Protein AF-0000000074746534 (afdb_homodimer)

Foldseek 3Di:
DPVPPPPVVLVVVVVVVVVVCVVVVPPQLLFADFAQAQFEEEFEPCQFFLSLLLLQLSQLSAHQEYEYEYLDDNVVSVVNSCVNHDVRYHYHYAHDQLLDLVSLVVSLVPDDALGYAEYHQDFAAFAFAQDDDVVDDHQDPVRLVVRLSGQAVSLVSNCVSCVVRCLVNFYEYEHEAAVLLLPAFGGRVSNSVNRVNNLVVQVVVQVVCVVVVRRRYHTAYEHEYAEPRCSFVQFQVPPPPDDVLLVVLSVVLCVVRPHHYSNVSSNVVSVCSNVSRGDHYHYVVNCSVVVSVVLVSDPVVVNVVVCVSNCRYNRCVRGPD/DPVPPPPVVLVVVVVVVVVVCVVVVPPQLLFWDQAQAQFEEEFEPCQFFLSLLLLLLSQLSAHQEYEYEYLDDNVVSVVNSCVNHDVRYHYHYAHDQLLDLVSLVVSLVPDDALGYAEYHQDFAAFAWAQDDDVVDDHQDPVRLVVRLSGQAVSLVSNCVSCVVRCLVNFYEYEHEAAVLLLPAFGGRVSNSVNRVNNLVVQVVVQVVCVVVPRRRYHTAYEHEYAEDRCSFVQFQVPPPPDDVLLNVLSVVLCVVRPHHYSNVSSNVVSVCSNVSRGDHYHYVVNCSVVVSVVLVSDPVVVSVVVCVSNCRYNRCVRGPD

Sequence (642 aa):
MTWPCPPLAAASAAAVAAAVSVLLVRRRAAFGRGRLRGRSVLVTGAGRGLGKELALACARKQCGKLLLVDLNSTEEAAQEARRCGNSDLEILTFQGDVASEEAVGAVCSKVPAGALTALLCAGQVTGKPLLPVPSTSPLSSSELRRTMDTNFFGGALFAQQLLPRMEQEGGQLIFISSLMGMLGSARLADYCASKWALLGFAESLRLELRARGSSEVGVMSVCPYVIDTGMFRGAFSSADRATLLRRVVAVVRRCVFPTLRAEEVAEALAKRLDEEQLVPTLVLPWHAGWVFTLLRLLPFSVQDLLLDLGGGCFGMESFQGMTWPCPPLAAASAAAVAAAVSVLLVRRRAAFGRGRLRGRSVLVTGAGRGLGKELALACARKQCGKLLLVDLNSTEEAAQEARRCGNSDLEILTFQGDVASEEAVGAVCSKVPAGALTALLCAGQVTGKPLLPVPSTSPLSSSELRRTMDTNFFGGALFAQQLLPRMEQEGGQLIFISSLMGMLGSARLADYCASKWALLGFAESLRLELRARGSSEVGVMSVCPYVIDTGMFRGAFSSADRATLLRRVVAVVRRCVFPTLRAEEVAEALAKRLDEEQLVPTLVLPWHAGWVFTLLRLLPFSVQDLLLDLGGGCFGMESFQG

Structure (mmCIF, N/CA/C/O backbone):
data_AF-0000000074746534-model_v1
#
loop_
_entity.id
_entity.type
_entity.pdbx_description
1 polymer 'Ketoreductase domain-containing protein'
#
loop_
_atom_site.group_PDB
_atom_site.id
_atom_site.type_symbol
_atom_site.label_atom_id
_atom_site.label_alt_id
_atom_site.label_comp_id
_atom_site.label_asym_id
_atom_site.label_entity_id
_atom_site.label_seq_id
_atom_site.pdbx_PDB_ins_code
_atom_site.Cartn_x
_atom_site.Cartn_y
_atom_site.Cartn_z
_atom_site.occupancy
_atom_site.B_iso_or_equiv
_atom_site.auth_seq_id
_atom_site.auth_comp_id
_atom_site.auth_asym_id
_atom_site.auth_atom_id
_atom_site.pdbx_PDB_model_num
ATOM 1 N N . MET A 1 1 ? 2.306 -26.269 7.016 1 19.74 1 MET A N 1
ATOM 2 C CA . MET A 1 1 ? 1.685 -25.001 6.641 1 19.74 1 MET A CA 1
ATOM 3 C C . MET A 1 1 ? 2.623 -23.832 6.92 1 19.74 1 MET A C 1
ATOM 5 O O . MET A 1 1 ? 2.388 -23.048 7.842 1 19.74 1 MET A O 1
ATOM 9 N N . THR A 1 2 ? 4.027 -23.979 6.819 1 24.19 2 THR A N 1
ATOM 10 C CA . THR A 1 2 ? 5.108 -23.76 7.774 1 24.19 2 THR A CA 1
ATOM 11 C C . THR A 1 2 ? 5.656 -22.341 7.654 1 24.19 2 THR A C 1
ATOM 13 O O . THR A 1 2 ? 6.22 -21.973 6.621 1 24.19 2 THR A O 1
ATOM 16 N N . TRP A 1 3 ? 4.833 -21.412 7.635 1 31.3 3 TRP A N 1
ATOM 17 C CA . TRP A 1 3 ? 5.777 -20.421 8.141 1 31.3 3 TRP A CA 1
ATOM 18 C C . TRP A 1 3 ? 6.543 -20.962 9.343 1 31.3 3 TRP A C 1
ATOM 20 O O . TRP A 1 3 ? 5.992 -21.071 10.441 1 31.3 3 TRP A O 1
ATOM 30 N N . PRO A 1 4 ? 7.214 -21.949 9.407 1 34.89 4 PRO A N 1
ATOM 31 C CA . PRO A 1 4 ? 7.552 -22.647 10.649 1 34.89 4 PRO A CA 1
ATOM 32 C C . PRO A 1 4 ? 8.245 -21.743 11.665 1 34.89 4 PRO A C 1
ATOM 34 O O . PRO A 1 4 ? 9.463 -21.828 11.843 1 34.89 4 PRO A O 1
ATOM 37 N N . CYS A 1 5 ? 8.16 -20.536 11.593 1 39.09 5 CYS A N 1
ATOM 38 C CA . CYS A 1 5 ? 8.873 -20.095 12.786 1 39.09 5 CYS A CA 1
ATOM 39 C C . CYS A 1 5 ? 8.37 -20.829 14.024 1 39.09 5 CYS A C 1
ATOM 41 O O . CYS A 1 5 ? 7.165 -21.027 14.186 1 39.09 5 CYS A O 1
ATOM 43 N N . PRO A 1 6 ? 9.165 -21.489 14.608 1 42.67 6 PRO A N 1
ATOM 44 C CA . PRO A 1 6 ? 8.736 -22.009 15.909 1 42.67 6 PRO A CA 1
ATOM 45 C C . PRO A 1 6 ? 8.013 -20.962 16.753 1 42.67 6 PRO A C 1
ATOM 47 O O . PRO A 1 6 ? 8.481 -19.826 16.868 1 42.67 6 PRO A O 1
ATOM 50 N N . PRO A 1 7 ? 6.753 -21.115 16.897 1 44.89 7 PRO A N 1
ATOM 51 C CA . PRO A 1 7 ? 5.909 -20.206 17.675 1 44.89 7 PRO A CA 1
ATOM 52 C C . PRO A 1 7 ? 6.658 -19.55 18.833 1 44.89 7 PRO A C 1
ATOM 54 O O . PRO A 1 7 ? 6.444 -18.369 19.121 1 44.89 7 PRO A O 1
ATOM 57 N N . LEU A 1 8 ? 7.596 -20.33 19.321 1 46.08 8 LEU A N 1
ATOM 58 C CA . LEU A 1 8 ? 8.344 -19.83 20.469 1 46.08 8 LEU A CA 1
ATOM 59 C C . LEU A 1 8 ? 9.257 -18.678 20.064 1 46.08 8 LEU A C 1
ATOM 61 O O . LEU A 1 8 ? 9.404 -17.705 20.807 1 46.08 8 LEU A O 1
ATOM 65 N N . ALA A 1 9 ? 9.734 -18.86 19.018 1 46.36 9 ALA A N 1
ATOM 66 C CA . ALA A 1 9 ? 10.669 -17.83 18.574 1 46.36 9 ALA A CA 1
ATOM 67 C C . ALA A 1 9 ? 9.935 -16.54 18.218 1 46.36 9 ALA A C 1
ATOM 69 O O . ALA A 1 9 ? 10.379 -15.446 18.578 1 46.36 9 ALA A O 1
ATOM 70 N N . ALA A 1 10 ? 8.81 -16.775 17.756 1 47.77 10 ALA A N 1
ATOM 71 C CA . ALA A 1 10 ? 8.014 -15.597 17.421 1 47.77 10 ALA A CA 1
ATOM 72 C C . ALA A 1 10 ? 7.517 -14.894 18.681 1 47.77 10 ALA A C 1
ATOM 74 O O . ALA A 1 10 ? 7.576 -13.666 18.777 1 47.77 10 ALA A O 1
ATOM 75 N N . ALA A 1 11 ? 7.142 -15.715 19.554 1 48.02 11 ALA A N 1
ATOM 76 C CA . ALA A 1 11 ? 6.659 -15.172 20.821 1 48.02 11 ALA A CA 1
ATOM 77 C C . ALA A 1 11 ? 7.774 -14.444 21.567 1 48.02 11 ALA A C 1
ATOM 79 O O . ALA A 1 11 ? 7.557 -13.363 22.119 1 48.02 11 ALA A O 1
ATOM 80 N N . SER A 1 12 ? 8.904 -15.046 21.609 1 49.25 12 SER A N 1
ATOM 81 C CA . SER A 1 12 ? 10.036 -14.439 22.303 1 49.25 12 SER A CA 1
ATOM 82 C C . SER A 1 12 ? 10.466 -13.141 21.628 1 49.25 12 SER A C 1
ATOM 84 O O . SER A 1 12 ? 10.749 -12.149 22.303 1 49.25 12 SER A O 1
ATOM 86 N N . ALA A 1 13 ? 10.374 -13.17 20.486 1 51.19 13 ALA A N 1
ATOM 87 C CA . ALA A 1 13 ? 10.791 -11.975 19.756 1 51.19 13 ALA A CA 1
ATOM 88 C C . ALA A 1 13 ? 9.796 -10.836 19.954 1 51.19 13 ALA A C 1
ATOM 90 O O . ALA A 1 13 ? 10.192 -9.685 20.153 1 51.19 13 ALA A O 1
ATOM 91 N N . ALA A 1 14 ? 8.642 -11.255 19.99 1 50.5 14 ALA A N 1
ATOM 92 C CA . ALA A 1 14 ? 7.605 -10.255 20.233 1 50.5 14 ALA A CA 1
ATOM 93 C C . ALA A 1 14 ? 7.718 -9.679 21.642 1 50.5 14 ALA A C 1
ATOM 95 O O . ALA A 1 14 ? 7.555 -8.473 21.84 1 50.5 14 ALA A O 1
ATOM 96 N N . ALA A 1 15 ? 8.011 -10.584 22.511 1 50.33 15 ALA A N 1
ATOM 97 C CA . ALA A 1 15 ? 8.193 -10.147 23.893 1 50.33 15 ALA A CA 1
ATOM 98 C C . ALA A 1 15 ? 9.374 -9.188 24.013 1 50.33 15 ALA A C 1
ATOM 100 O O . ALA A 1 15 ? 9.289 -8.172 24.708 1 50.33 15 ALA A O 1
ATOM 101 N N . VAL A 1 16 ? 10.384 -9.487 23.417 1 51.26 16 VAL A N 1
ATOM 102 C CA . VAL A 1 16 ? 11.574 -8.644 23.452 1 51.26 16 VAL A CA 1
ATOM 103 C C . VAL A 1 16 ? 11.286 -7.313 22.761 1 51.26 16 VAL A C 1
ATOM 105 O O . VAL A 1 16 ? 11.632 -6.249 23.28 1 51.26 16 VAL A O 1
ATOM 108 N N . ALA A 1 17 ? 10.617 -7.463 21.75 1 51.13 17 ALA A N 1
ATOM 109 C CA . ALA A 1 17 ? 10.277 -6.229 21.046 1 51.13 17 ALA A CA 1
ATOM 110 C C . ALA A 1 17 ? 9.386 -5.336 21.905 1 51.13 17 ALA A C 1
ATOM 112 O O . ALA A 1 17 ? 9.585 -4.12 21.962 1 51.13 17 ALA A O 1
ATOM 113 N N . ALA A 1 18 ? 8.528 -5.981 22.462 1 49.88 18 ALA A N 1
ATOM 114 C CA . ALA A 1 18 ? 7.655 -5.247 23.374 1 49.88 18 ALA A CA 1
ATOM 115 C C . ALA A 1 18 ? 8.454 -4.627 24.517 1 49.88 18 ALA A C 1
ATOM 117 O O . ALA A 1 18 ? 8.24 -3.465 24.873 1 49.88 18 ALA A O 1
ATOM 118 N N . ALA A 1 19 ? 9.364 -5.404 25.01 1 49.17 19 ALA A N 1
ATOM 119 C CA . ALA A 1 19 ? 10.195 -4.922 26.11 1 49.17 19 ALA A CA 1
ATOM 120 C C . ALA A 1 19 ? 11.061 -3.746 25.668 1 49.17 19 ALA A C 1
ATOM 122 O O . ALA A 1 19 ? 11.164 -2.742 26.377 1 49.17 19 ALA A O 1
ATOM 123 N N . VAL A 1 20 ? 11.558 -3.869 24.599 1 51.21 20 VAL A N 1
ATOM 124 C CA . VAL A 1 20 ? 12.443 -2.833 24.077 1 51.21 20 VAL A CA 1
ATOM 125 C C . VAL A 1 20 ? 11.634 -1.58 23.749 1 51.21 20 VAL A C 1
ATOM 127 O O . VAL A 1 20 ? 12.077 -0.46 24.013 1 51.21 20 VAL A O 1
ATOM 130 N N . SER A 1 21 ? 10.485 -1.879 23.209 1 48.73 21 SER A N 1
ATOM 131 C CA . SER A 1 21 ? 9.62 -0.747 22.897 1 48.73 21 SER A CA 1
ATOM 132 C C . SER A 1 21 ? 9.265 0.042 24.153 1 48.73 21 SER A C 1
ATOM 134 O O . SER A 1 21 ? 9.231 1.274 24.13 1 48.73 21 SER A O 1
ATOM 136 N N . VAL A 1 22 ? 9.027 -0.727 25.081 1 46.18 22 VAL A N 1
ATOM 137 C CA . VAL A 1 22 ? 8.706 -0.102 26.359 1 46.18 22 VAL A CA 1
ATOM 138 C C . VAL A 1 22 ? 9.892 0.733 26.838 1 46.18 22 VAL A C 1
ATOM 140 O O . VAL A 1 22 ? 9.712 1.838 27.355 1 46.18 22 VAL A O 1
ATOM 143 N N . LEU A 1 23 ? 10.946 0.19 26.653 1 46.81 23 LEU A N 1
ATOM 144 C CA . LEU A 1 23 ? 12.148 0.848 27.154 1 46.81 23 LEU A CA 1
ATOM 145 C C . LEU A 1 23 ? 12.522 2.038 26.276 1 46.81 23 LEU A C 1
ATOM 147 O O . LEU A 1 23 ? 13.048 3.038 26.771 1 46.81 23 LEU A O 1
ATOM 151 N N . LEU A 1 24 ? 12.303 1.825 25.049 1 46.32 24 LEU A N 1
ATOM 152 C CA . LEU A 1 24 ? 12.845 2.826 24.136 1 46.32 24 LEU A CA 1
ATOM 153 C C . LEU A 1 24 ? 11.774 3.837 23.741 1 46.32 24 LEU A C 1
ATOM 155 O O . LEU A 1 24 ? 12.053 4.788 23.007 1 46.32 24 LEU A O 1
ATOM 159 N N . VAL A 1 25 ? 10.543 3.58 24.019 1 44.63 25 VAL A N 1
ATOM 160 C CA . VAL A 1 25 ? 9.398 4.416 23.675 1 44.63 25 VAL A CA 1
ATOM 161 C C . VAL A 1 25 ? 9.695 5.871 24.027 1 44.63 25 VAL A C 1
ATOM 163 O O . VAL A 1 25 ? 9.228 6.789 23.349 1 44.63 25 VAL A O 1
ATOM 166 N N . ARG A 1 26 ? 10.578 6.135 24.9 1 42.48 26 ARG A N 1
ATOM 167 C CA . ARG A 1 26 ? 10.612 7.531 25.325 1 42.48 26 ARG A CA 1
ATOM 168 C C . ARG A 1 26 ? 11.226 8.417 24.246 1 42.48 26 ARG A C 1
ATOM 170 O O . ARG A 1 26 ? 11.193 9.644 24.351 1 42.48 26 ARG A O 1
ATOM 177 N N . ARG A 1 27 ? 11.911 7.861 23.271 1 44.71 27 ARG A N 1
ATOM 178 C CA . ARG A 1 27 ? 12.592 8.88 22.48 1 44.71 27 ARG A CA 1
ATOM 179 C C . ARG A 1 27 ? 11.724 9.341 21.315 1 44.71 27 ARG A C 1
ATOM 181 O O . ARG A 1 27 ? 11.341 8.535 20.463 1 44.71 27 ARG A O 1
ATOM 188 N N . ARG A 1 28 ? 11.04 10.477 21.526 1 48.6 28 ARG A N 1
ATOM 189 C CA . ARG A 1 28 ? 10.18 11.26 20.645 1 48.6 28 ARG A CA 1
ATOM 190 C C . ARG A 1 28 ? 10.92 11.664 19.374 1 48.6 28 ARG A C 1
ATOM 192 O O . ARG A 1 28 ? 12.031 12.195 19.439 1 48.6 28 ARG A O 1
ATOM 199 N N . ALA A 1 29 ? 10.717 10.963 18.207 1 46.74 29 ALA A N 1
ATOM 200 C CA . ALA A 1 29 ? 11.265 11.534 16.978 1 46.74 29 ALA A CA 1
ATOM 201 C C . ALA A 1 29 ? 10.57 12.846 16.626 1 46.74 29 ALA A C 1
ATOM 203 O O . ALA A 1 29 ? 9.343 12.896 16.516 1 46.74 29 ALA A O 1
ATOM 204 N N . ALA A 1 30 ? 10.975 14.026 17.248 1 48.67 30 ALA A N 1
ATOM 205 C CA . ALA A 1 30 ? 10.436 15.33 16.869 1 48.67 30 ALA A CA 1
ATOM 206 C C . ALA A 1 30 ? 11.038 15.81 15.552 1 48.67 30 ALA A C 1
ATOM 208 O O . ALA A 1 30 ? 12.26 15.812 15.384 1 48.67 30 ALA A O 1
ATOM 209 N N . PHE A 1 31 ? 10.254 15.548 14.463 1 54.92 31 PHE A N 1
ATOM 210 C CA . PHE A 1 31 ? 10.721 16.106 13.2 1 54.92 31 PHE A CA 1
ATOM 211 C C . PHE A 1 31 ? 9.914 17.343 12.823 1 54.92 31 PHE A C 1
ATOM 213 O O . PHE A 1 31 ? 8.776 17.507 13.268 1 54.92 31 PHE A O 1
ATOM 220 N N . GLY A 1 32 ? 10.433 18.334 12.196 1 58.39 32 GLY A N 1
ATOM 221 C CA . GLY A 1 32 ? 9.831 19.46 11.5 1 58.39 32 GLY A CA 1
ATOM 222 C C . GLY A 1 32 ? 9.667 20.686 12.377 1 58.39 32 GLY A C 1
ATOM 223 O O . GLY A 1 32 ? 9.727 20.59 13.605 1 58.39 32 GLY A O 1
ATOM 224 N N . ARG A 1 33 ? 9.76 21.892 11.82 1 60.17 33 ARG A N 1
ATOM 225 C CA . ARG A 1 33 ? 9.535 23.152 12.522 1 60.17 33 ARG A CA 1
ATOM 226 C C . ARG A 1 33 ? 8.044 23.434 12.674 1 60.17 33 ARG A C 1
ATOM 228 O O . ARG A 1 33 ? 7.281 23.307 11.714 1 60.17 33 ARG A O 1
ATOM 235 N N . GLY A 1 34 ? 7.334 23.23 13.878 1 61.19 34 GLY A N 1
ATOM 236 C CA . GLY A 1 34 ? 5.939 22.922 14.151 1 61.19 34 GLY A CA 1
ATOM 237 C C . GLY A 1 34 ? 5.162 24.106 14.695 1 61.19 34 GLY A C 1
ATOM 238 O O . GLY A 1 34 ? 4.065 23.941 15.232 1 61.19 34 GLY A O 1
ATOM 239 N N . ARG A 1 35 ? 5.682 25.381 14.572 1 81.24 35 ARG A N 1
ATOM 240 C CA . ARG A 1 35 ? 4.74 26.37 15.086 1 81.24 35 ARG A CA 1
ATOM 241 C C . ARG A 1 35 ? 3.87 26.931 13.966 1 81.24 35 ARG A C 1
ATOM 243 O O . ARG A 1 35 ? 4.384 27.458 12.978 1 81.24 35 ARG A O 1
ATOM 250 N N . LEU A 1 36 ? 2.505 26.78 14.126 1 88.8 36 LEU A N 1
ATOM 251 C CA . LEU A 1 36 ? 1.558 27.146 13.078 1 88.8 36 LEU A CA 1
ATOM 252 C C . LEU A 1 36 ? 1.309 28.651 13.072 1 88.8 36 LEU A C 1
ATOM 254 O O . LEU A 1 36 ? 0.905 29.213 12.052 1 88.8 36 LEU A O 1
ATOM 258 N N . ARG A 1 37 ? 1.594 29.308 14.189 1 89.12 37 ARG A N 1
ATOM 259 C CA . ARG A 1 37 ? 1.265 30.724 14.316 1 89.12 37 ARG A CA 1
ATOM 260 C C . ARG A 1 37 ? 1.996 31.553 13.265 1 89.12 37 ARG A C 1
ATOM 262 O O . ARG A 1 37 ? 3.222 31.485 13.157 1 89.12 37 ARG A O 1
ATOM 269 N N . GLY A 1 38 ? 1.24 32.248 12.468 1 88.65 38 GLY A N 1
ATOM 270 C CA . GLY A 1 38 ? 1.784 33.173 11.486 1 88.65 38 GLY A CA 1
ATOM 271 C C . GLY A 1 38 ? 2.337 32.479 10.256 1 88.65 38 GLY A C 1
ATOM 272 O O . GLY A 1 38 ? 2.852 33.133 9.347 1 88.65 38 GLY A O 1
ATOM 273 N N . ARG A 1 39 ? 2.2 31.202 10.19 1 89.88 39 ARG A N 1
ATOM 274 C CA . ARG A 1 39 ? 2.819 30.44 9.11 1 89.88 39 ARG A CA 1
ATOM 275 C C . ARG A 1 39 ? 1.778 29.992 8.09 1 89.88 39 ARG A C 1
ATOM 277 O O . ARG A 1 39 ? 0.58 30.217 8.277 1 89.88 39 ARG A O 1
ATOM 284 N N . SER A 1 40 ? 2.265 29.453 7.003 1 93.01 40 SER A N 1
ATOM 285 C CA . SER A 1 40 ? 1.394 29.068 5.897 1 93.01 40 SER A CA 1
ATOM 286 C C . SER A 1 40 ? 1.114 27.569 5.911 1 93.01 40 SER A C 1
ATOM 288 O O . SER A 1 40 ? 2.022 26.764 6.127 1 93.01 40 SER A O 1
ATOM 290 N N . VAL A 1 41 ? -0.178 27.26 5.708 1 95.22 41 VAL A N 1
ATOM 291 C CA . VAL A 1 41 ? -0.614 25.868 5.662 1 95.22 41 VAL A CA 1
ATOM 292 C C . VAL A 1 41 ? -1.408 25.617 4.382 1 95.22 41 VAL A C 1
ATOM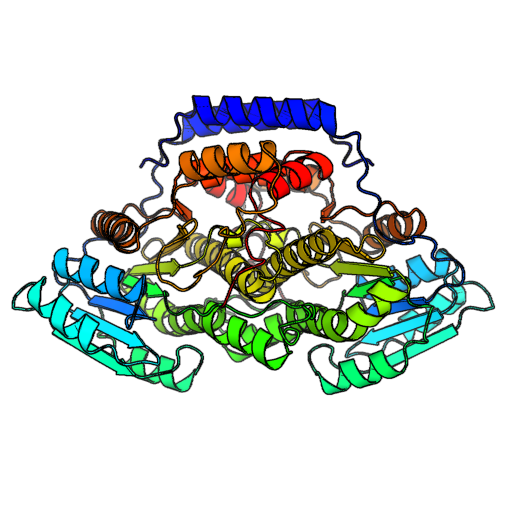 294 O O . VAL A 1 41 ? -2.289 26.403 4.026 1 95.22 41 VAL A O 1
ATOM 297 N N . LEU A 1 42 ? -1.059 24.626 3.66 1 96.56 42 LEU A N 1
ATOM 298 C CA . LEU A 1 42 ? -1.799 24.186 2.482 1 96.56 42 LEU A CA 1
ATOM 299 C C . LEU A 1 42 ? -2.603 22.926 2.785 1 96.56 42 LEU A C 1
ATOM 301 O O . LEU A 1 42 ? -2.048 21.926 3.245 1 96.56 42 LEU A O 1
ATOM 305 N N . VAL A 1 43 ? -3.929 22.964 2.549 1 97.52 43 VAL A N 1
ATOM 306 C CA . VAL A 1 43 ? -4.816 21.835 2.807 1 97.52 43 VAL A CA 1
ATOM 307 C C . VAL A 1 43 ? -5.523 21.428 1.516 1 97.52 43 VAL A C 1
ATOM 309 O O . VAL A 1 43 ? -6.248 22.227 0.919 1 97.52 43 VAL A O 1
ATOM 312 N N . THR A 1 44 ? -5.308 20.222 1.11 1 97.01 44 THR A N 1
ATOM 313 C CA . THR A 1 44 ? -6.074 19.677 -0.005 1 97.01 44 THR A CA 1
ATOM 314 C C . THR A 1 44 ? -7.318 18.949 0.497 1 97.01 44 THR A C 1
ATOM 316 O O . THR A 1 44 ? -7.344 18.463 1.63 1 97.01 44 THR A O 1
ATOM 319 N N . GLY A 1 45 ? -8.334 18.873 -0.408 1 95.18 45 GLY A N 1
ATOM 320 C CA . GLY A 1 45 ? -9.592 18.299 0.04 1 95.18 45 GLY A CA 1
ATOM 321 C C . GLY A 1 45 ? -10.271 19.118 1.121 1 95.18 45 GLY A C 1
ATOM 322 O O . GLY A 1 45 ? -10.868 18.562 2.046 1 95.18 45 GLY A O 1
ATOM 323 N N . ALA A 1 46 ? -10.166 20.358 1.07 1 95.69 46 ALA A N 1
ATOM 324 C CA . ALA A 1 46 ? -10.56 21.247 2.161 1 95.69 46 ALA A CA 1
ATOM 325 C C . ALA A 1 46 ? -12.046 21.584 2.084 1 95.69 46 ALA A C 1
ATOM 327 O O . ALA A 1 46 ? -12.576 22.281 2.953 1 95.69 46 ALA A O 1
ATOM 328 N N . GLY A 1 47 ? -12.731 21.039 1.107 1 91.76 47 GLY A N 1
ATOM 329 C CA . GLY A 1 47 ? -14.122 21.41 0.901 1 91.76 47 GLY A CA 1
ATOM 330 C C . GLY A 1 47 ? -15.072 20.722 1.862 1 91.76 47 GLY A C 1
ATOM 331 O O . GLY A 1 47 ? -16.189 21.194 2.084 1 91.76 47 GLY A O 1
ATOM 332 N N . ARG A 1 48 ? -14.742 19.546 2.34 1 87.38 48 ARG A N 1
ATOM 333 C CA . ARG A 1 48 ? -15.624 18.799 3.232 1 87.38 48 ARG A CA 1
ATOM 334 C C . ARG A 1 48 ? -14.832 17.814 4.086 1 87.38 48 ARG A C 1
ATOM 336 O O . ARG A 1 48 ? -13.617 17.681 3.924 1 87.38 48 ARG A O 1
ATOM 343 N N . GLY A 1 49 ? -15.503 17.365 5.086 1 89.24 49 GLY A N 1
ATOM 344 C CA . GLY A 1 49 ? -14.975 16.254 5.86 1 89.24 49 GLY A CA 1
ATOM 345 C C . GLY A 1 49 ? -13.752 16.625 6.678 1 89.24 49 GLY A C 1
ATOM 346 O O . GLY A 1 49 ? -13.742 17.654 7.357 1 89.24 49 GLY A O 1
ATOM 347 N N . LEU A 1 50 ? -12.791 15.781 6.662 1 91.26 50 LEU A N 1
ATOM 348 C CA . LEU A 1 50 ? -11.592 15.941 7.477 1 91.26 50 LEU A CA 1
ATOM 349 C C . LEU A 1 50 ? -10.761 17.126 6.996 1 91.26 50 LEU A C 1
ATOM 351 O O . LEU A 1 50 ? -10.199 17.865 7.806 1 91.26 50 LEU A O 1
ATOM 355 N N . GLY A 1 51 ? -10.699 17.344 5.683 1 95.05 51 GLY A N 1
ATOM 356 C CA . GLY A 1 51 ? -9.935 18.458 5.144 1 95.05 51 GLY A CA 1
ATOM 357 C C . GLY A 1 51 ? -10.435 19.809 5.62 1 95.05 51 GLY A C 1
ATOM 358 O O . GLY A 1 51 ? -9.639 20.681 5.974 1 95.05 51 GLY A O 1
ATOM 359 N N . LYS A 1 52 ? -11.724 19.92 5.615 1 95.57 52 LYS A N 1
ATOM 360 C CA . LYS A 1 52 ? -12.316 21.156 6.119 1 95.57 52 LYS A CA 1
ATOM 361 C C . LYS A 1 52 ? -11.978 21.366 7.593 1 95.57 52 LYS A C 1
ATOM 363 O O . LYS A 1 52 ? -11.536 22.447 7.986 1 95.57 52 LYS A O 1
ATOM 368 N N . GLU A 1 53 ? -12.154 20.312 8.355 1 95.77 53 GLU A N 1
ATOM 369 C CA . GLU A 1 53 ? -11.904 20.41 9.789 1 95.77 53 GLU A CA 1
ATOM 370 C C . GLU A 1 53 ? -10.431 20.69 10.075 1 95.77 53 GLU A C 1
ATOM 372 O O . GLU A 1 53 ? -10.101 21.381 11.041 1 95.77 53 GLU A O 1
ATOM 377 N N . LEU A 1 54 ? -9.536 20.202 9.27 1 96.3 54 LEU A N 1
ATOM 378 C CA . LEU A 1 54 ? -8.11 20.473 9.42 1 96.3 54 LEU A CA 1
ATOM 379 C C . LEU A 1 54 ? -7.809 21.948 9.177 1 96.3 54 LEU A C 1
ATOM 381 O O . LEU A 1 54 ? -7.042 22.561 9.923 1 96.3 54 LEU A O 1
ATOM 385 N N . ALA A 1 55 ? -8.406 22.459 8.148 1 96.98 55 ALA A N 1
ATOM 386 C CA . ALA A 1 55 ? -8.244 23.882 7.861 1 96.98 55 ALA A CA 1
ATOM 387 C C . ALA A 1 55 ? -8.682 24.734 9.049 1 96.98 55 ALA A C 1
ATOM 389 O O . ALA A 1 55 ? -7.971 25.656 9.456 1 96.98 55 ALA A O 1
ATOM 390 N N . LEU A 1 56 ? -9.816 24.377 9.613 1 97.53 56 LEU A N 1
ATOM 391 C CA . LEU A 1 56 ? -10.362 25.125 10.74 1 97.53 56 LEU A CA 1
ATOM 392 C C . LEU A 1 56 ? -9.457 25.007 11.961 1 97.53 56 LEU A C 1
ATOM 394 O O . LEU A 1 56 ? -9.234 25.989 12.672 1 97.53 56 LEU A O 1
ATOM 398 N N . ALA A 1 57 ? -8.948 23.815 12.208 1 96.9 57 ALA A N 1
ATOM 399 C CA . ALA A 1 57 ? -8.06 23.591 13.346 1 96.9 57 ALA A CA 1
ATOM 400 C C . ALA A 1 57 ? -6.785 24.419 13.219 1 96.9 57 ALA A C 1
ATOM 402 O O . ALA A 1 57 ? -6.289 24.964 14.209 1 96.9 57 ALA A O 1
ATOM 403 N N . CYS A 1 58 ? -6.253 24.567 12.024 1 96 58 CYS A N 1
ATOM 404 C CA . CYS A 1 58 ? -5.055 25.367 11.793 1 96 58 CYS A CA 1
ATOM 405 C C . CYS A 1 58 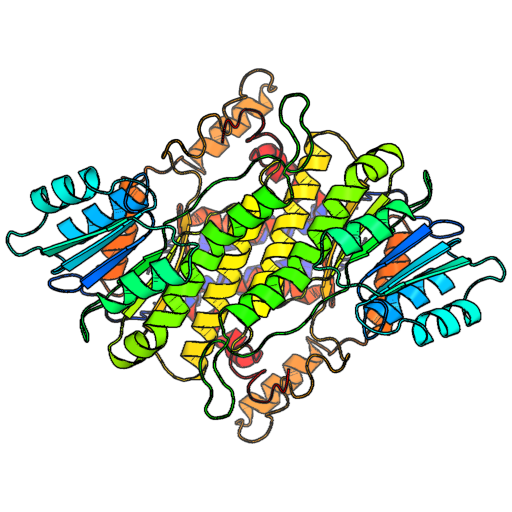? -5.343 26.85 11.994 1 96 58 CYS A C 1
ATOM 407 O O . CYS A 1 58 ? -4.513 27.58 12.54 1 96 58 CYS A O 1
ATOM 409 N N . ALA A 1 59 ? -6.508 27.261 11.534 1 96.88 59 ALA A N 1
ATOM 410 C CA . ALA A 1 59 ? -6.922 28.644 11.752 1 96.88 59 ALA A CA 1
ATOM 411 C C . ALA A 1 59 ? -7.004 28.964 13.241 1 96.88 59 ALA A C 1
ATOM 413 O O . ALA A 1 59 ? -6.542 30.019 13.683 1 96.88 59 ALA A O 1
ATOM 414 N N . ARG A 1 60 ? -7.568 28.021 13.982 1 95.86 60 ARG A N 1
ATOM 415 C CA . ARG A 1 60 ? -7.703 28.205 15.423 1 95.86 60 ARG A CA 1
ATOM 416 C C . ARG A 1 60 ? -6.336 28.292 16.094 1 95.86 60 ARG A C 1
ATOM 418 O O . ARG A 1 60 ? -6.192 28.923 17.143 1 95.86 60 ARG A O 1
ATOM 425 N N . LYS A 1 61 ? -5.33 27.681 15.488 1 94.33 61 LYS A N 1
ATOM 426 C CA . LYS A 1 61 ? -3.963 27.749 15.994 1 94.33 61 LYS A CA 1
ATOM 427 C C . LYS A 1 61 ? -3.245 28.992 15.474 1 94.33 61 LYS A C 1
ATOM 429 O O . LYS A 1 61 ? -2.026 29.114 15.612 1 94.33 61 LYS A O 1
ATOM 434 N N . GLN A 1 62 ? -3.978 29.869 14.777 1 93.9 62 GLN A N 1
ATOM 435 C CA . GLN A 1 62 ? -3.547 31.206 14.38 1 93.9 62 GLN A CA 1
ATOM 436 C C . GLN A 1 62 ? -2.499 31.14 13.273 1 93.9 62 GLN A C 1
ATOM 438 O O . GLN A 1 62 ? -1.517 31.884 13.296 1 93.9 62 GLN A O 1
ATOM 443 N N . CYS A 1 63 ? -2.677 30.216 12.357 1 92.53 63 CYS A N 1
ATOM 444 C CA . CYS A 1 63 ? -1.821 30.244 11.176 1 92.53 63 CYS A CA 1
ATOM 445 C C . CYS A 1 63 ? -1.976 31.559 10.422 1 92.53 63 CYS A C 1
ATOM 447 O O . CYS A 1 63 ? -2.993 32.242 10.558 1 92.53 63 CYS A O 1
ATOM 449 N N . GLY A 1 64 ? -0.961 31.962 9.706 1 91.42 64 GLY A N 1
ATOM 450 C CA . GLY A 1 64 ? -0.966 33.25 9.03 1 91.42 64 GLY A CA 1
ATOM 451 C C . GLY A 1 64 ? -1.636 33.207 7.67 1 91.42 64 GLY A C 1
ATOM 452 O O . GLY A 1 64 ? -2.278 34.175 7.258 1 91.42 64 GLY A O 1
ATOM 453 N N . LYS A 1 65 ? -1.471 32.131 6.945 1 94.64 65 LYS A N 1
ATOM 454 C CA . LYS A 1 65 ? -2.017 31.962 5.601 1 94.64 65 LYS A CA 1
ATOM 455 C C . LYS A 1 65 ? -2.539 30.543 5.394 1 94.64 65 LYS A C 1
ATOM 457 O O . LYS A 1 65 ? -1.867 29.571 5.746 1 94.64 65 LYS A O 1
ATOM 462 N N . LEU A 1 66 ? -3.732 30.488 4.888 1 95.51 66 LEU A N 1
ATOM 463 C CA . LEU A 1 66 ? -4.36 29.205 4.592 1 95.51 66 LEU A CA 1
ATOM 464 C C . LEU A 1 66 ? -4.64 29.069 3.099 1 95.51 66 LEU A C 1
ATOM 466 O O . LEU A 1 66 ? -5.327 29.909 2.513 1 95.51 66 LEU A O 1
ATOM 470 N N . LEU A 1 67 ? -4.029 28.083 2.479 1 96.43 67 LEU A N 1
ATOM 471 C CA . LEU A 1 67 ? -4.339 27.731 1.098 1 96.43 67 LEU A CA 1
ATOM 472 C C . LEU A 1 67 ? -5.239 26.501 1.039 1 96.43 67 LEU A C 1
ATOM 474 O O . LEU A 1 67 ? -4.851 25.421 1.488 1 96.43 67 LEU A O 1
ATOM 478 N N . LEU A 1 68 ? -6.474 26.686 0.473 1 97.77 68 LEU A N 1
ATOM 479 C CA . LEU A 1 68 ? -7.477 25.627 0.423 1 97.77 68 LEU A CA 1
ATOM 480 C C . LEU A 1 68 ? -7.685 25.142 -1.008 1 97.77 68 LEU A C 1
ATOM 482 O O . LEU A 1 68 ? -7.971 25.94 -1.903 1 97.77 68 LEU A O 1
ATOM 486 N N . VAL A 1 69 ? -7.533 23.851 -1.197 1 97.07 69 VAL A N 1
ATOM 487 C CA . VAL A 1 69 ? -7.694 23.258 -2.521 1 97.07 69 VAL A CA 1
ATOM 488 C C . VAL A 1 69 ? -8.774 22.18 -2.477 1 97.07 69 VAL A C 1
ATOM 490 O O . VAL A 1 69 ? -8.767 21.321 -1.593 1 97.07 69 VAL A O 1
ATOM 493 N N . ASP A 1 70 ? -9.667 22.172 -3.411 1 95.94 70 ASP A N 1
ATOM 494 C CA . ASP A 1 70 ? -10.667 21.119 -3.559 1 95.94 70 ASP A CA 1
ATOM 495 C C . ASP A 1 70 ? -11.26 21.119 -4.966 1 95.94 70 ASP A C 1
ATOM 497 O O . ASP A 1 70 ? -11.203 22.129 -5.67 1 95.94 70 ASP A O 1
ATOM 501 N N . LEU A 1 71 ? -11.714 19.947 -5.27 1 92.88 71 LEU A N 1
ATOM 502 C CA . LEU A 1 71 ? -12.471 19.862 -6.515 1 92.88 71 LEU A CA 1
ATOM 503 C C . LEU A 1 71 ? -13.784 20.63 -6.406 1 92.88 71 LEU A C 1
ATOM 505 O O . LEU A 1 71 ? -14.239 21.231 -7.382 1 92.88 71 LEU A O 1
ATOM 509 N N . ASN A 1 72 ? -14.353 20.608 -5.237 1 90.53 72 ASN A N 1
ATOM 510 C CA . ASN A 1 72 ? -15.587 21.328 -4.938 1 90.53 72 ASN A CA 1
ATOM 511 C C . ASN A 1 72 ? -15.303 22.686 -4.301 1 90.53 72 ASN A C 1
ATOM 513 O O . ASN A 1 72 ? -14.144 23.058 -4.113 1 90.53 72 ASN A O 1
ATOM 517 N N . SER A 1 73 ? -16.367 23.368 -4.008 1 91.48 73 SER A N 1
ATOM 518 C CA . SER A 1 73 ? -16.237 24.697 -3.42 1 91.48 73 SER A CA 1
ATOM 519 C C . SER A 1 73 ? -15.651 24.625 -2.014 1 91.48 73 SER A C 1
ATOM 521 O O . SER A 1 73 ? -16.01 23.743 -1.231 1 91.48 73 SER A O 1
ATOM 523 N N . THR A 1 74 ? -14.722 25.523 -1.736 1 94.42 74 THR A N 1
ATOM 524 C CA . THR A 1 74 ? -14.128 25.632 -0.408 1 94.42 74 THR A CA 1
ATOM 525 C C . THR A 1 74 ? -14.664 26.859 0.324 1 94.42 74 THR A C 1
ATOM 527 O O . THR A 1 74 ? -14.099 27.28 1.336 1 94.42 74 THR A O 1
ATOM 530 N N . GLU A 1 75 ? -15.665 27.456 -0.162 1 94.06 75 GLU A N 1
ATOM 531 C CA . GLU A 1 75 ? -16.178 28.72 0.358 1 94.06 75 GLU A CA 1
ATOM 532 C C . GLU A 1 75 ? -16.63 28.578 1.808 1 94.06 75 GLU A C 1
ATOM 534 O O . GLU A 1 75 ? -16.351 29.445 2.639 1 94.06 75 GLU A O 1
ATOM 539 N N . GLU A 1 76 ? -17.317 27.546 2.061 1 94.15 76 GLU A N 1
ATOM 540 C CA . GLU A 1 76 ? -17.779 27.326 3.429 1 94.15 76 GLU A CA 1
ATOM 541 C C . GLU A 1 76 ? -16.605 27.203 4.395 1 94.15 76 GLU A C 1
ATOM 543 O O . GLU A 1 76 ? -16.617 27.8 5.474 1 94.15 76 GLU A O 1
ATOM 548 N N . ALA A 1 77 ? -15.636 26.44 4.012 1 95.4 77 ALA A N 1
ATOM 549 C CA . ALA A 1 77 ? -14.445 26.27 4.84 1 95.4 77 ALA A CA 1
ATOM 550 C C . ALA A 1 77 ? -13.726 27.6 5.046 1 95.4 77 ALA A C 1
ATOM 552 O O . ALA A 1 77 ? -13.294 27.914 6.158 1 95.4 77 ALA A O 1
ATOM 553 N N . ALA A 1 78 ? -13.621 28.377 4.043 1 97.03 78 ALA A N 1
ATOM 554 C CA . ALA A 1 78 ? -12.949 29.672 4.106 1 97.03 78 ALA A CA 1
ATOM 555 C C . ALA A 1 78 ? -13.672 30.619 5.061 1 97.03 78 ALA A C 1
ATOM 557 O O . ALA A 1 78 ? -13.038 31.279 5.888 1 97.03 78 ALA A O 1
ATOM 558 N N . GLN A 1 79 ? -14.959 30.666 4.95 1 96.49 79 GLN A N 1
ATOM 559 C CA . GLN A 1 79 ? -15.757 31.546 5.797 1 96.49 79 GLN A CA 1
ATOM 560 C C . GLN A 1 79 ? -15.636 31.154 7.267 1 96.49 79 GLN A C 1
ATOM 562 O O . GLN A 1 79 ? -15.453 32.014 8.131 1 96.49 79 GLN A O 1
ATOM 567 N N . GLU A 1 80 ? -15.749 29.92 7.51 1 96.73 80 GLU A N 1
ATOM 568 C CA . GLU A 1 80 ? -15.647 29.441 8.885 1 96.73 80 GLU A CA 1
ATOM 569 C C . GLU A 1 80 ? -14.246 29.667 9.446 1 96.73 80 GLU A C 1
ATOM 571 O O . GLU A 1 80 ? -14.089 30.003 10.622 1 96.73 80 GLU A O 1
ATOM 576 N N . ALA A 1 81 ? -13.256 29.46 8.625 1 96.82 81 ALA A N 1
ATOM 577 C CA . ALA A 1 81 ? -11.876 29.682 9.05 1 96.82 81 ALA A CA 1
ATOM 578 C C . ALA A 1 81 ? -11.643 31.146 9.413 1 96.82 81 ALA A C 1
ATOM 580 O O . ALA A 1 81 ? -10.95 31.448 10.387 1 96.82 81 ALA A O 1
ATOM 581 N N . ARG A 1 82 ? -12.195 32.063 8.678 1 95.87 82 ARG A N 1
ATOM 582 C CA . ARG A 1 82 ? -12.069 33.488 8.963 1 95.87 82 ARG A CA 1
ATOM 583 C C . ARG A 1 82 ? -12.668 33.83 10.323 1 95.87 82 ARG A C 1
ATOM 585 O O . ARG A 1 82 ? -12.154 34.695 11.035 1 95.87 82 ARG A O 1
ATOM 592 N N . ARG A 1 83 ? -13.7 33.131 10.608 1 95.57 83 ARG A N 1
ATOM 593 C CA . ARG A 1 83 ? -14.405 33.402 11.857 1 95.57 83 ARG A CA 1
ATOM 594 C C . ARG A 1 83 ? -13.611 32.895 13.056 1 95.57 83 ARG A C 1
ATOM 596 O O . ARG A 1 83 ? -13.606 33.525 14.115 1 95.57 83 ARG A O 1
ATOM 603 N N . CYS A 1 84 ? -12.989 31.792 12.883 1 93.84 84 CYS A N 1
ATOM 604 C CA . CYS A 1 84 ? -12.354 31.168 14.038 1 93.84 84 CYS A CA 1
ATOM 605 C C . CYS A 1 84 ? -10.874 31.525 14.107 1 93.84 84 CYS A C 1
ATOM 607 O O . CYS A 1 84 ? -10.218 31.278 15.121 1 93.84 84 CYS A O 1
ATOM 609 N N . GLY A 1 85 ? -10.345 32.162 13.021 1 93.04 85 GLY A N 1
ATOM 610 C CA . GLY A 1 85 ? -8.943 32.545 12.973 1 93.04 85 GLY A CA 1
ATOM 611 C C . GLY A 1 85 ? -8.699 33.973 13.421 1 93.04 85 GLY A C 1
ATOM 612 O O . GLY A 1 85 ? -9.602 34.627 13.949 1 93.04 85 GLY A O 1
ATOM 613 N N . ASN A 1 86 ? -7.439 34.348 13.351 1 89.21 86 ASN A N 1
ATOM 614 C CA . ASN A 1 86 ? -7.085 35.709 13.74 1 89.21 86 ASN A CA 1
ATOM 615 C C . ASN A 1 86 ? -7.447 36.716 12.652 1 89.21 86 ASN A C 1
ATOM 617 O O . ASN A 1 86 ? -7.736 36.332 11.517 1 89.21 86 ASN A O 1
ATOM 621 N N . SER A 1 87 ? -7.457 37.915 12.95 1 89.14 87 SER A N 1
ATOM 622 C CA . SER A 1 87 ? -7.862 38.977 12.035 1 89.14 87 SER A CA 1
ATOM 623 C C . SER A 1 87 ? -6.895 39.093 10.861 1 89.14 87 SER A C 1
ATOM 625 O O . SER A 1 87 ? -7.264 39.583 9.792 1 89.14 87 SER A O 1
ATOM 627 N N . ASP A 1 88 ? -5.729 38.559 11.002 1 92.06 88 ASP A N 1
ATOM 628 C CA . ASP A 1 88 ? -4.697 38.712 9.981 1 92.06 88 ASP A CA 1
ATOM 629 C C . ASP A 1 88 ? -4.601 37.465 9.105 1 92.06 88 ASP A C 1
ATOM 631 O O . ASP A 1 88 ? -3.727 37.373 8.241 1 92.06 88 ASP A O 1
ATOM 635 N N . LEU A 1 89 ? -5.503 36.572 9.316 1 95.23 89 LEU A N 1
ATOM 636 C CA . LEU A 1 89 ? -5.465 35.33 8.552 1 95.23 89 LEU A CA 1
ATOM 637 C C . LEU A 1 89 ? -5.767 35.588 7.079 1 95.23 89 LEU A C 1
ATOM 639 O O . LEU A 1 89 ? -6.804 36.165 6.746 1 95.23 89 LEU A O 1
ATOM 643 N N . GLU A 1 90 ? -4.881 35.252 6.176 1 95.39 90 GLU A N 1
ATOM 644 C CA . GLU A 1 90 ? -5.087 35.287 4.731 1 95.39 90 GLU A CA 1
ATOM 645 C C . GLU A 1 90 ? -5.513 33.921 4.201 1 95.39 90 GLU A C 1
ATOM 647 O O . GLU A 1 90 ? -4.901 32.903 4.53 1 95.39 90 GLU A O 1
ATOM 652 N N . ILE A 1 91 ? -6.6 33.901 3.432 1 96.81 91 ILE A N 1
ATOM 653 C CA . ILE A 1 91 ? -7.104 32.642 2.893 1 96.81 91 ILE A CA 1
ATOM 654 C C . ILE A 1 91 ? -7.11 32.7 1.367 1 96.81 91 ILE A C 1
ATOM 656 O O . ILE A 1 91 ? -7.656 33.635 0.777 1 96.81 91 ILE A O 1
ATOM 660 N N . LEU A 1 92 ? -6.443 31.787 0.72 1 95.59 92 LEU A N 1
ATOM 661 C CA . LEU A 1 92 ? -6.49 31.584 -0.724 1 95.59 92 LEU A CA 1
ATOM 662 C C . LEU A 1 92 ? -7.226 30.294 -1.068 1 95.59 92 LEU A C 1
ATOM 664 O O . LEU A 1 92 ? -6.95 29.242 -0.485 1 95.59 92 LEU A O 1
ATOM 668 N N . THR A 1 93 ? -8.187 30.388 -1.932 1 96.48 93 THR A N 1
ATOM 669 C CA . THR A 1 93 ? -8.97 29.226 -2.336 1 96.48 93 THR A CA 1
ATOM 670 C C . THR A 1 93 ? -8.667 28.845 -3.782 1 96.48 93 THR A C 1
ATOM 672 O O . THR A 1 93 ? -8.489 29.717 -4.635 1 96.48 93 THR A O 1
ATOM 675 N N . PHE A 1 94 ? -8.508 27.579 -4.003 1 95.12 94 PHE A N 1
ATOM 676 C CA . PHE A 1 94 ? -8.259 27.041 -5.336 1 95.12 94 PHE A CA 1
ATOM 677 C C . PHE A 1 94 ? -9.24 25.921 -5.66 1 95.12 94 PHE A C 1
ATOM 679 O O . PHE A 1 94 ? -9.448 25.017 -4.847 1 95.12 94 PHE A O 1
ATOM 686 N N . GLN A 1 95 ? -9.843 26.071 -6.78 1 94.72 95 GLN A N 1
ATOM 687 C CA . GLN A 1 95 ? -10.665 24.971 -7.273 1 94.72 95 GLN A CA 1
ATOM 688 C C . GLN A 1 95 ? -9.922 24.159 -8.33 1 94.72 95 GLN A C 1
ATOM 690 O O . GLN A 1 95 ? -9.556 24.687 -9.382 1 94.72 95 GLN A O 1
ATOM 695 N N . GLY A 1 96 ? -9.676 22.886 -7.974 1 92.37 96 GLY A N 1
ATOM 696 C CA . GLY A 1 96 ? -8.945 22.043 -8.906 1 92.37 96 GLY A CA 1
ATOM 697 C C . GLY A 1 96 ? -8.874 20.592 -8.47 1 92.37 96 GLY A C 1
ATOM 698 O O . GLY A 1 96 ? -9.066 20.282 -7.292 1 92.37 96 GLY A O 1
ATOM 699 N N . ASP A 1 97 ? -8.645 19.81 -9.433 1 93.83 97 ASP A N 1
ATOM 700 C CA . ASP A 1 97 ? -8.466 18.38 -9.206 1 93.83 97 ASP A CA 1
ATOM 701 C C . ASP A 1 97 ? -7.031 18.065 -8.788 1 93.83 97 ASP A C 1
ATOM 703 O O . ASP A 1 97 ? -6.091 18.299 -9.55 1 93.83 97 ASP A O 1
ATOM 707 N N . VAL A 1 98 ? -6.906 17.515 -7.614 1 93.88 98 VAL A N 1
ATOM 708 C CA . VAL A 1 98 ? -5.577 17.253 -7.071 1 93.88 98 VAL A CA 1
ATOM 709 C C . VAL A 1 98 ? -4.884 16.173 -7.899 1 93.88 98 VAL A C 1
ATOM 711 O O . VAL A 1 98 ? -3.674 15.97 -7.778 1 93.88 98 VAL A O 1
ATOM 714 N N . ALA A 1 99 ? -5.659 15.472 -8.712 1 92.16 99 ALA A N 1
ATOM 715 C CA . ALA A 1 99 ? -5.09 14.446 -9.582 1 92.16 99 ALA A CA 1
ATOM 716 C C . ALA A 1 99 ? -4.479 15.067 -10.835 1 92.16 99 ALA A C 1
ATOM 718 O O . ALA A 1 99 ? -3.797 14.385 -11.604 1 92.16 99 ALA A O 1
ATOM 719 N N . SER A 1 100 ? -4.733 16.325 -11.067 1 93.86 100 SER A N 1
ATOM 720 C CA . SER A 1 100 ? -4.249 17.019 -12.256 1 93.86 100 SER A CA 1
ATOM 721 C C . SER A 1 100 ? -2.901 17.684 -11.998 1 93.86 100 SER A C 1
ATOM 723 O O . SER A 1 100 ? -2.796 18.582 -11.159 1 93.86 100 SER A O 1
ATOM 725 N N . GLU A 1 101 ? -1.975 17.295 -12.777 1 93.28 101 GLU A N 1
ATOM 726 C CA . GLU A 1 101 ? -0.649 17.89 -12.638 1 93.28 101 GLU A CA 1
ATOM 727 C C . GLU A 1 101 ? -0.695 19.399 -12.86 1 93.28 101 GLU A C 1
ATOM 729 O O . GLU A 1 101 ? -0.004 20.154 -12.173 1 93.28 101 GLU A O 1
ATOM 734 N N . GLU A 1 102 ? -1.468 19.779 -13.792 1 94.46 102 GLU A N 1
ATOM 735 C CA . GLU A 1 102 ? -1.602 21.2 -14.101 1 94.46 102 GLU A CA 1
ATOM 736 C C . GLU A 1 102 ? -2.206 21.966 -12.928 1 94.46 102 GLU A C 1
ATOM 738 O O . GLU A 1 102 ? -1.726 23.042 -12.568 1 94.46 102 GLU A O 1
ATOM 743 N N . ALA A 1 103 ? -3.247 21.444 -12.351 1 95.13 103 ALA A N 1
ATOM 744 C CA . ALA A 1 103 ? -3.889 22.088 -11.209 1 95.13 103 ALA A CA 1
ATOM 745 C C . ALA A 1 103 ? -2.935 22.179 -10.021 1 95.13 103 ALA A C 1
ATOM 747 O O . ALA A 1 103 ? -2.85 23.218 -9.363 1 95.13 103 ALA A O 1
ATOM 748 N N . VAL A 1 104 ? -2.204 21.121 -9.795 1 95.31 104 VAL A N 1
ATOM 749 C CA . VAL A 1 104 ? -1.251 21.083 -8.691 1 95.31 104 VAL A CA 1
ATOM 750 C C . VAL A 1 104 ? -0.162 22.13 -8.911 1 95.31 104 VAL A C 1
ATOM 752 O O . VAL A 1 104 ? 0.193 22.869 -7.99 1 95.31 104 VAL A O 1
ATOM 755 N N . GLY A 1 105 ? 0.32 22.172 -10.134 1 94.46 105 GLY A N 1
ATOM 756 C CA . GLY A 1 105 ? 1.326 23.172 -10.458 1 94.46 105 GLY A CA 1
ATOM 757 C C . GLY A 1 105 ? 0.851 24.593 -10.227 1 94.46 105 GLY A C 1
ATOM 758 O O . GLY A 1 105 ? 1.594 25.425 -9.702 1 94.46 105 GLY A O 1
ATOM 759 N N . ALA A 1 106 ? -0.352 24.881 -10.595 1 95.16 106 ALA A N 1
ATOM 760 C CA . ALA A 1 106 ? -0.929 26.212 -10.434 1 95.16 106 ALA A CA 1
ATOM 761 C C . ALA A 1 106 ? -1.023 26.595 -8.96 1 95.16 106 ALA A C 1
ATOM 763 O O . ALA A 1 106 ? -0.722 27.732 -8.587 1 95.16 106 ALA A O 1
ATOM 764 N N . VAL A 1 107 ? -1.374 25.66 -8.133 1 94.35 107 VAL A N 1
ATOM 765 C CA . VAL A 1 107 ? -1.488 25.914 -6.7 1 94.35 107 VAL A CA 1
ATOM 766 C C . VAL A 1 107 ? -0.102 26.142 -6.103 1 94.35 107 VAL A C 1
ATOM 768 O O . VAL A 1 107 ? 0.108 27.097 -5.352 1 94.35 107 VAL A O 1
ATOM 771 N N . CYS A 1 108 ? 0.839 25.27 -6.428 1 93.14 108 CYS A N 1
ATOM 772 C CA . CYS A 1 108 ? 2.182 25.323 -5.862 1 93.14 108 CYS A CA 1
ATOM 773 C C . CYS A 1 108 ? 2.871 26.636 -6.213 1 93.14 108 CYS A C 1
ATOM 775 O O . CYS A 1 108 ? 3.661 27.157 -5.424 1 93.14 108 CYS A O 1
ATOM 777 N N . SER A 1 109 ? 2.554 27.179 -7.375 1 92.52 109 SER A N 1
ATOM 778 C CA . SER A 1 109 ? 3.16 28.434 -7.809 1 92.52 109 SER A CA 1
ATOM 779 C C . SER A 1 109 ? 2.687 29.602 -6.95 1 92.52 109 SER A C 1
ATOM 781 O O . SER A 1 109 ? 3.335 30.65 -6.907 1 92.52 109 SER A O 1
ATOM 783 N N . LYS A 1 110 ? 1.614 29.427 -6.231 1 90.97 110 LYS A N 1
ATOM 784 C CA . LYS A 1 110 ? 1.038 30.502 -5.428 1 90.97 110 LYS A CA 1
ATOM 785 C C . LYS A 1 110 ? 1.465 30.387 -3.967 1 90.97 110 LYS A C 1
ATOM 787 O O . LYS A 1 110 ? 1.159 31.261 -3.155 1 90.97 110 LYS A O 1
ATOM 792 N N . VAL A 1 111 ? 2.088 29.262 -3.625 1 88.32 111 VAL A N 1
ATOM 793 C CA . VAL A 1 111 ? 2.597 29.096 -2.268 1 88.32 111 VAL A CA 1
ATOM 794 C C . VAL A 1 111 ? 3.758 30.059 -2.03 1 88.32 111 VAL A C 1
ATOM 796 O O . VAL A 1 111 ? 4.743 30.049 -2.772 1 88.32 111 VAL A O 1
ATOM 799 N N . PRO A 1 112 ? 3.633 30.867 -1.084 1 82.68 112 PRO A N 1
ATOM 800 C CA . PRO A 1 112 ? 4.694 31.847 -0.841 1 82.68 112 PRO A CA 1
ATOM 801 C C . PRO A 1 112 ? 6.001 31.201 -0.384 1 82.68 112 PRO A C 1
ATOM 803 O O . PRO A 1 112 ? 5.98 30.165 0.285 1 82.68 112 PRO A O 1
ATOM 806 N N . ALA A 1 113 ? 7.101 31.823 -0.756 1 75.52 113 ALA A N 1
ATOM 807 C CA . ALA A 1 113 ? 8.425 31.355 -0.353 1 75.52 113 ALA A CA 1
ATOM 808 C C . ALA A 1 113 ? 8.634 31.528 1.149 1 75.52 113 ALA A C 1
ATOM 810 O O . ALA A 1 113 ? 8.213 32.531 1.729 1 75.52 113 ALA A O 1
ATOM 811 N N . GLY A 1 114 ? 9.303 30.586 1.739 1 71.37 114 GLY A N 1
ATOM 812 C CA . GLY A 1 114 ? 9.766 30.7 3.113 1 71.37 114 GLY A CA 1
ATOM 813 C C . GLY A 1 114 ? 8.655 30.536 4.133 1 71.37 114 GLY A C 1
ATOM 814 O O . GLY A 1 114 ? 8.873 30.726 5.331 1 71.37 114 GLY A O 1
ATOM 815 N N . ALA A 1 115 ? 7.519 29.981 3.672 1 70.16 115 ALA A N 1
ATOM 816 C CA . ALA A 1 115 ? 6.437 30.121 4.642 1 70.16 115 ALA A CA 1
ATOM 817 C C . ALA A 1 115 ? 5.651 28.821 4.781 1 70.16 115 ALA A C 1
ATOM 819 O O . ALA A 1 115 ? 4.883 28.65 5.73 1 70.16 115 ALA A O 1
ATOM 820 N N . LEU A 1 116 ? 5.951 27.88 3.927 1 83.18 116 LEU A N 1
ATOM 821 C CA . LEU A 1 116 ? 5.049 26.74 4.055 1 83.18 116 LEU A CA 1
ATOM 822 C C . LEU A 1 116 ? 5.465 25.846 5.219 1 83.18 116 LEU A C 1
ATOM 824 O O . LEU A 1 116 ? 6.511 25.197 5.165 1 83.18 116 LEU A O 1
ATOM 828 N N . THR A 1 117 ? 4.658 25.849 6.163 1 86.37 117 THR A N 1
ATOM 829 C CA . THR A 1 117 ? 4.935 25.099 7.384 1 86.37 117 THR A CA 1
ATOM 830 C C . THR A 1 117 ? 4.376 23.683 7.288 1 86.37 117 THR A C 1
ATOM 832 O O . THR A 1 117 ? 4.968 22.739 7.815 1 86.37 117 THR A O 1
ATOM 835 N N . ALA A 1 118 ? 3.209 23.656 6.576 1 93.52 118 ALA A N 1
ATOM 836 C CA . ALA A 1 118 ? 2.591 22.333 6.559 1 93.52 118 ALA A CA 1
ATOM 837 C C . ALA A 1 118 ? 1.795 22.115 5.276 1 93.52 118 ALA A C 1
ATOM 839 O O . ALA A 1 118 ? 1.12 23.029 4.794 1 93.52 118 ALA A O 1
ATOM 840 N N . LEU A 1 119 ? 1.986 21.021 4.734 1 94.93 119 LEU A N 1
ATOM 841 C CA . LEU A 1 119 ? 1.156 20.49 3.658 1 94.93 119 LEU A CA 1
ATOM 842 C C . LEU A 1 119 ? 0.314 19.318 4.149 1 94.93 119 LEU A C 1
ATOM 844 O O . LEU A 1 119 ? 0.854 18.292 4.568 1 94.93 119 LEU A O 1
ATOM 848 N N . LEU A 1 120 ? -1.006 19.517 4.168 1 96.82 120 LEU A N 1
ATOM 849 C CA . LEU A 1 120 ? -1.937 18.475 4.586 1 96.82 120 LEU A CA 1
ATOM 850 C C . LEU A 1 120 ? -2.672 17.889 3.386 1 96.82 120 LEU A C 1
ATOM 852 O O . LEU A 1 120 ? -3.586 18.516 2.846 1 96.82 120 LEU A O 1
ATOM 856 N N . CYS A 1 121 ? -2.333 16.697 3.021 1 96.38 121 CYS A N 1
ATOM 857 C CA . CYS A 1 121 ? -2.947 16.015 1.887 1 96.38 121 CYS A CA 1
ATOM 858 C C . CYS A 1 121 ? -4.166 15.213 2.328 1 96.38 121 CYS A C 1
ATOM 860 O O . CYS A 1 121 ? -4.054 14.026 2.64 1 96.38 121 CYS A O 1
ATOM 862 N N . ALA A 1 122 ? -5.331 15.822 2.228 1 92.73 122 ALA A N 1
ATOM 863 C CA . ALA A 1 122 ? -6.555 15.207 2.737 1 92.73 122 ALA A CA 1
ATOM 864 C C . ALA A 1 122 ? -7.558 14.97 1.612 1 92.73 122 ALA A C 1
ATOM 866 O O . ALA A 1 122 ? -8.673 14.502 1.855 1 92.73 122 ALA A O 1
ATOM 867 N N . GLY A 1 123 ? -7.254 15.363 0.376 1 84.14 123 GLY A N 1
ATOM 868 C CA . GLY A 1 123 ? -8.129 15.12 -0.76 1 84.14 123 GLY A CA 1
ATOM 869 C C . GLY A 1 123 ? -8.214 13.655 -1.145 1 84.14 123 GLY A C 1
ATOM 870 O O . GLY A 1 123 ? -7.271 13.101 -1.713 1 84.14 123 GLY A O 1
ATOM 871 N N . GLN A 1 124 ? -9.328 13.003 -0.744 1 80.11 124 GLN A N 1
ATOM 872 C CA . GLN A 1 124 ? -9.437 11.571 -1.006 1 80.11 124 GLN A CA 1
ATOM 873 C C . GLN A 1 124 ? -10.859 11.192 -1.409 1 80.11 124 GLN A C 1
ATOM 875 O O . GLN A 1 124 ? -11.807 11.928 -1.126 1 80.11 124 GLN A O 1
ATOM 880 N N . VAL A 1 125 ? -10.956 10.141 -2.144 1 73.05 125 VAL A N 1
ATOM 881 C CA . VAL A 1 125 ? -12.242 9.59 -2.559 1 73.05 125 VAL A CA 1
ATOM 882 C C . VAL A 1 125 ? -12.298 8.101 -2.225 1 73.05 125 VAL A C 1
ATOM 884 O O . VAL A 1 125 ? -11.263 7.469 -2 1 73.05 125 VAL A O 1
ATOM 887 N N . THR A 1 126 ? -13.517 7.632 -2.024 1 70.01 126 THR A N 1
ATOM 888 C CA . THR A 1 126 ? -13.716 6.199 -1.841 1 70.01 126 THR A CA 1
ATOM 889 C C . THR A 1 126 ? -14.226 5.555 -3.127 1 70.01 126 THR A C 1
ATOM 891 O O . THR A 1 126 ? -14.712 6.247 -4.024 1 70.01 126 THR A O 1
ATOM 894 N N . GLY A 1 127 ? -13.841 4.283 -3.334 1 64.36 127 GLY A N 1
ATOM 895 C CA . GLY A 1 127 ? -14.271 3.597 -4.542 1 64.36 127 GLY A CA 1
ATOM 896 C C . GLY A 1 127 ? -15.425 2.641 -4.305 1 64.36 127 GLY A C 1
ATOM 897 O O . GLY A 1 127 ? -16.201 2.817 -3.364 1 64.36 127 GLY A O 1
ATOM 898 N N . LYS A 1 128 ? -15.8 1.793 -5.343 1 61.14 128 LYS A N 1
ATOM 899 C CA . LYS A 1 128 ? -16.821 0.752 -5.422 1 61.14 128 LYS A CA 1
ATOM 900 C C . LYS A 1 128 ? -16.213 -0.632 -5.208 1 61.14 128 LYS A C 1
ATOM 902 O O . LYS A 1 128 ? -14.992 -0.792 -5.251 1 61.14 128 LYS A O 1
ATOM 907 N N . PRO A 1 129 ? -17.024 -1.59 -4.859 1 56.63 129 PRO A N 1
ATOM 908 C CA . PRO A 1 129 ? -16.538 -2.969 -4.767 1 56.63 129 PRO A CA 1
ATOM 909 C C . PRO A 1 129 ? -15.984 -3.489 -6.092 1 56.63 129 PRO A C 1
ATOM 911 O O . PRO A 1 129 ? -16.455 -3.091 -7.161 1 56.63 129 PRO A O 1
ATOM 914 N N . LEU A 1 130 ? -14.916 -4.222 -6.049 1 52.72 130 LEU A N 1
ATOM 915 C CA . LEU A 1 130 ? -14.286 -4.791 -7.236 1 52.72 130 LEU A CA 1
ATOM 916 C C . LEU A 1 130 ? -15.195 -5.826 -7.891 1 52.72 130 LEU A C 1
ATOM 918 O O . LEU A 1 130 ? -15.223 -5.946 -9.118 1 52.72 130 LEU A O 1
ATOM 922 N N . LEU A 1 131 ? -15.753 -6.589 -7.087 1 53.59 131 LEU A N 1
ATOM 923 C CA . LEU A 1 131 ? -16.591 -7.661 -7.613 1 53.59 131 LEU A CA 1
ATOM 924 C C . LEU A 1 131 ? -18.056 -7.24 -7.643 1 53.59 131 LEU A C 1
ATOM 926 O O . LEU A 1 131 ? -18.506 -6.48 -6.782 1 53.59 131 LEU A O 1
ATOM 930 N N . PRO A 1 132 ? -18.615 -7.637 -8.824 1 49.38 132 PRO A N 1
ATOM 931 C CA . PRO A 1 132 ? -20.031 -7.285 -8.954 1 49.38 132 PRO A CA 1
ATOM 932 C C . PRO A 1 132 ? -20.859 -7.712 -7.744 1 49.38 132 PRO A C 1
ATOM 934 O O . PRO A 1 132 ? -20.646 -8.797 -7.198 1 49.38 132 PRO A O 1
ATOM 937 N N . VAL A 1 133 ? -21.345 -6.879 -7.193 1 49.45 133 VAL A N 1
ATOM 938 C CA . VAL A 1 133 ? -22.407 -7.163 -6.233 1 49.45 133 VAL A CA 1
ATOM 939 C C . VAL A 1 133 ? -23.764 -6.837 -6.852 1 49.45 133 VAL A C 1
ATOM 941 O O . VAL A 1 133 ? -23.853 -6.025 -7.776 1 49.45 133 VAL A O 1
ATOM 944 N N . PRO A 1 134 ? -24.644 -7.873 -6.787 1 47.35 134 PRO A N 1
ATOM 945 C CA . PRO A 1 134 ? -25.937 -7.687 -7.45 1 47.35 134 PRO A CA 1
ATOM 946 C C . PRO A 1 134 ? -26.283 -6.216 -7.666 1 47.35 134 PRO A C 1
ATOM 948 O O . PRO A 1 134 ? -26.824 -5.852 -8.713 1 47.35 134 PRO A O 1
ATOM 951 N N . SER A 1 135 ? -26.066 -5.359 -6.801 1 46.72 135 SER A N 1
ATOM 952 C CA . SER A 1 135 ? -26.615 -4.014 -6.934 1 46.72 135 SER A CA 1
ATOM 953 C C . SER A 1 135 ? -25.537 -3.014 -7.336 1 46.72 135 SER A C 1
ATOM 955 O O . SER A 1 135 ? -25.813 -1.821 -7.484 1 46.72 135 SER A O 1
ATOM 957 N N . THR A 1 136 ? -24.401 -3.536 -7.548 1 52.59 136 THR A N 1
ATOM 958 C CA . THR A 1 136 ? -23.381 -2.546 -7.876 1 52.59 136 THR A CA 1
ATOM 959 C C . THR A 1 136 ? -22.444 -3.073 -8.959 1 52.59 136 THR A C 1
ATOM 961 O O . THR A 1 136 ? -22.033 -4.235 -8.92 1 52.59 136 THR A O 1
ATOM 964 N N . SER A 1 137 ? -22.344 -2.329 -10.035 1 59.99 137 SER A N 1
ATOM 965 C CA . SER A 1 137 ? -21.378 -2.653 -11.08 1 59.99 137 SER A CA 1
ATOM 966 C C . SER A 1 137 ? -19.975 -2.812 -10.505 1 59.99 137 SER A C 1
ATOM 968 O O . SER A 1 137 ? -19.606 -2.121 -9.553 1 59.99 137 SER A O 1
ATOM 970 N N . PRO A 1 138 ? -19.327 -3.776 -10.965 1 68.98 138 PRO A N 1
ATOM 971 C CA . PRO A 1 138 ? -17.968 -4.013 -10.471 1 68.98 138 PRO A CA 1
ATOM 972 C C . PRO A 1 138 ? -17.035 -2.83 -10.719 1 68.98 138 PRO A C 1
ATOM 974 O O . PRO A 1 138 ? -17.29 -2.014 -11.609 1 68.98 138 PRO A O 1
ATOM 977 N N . LEU A 1 139 ? -16.179 -2.665 -9.879 1 76.41 139 LEU A N 1
ATOM 978 C CA . LEU A 1 139 ? -15.117 -1.672 -10.004 1 76.41 139 LEU A CA 1
ATOM 979 C C . LEU A 1 139 ? -14.477 -1.731 -11.387 1 76.41 139 LEU A C 1
ATOM 981 O O . LEU A 1 139 ? -13.956 -2.773 -11.79 1 76.41 139 LEU A O 1
ATOM 985 N N . SER A 1 140 ? -14.684 -0.63 -12.143 1 81.33 140 SER A N 1
ATOM 986 C CA . SER A 1 140 ? -14.068 -0.542 -13.463 1 81.33 140 SER A CA 1
ATOM 987 C C . SER A 1 140 ? -12.607 -0.115 -13.364 1 81.33 140 SER A C 1
ATOM 989 O O . SER A 1 140 ? -12.171 0.389 -12.327 1 81.33 140 SER A O 1
ATOM 991 N N . SER A 1 141 ? -11.953 -0.374 -14.448 1 85.71 141 SER A N 1
ATOM 992 C CA . SER A 1 141 ? -10.56 0.057 -14.502 1 85.71 141 SER A CA 1
ATOM 993 C C . SER A 1 141 ? -10.443 1.571 -14.358 1 85.71 141 SER A C 1
ATOM 995 O O . SER A 1 141 ? -9.51 2.07 -13.726 1 85.71 141 SER A O 1
ATOM 997 N N . SER A 1 142 ? -11.377 2.193 -14.918 1 87.46 142 SER A N 1
ATOM 998 C CA . SER A 1 142 ? -11.366 3.65 -14.85 1 87.46 142 SER A CA 1
ATOM 999 C C . SER A 1 142 ? -11.596 4.139 -13.424 1 87.46 142 SER A C 1
ATOM 1001 O O . SER A 1 142 ? -10.978 5.114 -12.99 1 87.46 142 SER A O 1
ATOM 1003 N N . GLU A 1 143 ? -12.427 3.468 -12.706 1 86.84 143 GLU A N 1
ATOM 1004 C CA . GLU A 1 143 ? -12.693 3.836 -11.318 1 86.84 143 GLU A CA 1
ATOM 1005 C C . GLU A 1 143 ? -11.489 3.539 -10.428 1 86.84 143 GLU A C 1
ATOM 1007 O O . GLU A 1 143 ? -11.157 4.328 -9.541 1 86.84 143 GLU A O 1
ATOM 1012 N N . LEU A 1 144 ? -10.94 2.422 -10.651 1 88.81 144 LEU A N 1
ATOM 1013 C CA . LEU A 1 144 ? -9.728 2.059 -9.925 1 88.81 144 LEU A CA 1
ATOM 1014 C C . LEU A 1 144 ? -8.639 3.107 -10.126 1 88.81 144 LEU A C 1
ATOM 1016 O O . LEU A 1 144 ? -8.003 3.541 -9.162 1 88.81 144 LEU A O 1
ATOM 1020 N N . ARG A 1 145 ? -8.474 3.516 -11.344 1 90.75 145 ARG A N 1
ATOM 1021 C CA . ARG A 1 145 ? -7.469 4.526 -11.661 1 90.75 145 ARG A CA 1
ATOM 1022 C C . ARG A 1 145 ? -7.822 5.868 -11.028 1 90.75 145 ARG A C 1
ATOM 1024 O O . ARG A 1 145 ? -6.945 6.568 -10.518 1 90.75 145 ARG A O 1
ATOM 1031 N N . ARG A 1 146 ? -9.019 6.186 -11.022 1 89.8 146 ARG A N 1
ATOM 1032 C CA . ARG A 1 146 ? -9.459 7.45 -10.441 1 89.8 146 ARG A CA 1
ATOM 1033 C C . ARG A 1 146 ? -9.153 7.503 -8.948 1 89.8 146 ARG A C 1
ATOM 1035 O O . ARG A 1 146 ? -8.687 8.525 -8.44 1 89.8 146 ARG A O 1
ATOM 1042 N N . THR A 1 147 ? -9.45 6.406 -8.28 1 91.14 147 THR A N 1
ATOM 1043 C CA . THR A 1 147 ? -9.172 6.338 -6.85 1 91.14 147 THR A CA 1
ATOM 1044 C C . THR A 1 147 ? -7.68 6.514 -6.58 1 91.14 147 THR A C 1
ATOM 1046 O O . THR A 1 147 ? -7.289 7.298 -5.713 1 91.14 147 THR A O 1
ATOM 1049 N N . MET A 1 148 ? -6.862 5.847 -7.366 1 93.03 148 MET A N 1
ATOM 1050 C CA . MET A 1 148 ? -5.415 5.949 -7.201 1 93.03 148 MET A CA 1
ATOM 1051 C C . MET A 1 148 ? -4.927 7.355 -7.535 1 93.03 148 MET A C 1
ATOM 1053 O O . MET A 1 148 ? -4.068 7.9 -6.839 1 93.03 148 MET A O 1
ATOM 1057 N N . ASP A 1 149 ? -5.487 7.911 -8.569 1 93.16 149 ASP A N 1
ATOM 1058 C CA . ASP A 1 149 ? -5.102 9.246 -9.015 1 93.16 149 ASP A CA 1
ATOM 1059 C C . ASP A 1 149 ? -5.396 10.29 -7.94 1 93.16 149 ASP A C 1
ATOM 1061 O O . ASP A 1 149 ? -4.563 11.156 -7.664 1 93.16 149 ASP A O 1
ATOM 1065 N N . THR A 1 150 ? -6.468 10.161 -7.36 1 92.63 150 THR A N 1
ATOM 1066 C CA . THR A 1 150 ? -6.889 11.157 -6.381 1 92.63 150 THR A CA 1
ATOM 1067 C C . THR A 1 150 ? -6.215 10.912 -5.035 1 92.63 150 THR A C 1
ATOM 1069 O O . THR A 1 150 ? -5.579 11.81 -4.48 1 92.63 150 THR A O 1
ATOM 1072 N N . ASN A 1 151 ? -6.281 9.691 -4.554 1 92.72 151 ASN A N 1
ATOM 1073 C CA . ASN A 1 151 ? -5.858 9.39 -3.19 1 92.72 151 ASN A CA 1
ATOM 1074 C C . ASN A 1 151 ? -4.337 9.341 -3.074 1 92.72 151 ASN A C 1
ATOM 1076 O O . ASN A 1 151 ? -3.772 9.785 -2.072 1 92.72 151 ASN A O 1
ATOM 1080 N N . PHE A 1 152 ? -3.722 8.76 -4.07 1 93.42 152 PHE A N 1
ATOM 1081 C CA . PHE A 1 152 ? -2.278 8.573 -3.991 1 93.42 152 PHE A CA 1
ATOM 1082 C C . PHE A 1 152 ? -1.548 9.668 -4.76 1 93.42 152 PHE A C 1
ATOM 1084 O O . PHE A 1 152 ? -0.778 10.435 -4.178 1 93.42 152 PHE A O 1
ATOM 1091 N N . PHE A 1 153 ? -1.851 9.813 -6.05 1 93.91 153 PHE A N 1
ATOM 1092 C CA . PHE A 1 153 ? -1.097 10.744 -6.881 1 93.91 153 PHE A CA 1
ATOM 1093 C C . PHE A 1 153 ? -1.359 12.184 -6.456 1 93.91 153 PHE A C 1
ATOM 1095 O O . PHE A 1 153 ? -0.478 13.039 -6.562 1 93.91 153 PHE A O 1
ATOM 1102 N N . GLY A 1 154 ? -2.523 12.466 -6.008 1 93.46 154 GLY A N 1
ATOM 1103 C CA . GLY A 1 154 ? -2.819 13.801 -5.515 1 93.46 154 GLY A CA 1
ATOM 1104 C C . GLY A 1 154 ? -1.827 14.287 -4.475 1 93.46 154 GLY A C 1
ATOM 1105 O O . GLY A 1 154 ? -1.299 15.396 -4.583 1 93.46 154 GLY A O 1
ATOM 1106 N N . GLY A 1 155 ? -1.525 13.476 -3.471 1 93.42 155 GLY A N 1
ATOM 1107 C CA . GLY A 1 155 ? -0.548 13.811 -2.448 1 93.42 155 GLY A CA 1
ATOM 1108 C C . GLY A 1 155 ? 0.882 13.773 -2.952 1 93.42 155 GLY A C 1
ATOM 1109 O O . GLY A 1 155 ? 1.686 14.648 -2.622 1 93.42 155 GLY A O 1
ATOM 1110 N N . ALA A 1 156 ? 1.206 12.784 -3.741 1 92.89 156 ALA A N 1
ATOM 1111 C CA . ALA A 1 156 ? 2.563 12.593 -4.246 1 92.89 156 ALA A CA 1
ATOM 1112 C C . ALA A 1 156 ? 2.988 13.76 -5.132 1 92.89 156 ALA A C 1
ATOM 1114 O O . ALA A 1 156 ? 4.142 14.192 -5.09 1 92.89 156 ALA A O 1
ATOM 1115 N N . LEU A 1 157 ? 2.091 14.259 -5.954 1 92.89 157 LEU A N 1
ATOM 1116 C CA . LEU A 1 157 ? 2.391 15.367 -6.854 1 92.89 157 LEU A CA 1
ATOM 1117 C C . LEU A 1 157 ? 2.707 16.635 -6.069 1 92.89 157 LEU A C 1
ATOM 1119 O O . LEU A 1 157 ? 3.665 17.344 -6.385 1 92.89 157 LEU A O 1
ATOM 1123 N N . PHE A 1 158 ? 1.955 16.936 -5.049 1 93.39 158 PHE A N 1
ATOM 1124 C CA . PHE A 1 158 ? 2.232 18.088 -4.199 1 93.39 158 PHE A CA 1
ATOM 1125 C C . PHE A 1 158 ? 3.589 17.945 -3.519 1 93.39 158 PHE A C 1
ATOM 1127 O O . PHE A 1 158 ? 4.364 18.902 -3.461 1 93.39 158 PHE A O 1
ATOM 1134 N N . ALA A 1 159 ? 3.812 16.739 -2.995 1 91.13 159 ALA A N 1
ATOM 1135 C CA . ALA A 1 159 ? 5.094 16.482 -2.345 1 91.13 159 ALA A CA 1
ATOM 1136 C C . ALA A 1 159 ? 6.254 16.714 -3.308 1 91.13 159 ALA A C 1
ATOM 1138 O O . ALA A 1 159 ? 7.234 17.377 -2.961 1 91.13 159 ALA A O 1
ATOM 1139 N N . GLN A 1 160 ? 6.153 16.175 -4.475 1 88.72 160 GLN A N 1
ATOM 1140 C CA . GLN A 1 160 ? 7.215 16.304 -5.467 1 88.72 160 GLN A CA 1
ATOM 1141 C C . GLN A 1 160 ? 7.514 17.77 -5.766 1 88.72 160 GLN A C 1
ATOM 1143 O O . GLN A 1 160 ? 8.676 18.155 -5.912 1 88.72 160 GLN A O 1
ATOM 1148 N N . GLN A 1 161 ? 6.523 18.543 -5.871 1 88.98 161 GLN A N 1
ATOM 1149 C CA . GLN A 1 161 ? 6.679 19.931 -6.292 1 88.98 161 GLN A CA 1
ATOM 1150 C C . GLN A 1 161 ? 7.156 20.806 -5.137 1 88.98 161 GLN A C 1
ATOM 1152 O O . GLN A 1 161 ? 7.91 21.76 -5.344 1 88.98 161 GLN A O 1
ATOM 1157 N N . LEU A 1 162 ? 6.804 20.496 -3.924 1 90.48 162 LEU A N 1
ATOM 1158 C CA . LEU A 1 162 ? 7.043 21.419 -2.819 1 90.48 162 LEU A CA 1
ATOM 1159 C C . LEU A 1 162 ? 8.219 20.954 -1.967 1 90.48 162 LEU A C 1
ATOM 1161 O O . LEU A 1 162 ? 8.788 21.74 -1.206 1 90.48 162 LEU A O 1
ATOM 1165 N N . LEU A 1 163 ? 8.582 19.678 -2.079 1 87.26 163 LEU A N 1
ATOM 1166 C CA . LEU A 1 163 ? 9.586 19.089 -1.201 1 87.26 163 LEU A CA 1
ATOM 1167 C C . LEU A 1 163 ? 10.918 19.82 -1.332 1 87.26 163 LEU A C 1
ATOM 1169 O O . LEU A 1 163 ? 11.57 20.116 -0.328 1 87.26 163 LEU A O 1
ATOM 1173 N N . PRO A 1 164 ? 11.336 20.111 -2.576 1 84.05 164 PRO A N 1
ATOM 1174 C CA . PRO A 1 164 ? 12.614 20.821 -2.679 1 84.05 164 PRO A CA 1
ATOM 1175 C C . PRO A 1 164 ? 12.626 22.13 -1.894 1 84.05 164 PRO A C 1
ATOM 1177 O O . PRO A 1 164 ? 13.623 22.455 -1.244 1 84.05 164 PRO A O 1
ATOM 1180 N N . ARG A 1 165 ? 11.625 22.832 -1.929 1 84.6 165 ARG A N 1
ATOM 1181 C CA . ARG A 1 165 ? 11.525 24.082 -1.182 1 84.6 165 ARG A CA 1
ATOM 1182 C C . ARG A 1 165 ? 11.404 23.817 0.315 1 84.6 165 ARG A C 1
ATOM 1184 O O . ARG A 1 165 ? 12.004 24.525 1.127 1 84.6 165 ARG A O 1
ATOM 1191 N N . MET A 1 166 ? 10.664 22.829 0.689 1 85.17 166 MET A N 1
ATOM 1192 C CA . MET A 1 166 ? 10.466 22.483 2.094 1 85.17 166 MET A CA 1
ATOM 1193 C C . MET A 1 166 ? 11.777 22.039 2.734 1 85.17 166 MET A C 1
ATOM 1195 O O . MET A 1 166 ? 12.007 22.282 3.92 1 85.17 166 MET A O 1
ATOM 1199 N N . GLU A 1 167 ? 12.526 21.409 1.981 1 83.65 167 GLU A N 1
ATOM 1200 C CA . GLU A 1 167 ? 13.814 20.96 2.503 1 83.65 167 GLU A CA 1
ATOM 1201 C C . GLU A 1 167 ? 14.699 22.145 2.881 1 83.65 167 GLU A C 1
ATOM 1203 O O . GLU A 1 167 ? 15.509 22.051 3.806 1 83.65 167 GLU A O 1
ATOM 1208 N N . GLN A 1 168 ? 14.533 23.225 2.148 1 82.72 168 GLN A N 1
ATOM 1209 C CA . GLN A 1 168 ? 15.341 24.413 2.404 1 82.72 168 GLN A CA 1
ATOM 1210 C C . GLN A 1 168 ? 14.755 25.241 3.544 1 82.72 168 GLN A C 1
ATOM 1212 O O . GLN A 1 168 ? 15.496 25.819 4.343 1 82.72 168 GLN A O 1
ATOM 1217 N N . GLU A 1 169 ? 13.505 25.262 3.626 1 83.56 169 GLU A N 1
ATOM 1218 C CA . GLU A 1 169 ? 12.834 26.186 4.534 1 83.56 169 GLU A CA 1
ATOM 1219 C C . GLU A 1 169 ? 12.281 25.457 5.755 1 83.56 169 GLU A C 1
ATOM 1221 O O . GLU A 1 169 ? 11.919 26.088 6.75 1 83.56 169 GLU A O 1
ATOM 1226 N N . GLY A 1 170 ? 12.312 24.151 5.644 1 84.77 170 GLY A N 1
ATOM 1227 C CA . GLY A 1 170 ? 11.641 23.368 6.669 1 84.77 170 GLY A CA 1
ATOM 1228 C C . GLY A 1 170 ? 10.149 23.23 6.434 1 84.77 170 GLY A C 1
ATOM 1229 O O . GLY A 1 170 ? 9.549 24.04 5.724 1 84.77 170 GLY A O 1
ATOM 1230 N N . GLY A 1 171 ? 9.594 22.154 6.967 1 89.32 171 GLY A N 1
ATOM 1231 C CA . GLY A 1 171 ? 8.159 21.969 6.823 1 89.32 171 GLY A CA 1
ATOM 1232 C C . GLY A 1 171 ? 7.69 20.59 7.246 1 89.32 171 GLY A C 1
ATOM 1233 O O . GLY A 1 171 ? 8.489 19.769 7.702 1 89.32 171 GLY A O 1
ATOM 1234 N N . GLN A 1 172 ? 6.366 20.506 7.267 1 92.37 172 GLN A N 1
ATOM 1235 C CA . GLN A 1 172 ? 5.715 19.255 7.64 1 92.37 172 GLN A CA 1
ATOM 1236 C C . GLN A 1 172 ? 4.794 18.761 6.528 1 92.37 172 GLN A C 1
ATOM 1238 O O . GLN A 1 172 ? 3.973 19.521 6.011 1 92.37 172 GLN A O 1
ATOM 1243 N N . LEU A 1 173 ? 5.061 17.611 6.123 1 92.83 173 LEU A N 1
ATOM 1244 C CA . LEU A 1 173 ? 4.251 16.958 5.1 1 92.83 173 LEU A CA 1
ATOM 1245 C C . LEU A 1 173 ? 3.376 15.87 5.713 1 92.83 173 LEU A C 1
ATOM 1247 O O . LEU A 1 173 ? 3.888 14.909 6.293 1 92.83 173 LEU A O 1
ATOM 1251 N N . ILE A 1 174 ? 2.045 16.027 5.602 1 95.08 174 ILE A N 1
ATOM 1252 C CA . ILE A 1 174 ? 1.107 15.111 6.241 1 95.08 174 ILE A CA 1
ATOM 1253 C C . ILE A 1 174 ? 0.255 14.42 5.179 1 95.08 174 ILE A C 1
ATOM 1255 O O . ILE A 1 174 ? -0.383 15.084 4.358 1 95.08 174 ILE A O 1
ATOM 1259 N N . PHE A 1 175 ? 0.265 13.112 5.191 1 94.82 175 PHE A N 1
ATOM 1260 C CA . PHE A 1 175 ? -0.618 12.308 4.355 1 94.82 175 PHE A CA 1
ATOM 1261 C C . PHE A 1 175 ? -1.746 11.705 5.182 1 94.82 175 PHE A C 1
ATOM 1263 O O . PHE A 1 175 ? -1.498 11.054 6.2 1 94.82 175 PHE A O 1
ATOM 1270 N N . ILE A 1 176 ? -2.978 11.915 4.743 1 92.83 176 ILE A N 1
ATOM 1271 C CA . ILE A 1 176 ? -4.112 11.292 5.417 1 92.83 176 ILE A CA 1
ATOM 1272 C C . ILE A 1 176 ? -4.373 9.911 4.818 1 92.83 176 ILE A C 1
ATOM 1274 O O . ILE A 1 176 ? -4.914 9.798 3.716 1 92.83 176 ILE A O 1
ATOM 1278 N N . SER A 1 177 ? -3.993 8.964 5.53 1 90.21 177 SER A N 1
ATOM 1279 C CA . SER A 1 177 ? -4.287 7.584 5.158 1 90.21 177 SER A CA 1
ATOM 1280 C C . SER A 1 177 ? -5.489 7.048 5.928 1 90.21 177 SER A C 1
ATOM 1282 O O . SER A 1 177 ? -6.527 7.708 6.005 1 90.21 177 SER A O 1
ATOM 1284 N N . SER A 1 178 ? -5.444 5.765 6.294 1 79.91 178 SER A N 1
ATOM 1285 C CA . SER A 1 178 ? -6.516 5.071 7.001 1 79.91 178 SER A CA 1
ATOM 1286 C C . SER A 1 178 ? -5.997 3.82 7.7 1 79.91 178 SER A C 1
ATOM 1288 O O . SER A 1 178 ? -4.906 3.336 7.389 1 79.91 178 SER A O 1
ATOM 1290 N N . LEU A 1 179 ? -6.752 3.508 8.646 1 74.9 179 LEU A N 1
ATOM 1291 C CA . LEU A 1 179 ? -6.464 2.178 9.173 1 74.9 179 LEU A CA 1
ATOM 1292 C C . LEU A 1 179 ? -6.558 1.125 8.074 1 74.9 179 LEU A C 1
ATOM 1294 O O . LEU A 1 179 ? -5.939 0.063 8.172 1 74.9 179 LEU A O 1
ATOM 1298 N N . MET A 1 180 ? -7.259 1.46 7.07 1 71.18 180 MET A N 1
ATOM 1299 C CA . MET A 1 180 ? -7.377 0.578 5.913 1 71.18 180 MET A CA 1
ATOM 1300 C C . MET A 1 180 ? -6.104 0.608 5.074 1 71.18 180 MET A C 1
ATOM 1302 O O . MET A 1 180 ? -6.005 -0.09 4.063 1 71.18 180 MET A O 1
ATOM 1306 N N . GLY A 1 181 ? -5.233 1.326 5.466 1 73.5 181 GLY A N 1
ATOM 1307 C CA . GLY A 1 181 ? -3.882 1.278 4.929 1 73.5 181 GLY A CA 1
ATOM 1308 C C . GLY A 1 181 ? -3.016 0.219 5.586 1 73.5 181 GLY A C 1
ATOM 1309 O O . GLY A 1 181 ? -1.902 -0.048 5.132 1 73.5 181 GLY A O 1
ATOM 1310 N N . MET A 1 182 ? -3.594 -0.358 6.586 1 72.23 182 MET A N 1
ATOM 1311 C CA . MET A 1 182 ? -2.836 -1.356 7.336 1 72.23 182 MET A CA 1
ATOM 1312 C C . MET A 1 182 ? -3.555 -2.701 7.332 1 72.23 182 MET A C 1
ATOM 1314 O O . MET A 1 182 ? -2.975 -3.721 7.709 1 72.23 182 MET A O 1
ATOM 1318 N N . LEU A 1 183 ? -4.836 -2.592 6.9 1 73.64 183 LEU A N 1
ATOM 1319 C CA . LEU A 1 183 ? -5.658 -3.793 6.812 1 73.64 183 LEU A CA 1
ATOM 1320 C C . LEU A 1 183 ? -6.559 -3.748 5.582 1 73.64 183 LEU A C 1
ATOM 1322 O O . LEU A 1 183 ? -7.037 -2.678 5.197 1 73.64 183 LEU A O 1
ATOM 1326 N N . GLY A 1 184 ? -6.794 -4.891 5.088 1 71.36 184 GLY A N 1
ATOM 1327 C CA . GLY A 1 184 ? -7.732 -4.98 3.98 1 71.36 184 GLY A CA 1
ATOM 1328 C C . GLY A 1 184 ? -9.179 -5.056 4.429 1 71.36 184 GLY A C 1
ATOM 1329 O O . GLY A 1 184 ? -9.462 -5.422 5.572 1 71.36 184 GLY A O 1
ATOM 1330 N N . SER A 1 185 ? -10.032 -4.577 3.544 1 73.13 185 SER A N 1
ATOM 1331 C CA . SER A 1 185 ? -11.471 -4.7 3.75 1 73.13 185 SER A CA 1
ATOM 1332 C C . SER A 1 185 ? -12.18 -5.125 2.468 1 73.13 185 SER A C 1
ATOM 1334 O O . SER A 1 185 ? -11.833 -4.663 1.379 1 73.13 185 SER A O 1
ATOM 1336 N N . ALA A 1 186 ? -13.173 -5.903 2.725 1 74.09 186 ALA A N 1
ATOM 1337 C CA . ALA A 1 186 ? -13.977 -6.309 1.575 1 74.09 186 ALA A CA 1
ATOM 1338 C C . ALA A 1 186 ? -14.647 -5.104 0.921 1 74.09 186 ALA A C 1
ATOM 1340 O O . ALA A 1 186 ? -15.09 -4.182 1.61 1 74.09 186 ALA A O 1
ATOM 1341 N N . ARG A 1 187 ? -14.637 -5.082 -0.403 1 74.91 187 ARG A N 1
ATOM 1342 C CA . ARG A 1 187 ? -15.363 -4.13 -1.236 1 74.91 187 ARG A CA 1
ATOM 1343 C C . ARG A 1 187 ? -14.647 -2.784 -1.283 1 74.91 187 ARG A C 1
ATOM 1345 O O . ARG A 1 187 ? -15.229 -1.779 -1.697 1 74.91 187 ARG A O 1
ATOM 1352 N N . LEU A 1 188 ? -13.458 -2.82 -0.802 1 78.42 188 LEU A N 1
ATOM 1353 C CA . LEU A 1 188 ? -12.689 -1.581 -0.782 1 78.42 188 LEU A CA 1
ATOM 1354 C C . LEU A 1 188 ? -11.288 -1.801 -1.344 1 78.42 188 LEU A C 1
ATOM 1356 O O . LEU A 1 188 ? -10.315 -1.245 -0.831 1 78.42 188 LEU A O 1
ATOM 1360 N N . ALA A 1 189 ? -11.253 -2.609 -2.328 1 83.73 189 ALA A N 1
ATOM 1361 C CA . ALA A 1 189 ? -9.944 -2.987 -2.854 1 83.73 189 ALA A CA 1
ATOM 1362 C C . ALA A 1 189 ? -9.191 -1.768 -3.38 1 83.73 189 ALA A C 1
ATOM 1364 O O . ALA A 1 189 ? -7.991 -1.619 -3.135 1 83.73 189 ALA A O 1
ATOM 1365 N N . ASP A 1 190 ? -9.906 -0.91 -4.085 1 85.65 190 ASP A N 1
ATOM 1366 C CA . ASP A 1 190 ? -9.269 0.279 -4.643 1 85.65 190 ASP A CA 1
ATOM 1367 C C . ASP A 1 190 ? -8.84 1.241 -3.538 1 85.65 190 ASP A C 1
ATOM 1369 O O . ASP A 1 190 ? -7.727 1.77 -3.565 1 85.65 190 ASP A O 1
ATOM 1373 N N . TYR A 1 191 ? -9.679 1.422 -2.62 1 86.36 191 TYR A N 1
ATOM 1374 C CA . TYR A 1 191 ? -9.405 2.333 -1.515 1 86.36 191 TYR A CA 1
ATOM 1375 C C . TYR A 1 191 ? -8.242 1.83 -0.669 1 86.36 191 TYR A C 1
ATOM 1377 O O . TYR A 1 191 ? -7.307 2.581 -0.378 1 86.36 191 TYR A O 1
ATOM 1385 N N . CYS A 1 192 ? -8.317 0.556 -0.309 1 88.01 192 CYS A N 1
ATOM 1386 C CA . CYS A 1 192 ? -7.238 -0.026 0.48 1 88.01 192 CYS A CA 1
ATOM 1387 C C . CYS A 1 192 ? -5.909 0.071 -0.258 1 88.01 192 CYS A C 1
ATOM 1389 O O . CYS A 1 192 ? -4.897 0.463 0.326 1 88.01 192 CYS A O 1
ATOM 1391 N N . ALA A 1 193 ? -5.958 -0.227 -1.513 1 91.26 193 ALA A N 1
ATOM 1392 C CA . ALA A 1 193 ? -4.735 -0.138 -2.306 1 91.26 193 ALA A CA 1
ATOM 1393 C C . ALA A 1 193 ? -4.151 1.271 -2.256 1 91.26 193 ALA A C 1
ATOM 1395 O O . ALA A 1 193 ? -2.944 1.443 -2.069 1 91.26 193 ALA A O 1
ATOM 1396 N N . SER A 1 194 ? -4.944 2.241 -2.4 1 92.12 194 SER A N 1
ATOM 1397 C CA . SER A 1 194 ? -4.493 3.628 -2.447 1 92.12 194 SER A CA 1
ATOM 1398 C C . SER A 1 194 ? -3.918 4.068 -1.105 1 92.12 194 SER A C 1
ATOM 1400 O O . SER A 1 194 ? -2.904 4.768 -1.058 1 92.12 194 SER A O 1
ATOM 1402 N N . LYS A 1 195 ? -4.542 3.68 -0.066 1 90.74 195 LYS A N 1
ATOM 1403 C CA . LYS A 1 195 ? -4.103 4.086 1.266 1 90.74 195 LYS A CA 1
ATOM 1404 C C . LYS A 1 195 ? -2.823 3.36 1.669 1 90.74 195 LYS A C 1
ATOM 1406 O O . LYS A 1 195 ? -1.971 3.928 2.355 1 90.74 195 LYS A O 1
ATOM 1411 N N . TRP A 1 196 ? -2.743 2.134 1.23 1 91.73 196 TRP A N 1
ATOM 1412 C CA . TRP A 1 196 ? -1.492 1.406 1.417 1 91.73 196 TRP A CA 1
ATOM 1413 C C . TRP A 1 196 ? -0.355 2.071 0.65 1 91.73 196 TRP A C 1
ATOM 1415 O O . TRP A 1 196 ? 0.746 2.239 1.18 1 91.73 196 TRP A O 1
ATOM 1425 N N . ALA A 1 197 ? -0.647 2.41 -0.517 1 93.03 197 ALA A N 1
ATOM 1426 C CA . ALA A 1 197 ? 0.354 3.079 -1.344 1 93.03 197 ALA A CA 1
ATOM 1427 C C . ALA A 1 197 ? 0.865 4.348 -0.669 1 93.03 197 ALA A C 1
ATOM 1429 O O . ALA A 1 197 ? 2.068 4.618 -0.669 1 93.03 197 ALA A O 1
ATOM 1430 N N . LEU A 1 198 ? -0.029 5.064 -0.089 1 93.11 198 LEU A N 1
ATOM 1431 C CA . LEU A 1 198 ? 0.327 6.308 0.584 1 93.11 198 LEU A CA 1
ATOM 1432 C C . LEU A 1 198 ? 1.27 6.043 1.753 1 93.11 198 LEU A C 1
ATOM 1434 O O . LEU A 1 198 ? 2.241 6.776 1.952 1 93.11 198 LEU A O 1
ATOM 1438 N N . LEU A 1 199 ? 0.993 5.049 2.494 1 91.78 199 LEU A N 1
ATOM 1439 C CA . LEU A 1 199 ? 1.823 4.714 3.646 1 91.78 199 LEU A CA 1
ATOM 1440 C C . LEU A 1 199 ? 3.229 4.318 3.206 1 91.78 199 LEU A C 1
ATOM 1442 O O . LEU A 1 199 ? 4.217 4.786 3.775 1 91.78 199 LEU A O 1
ATOM 1446 N N . GLY A 1 200 ? 3.27 3.444 2.223 1 90.57 200 GLY A N 1
ATOM 1447 C CA . GLY A 1 200 ? 4.569 3.04 1.708 1 90.57 200 GLY A CA 1
ATOM 1448 C C . GLY A 1 200 ? 5.378 4.198 1.154 1 90.57 200 GLY A C 1
ATOM 1449 O O . GLY A 1 200 ? 6.586 4.284 1.384 1 90.57 200 GLY A O 1
ATOM 1450 N N . PHE A 1 201 ? 4.695 5.063 0.469 1 90.38 201 PHE A N 1
ATOM 1451 C CA . PHE A 1 201 ? 5.321 6.248 -0.105 1 90.38 201 PHE A CA 1
ATOM 1452 C C . PHE A 1 201 ? 5.87 7.155 0.991 1 90.38 201 PHE A C 1
ATOM 1454 O O . PHE A 1 201 ? 7.028 7.572 0.936 1 90.38 201 PHE A O 1
ATOM 1461 N N . ALA A 1 202 ? 5.089 7.434 1.958 1 91.11 202 ALA A N 1
ATOM 1462 C CA . ALA A 1 202 ? 5.46 8.33 3.05 1 91.11 202 ALA A CA 1
ATOM 1463 C C . ALA A 1 202 ? 6.657 7.784 3.825 1 91.11 202 ALA A C 1
ATOM 1465 O O . ALA A 1 202 ? 7.573 8.533 4.172 1 91.11 202 ALA A O 1
ATOM 1466 N N . GLU A 1 203 ? 6.606 6.54 4.116 1 88.85 203 GLU A N 1
ATOM 1467 C CA . GLU A 1 203 ? 7.706 5.933 4.86 1 88.85 203 GLU A CA 1
ATOM 1468 C C . GLU A 1 203 ? 9.011 6.003 4.071 1 88.85 203 GLU A C 1
ATOM 1470 O O . GLU A 1 203 ? 10.063 6.321 4.629 1 88.85 203 GLU A O 1
ATOM 1475 N N . SER A 1 204 ? 8.938 5.666 2.81 1 87.99 204 SER A N 1
ATOM 1476 C CA . SER A 1 204 ? 10.129 5.718 1.968 1 87.99 204 SER A CA 1
ATOM 1477 C C . SER A 1 204 ? 10.673 7.139 1.868 1 87.99 204 SER A C 1
ATOM 1479 O O . SER A 1 204 ? 11.886 7.351 1.933 1 87.99 204 SER A O 1
ATOM 1481 N N . LEU A 1 205 ? 9.8 8.019 1.696 1 87.52 205 LEU A N 1
ATOM 1482 C CA . LEU A 1 205 ? 10.189 9.422 1.609 1 87.52 205 LEU A CA 1
ATOM 1483 C C . LEU A 1 205 ? 10.87 9.879 2.895 1 87.52 205 LEU A C 1
ATOM 1485 O O . LEU A 1 205 ? 11.903 10.55 2.851 1 87.52 205 LEU A O 1
ATOM 1489 N N . ARG A 1 206 ? 10.289 9.576 3.996 1 87.59 206 ARG A N 1
ATOM 1490 C CA . ARG A 1 206 ? 10.868 9.916 5.292 1 87.59 206 ARG A CA 1
ATOM 1491 C C . ARG A 1 206 ? 12.285 9.365 5.42 1 87.59 206 ARG A C 1
ATOM 1493 O O . ARG A 1 206 ? 13.194 10.073 5.858 1 87.59 206 ARG A O 1
ATOM 1500 N N . LEU A 1 207 ? 12.459 8.14 5.02 1 84.14 207 LEU A N 1
ATOM 1501 C CA . LEU A 1 207 ? 13.768 7.501 5.113 1 84.14 207 LEU A CA 1
ATOM 1502 C C . LEU A 1 207 ? 14.759 8.151 4.152 1 84.14 207 LEU A C 1
ATOM 1504 O O . LEU A 1 207 ? 15.949 8.252 4.457 1 84.14 207 LEU A O 1
ATOM 1508 N N . GLU A 1 208 ? 14.276 8.488 3.01 1 84.36 208 GLU A N 1
ATOM 1509 C CA . GLU A 1 208 ? 15.136 9.176 2.052 1 84.36 208 GLU A CA 1
ATOM 1510 C C . GLU A 1 208 ? 15.609 10.519 2.6 1 84.36 208 GLU A C 1
ATOM 1512 O O . GLU A 1 208 ? 16.783 10.872 2.464 1 84.36 208 GLU A O 1
ATOM 1517 N N . LEU A 1 209 ? 14.717 11.259 3.165 1 84.88 209 LEU A N 1
ATOM 1518 C CA . LEU A 1 209 ? 15.063 12.533 3.784 1 84.88 209 LEU A CA 1
ATOM 1519 C C . LEU A 1 209 ? 16.066 12.333 4.916 1 84.88 209 LEU A C 1
ATOM 1521 O O . LEU A 1 209 ? 17.023 13.1 5.046 1 84.88 209 LEU A O 1
ATOM 1525 N N . ARG A 1 210 ? 15.865 11.364 5.641 1 81 210 ARG A N 1
ATOM 1526 C CA . ARG A 1 210 ? 16.789 11.037 6.722 1 81 210 ARG A CA 1
ATOM 1527 C C . ARG A 1 210 ? 18.169 10.685 6.175 1 81 210 ARG A C 1
ATOM 1529 O O . ARG A 1 210 ? 19.186 11.139 6.703 1 81 210 ARG A O 1
ATOM 1536 N N . ALA A 1 211 ? 18.166 9.892 5.184 1 77.2 211 ALA A N 1
ATOM 1537 C CA . ALA A 1 211 ? 19.416 9.435 4.583 1 77.2 211 ALA A CA 1
ATOM 1538 C C . ALA A 1 211 ? 20.229 10.61 4.048 1 77.2 211 ALA A C 1
ATOM 1540 O O . ALA A 1 211 ? 21.462 10.569 4.045 1 77.2 211 ALA A O 1
ATOM 1541 N N . ARG A 1 212 ? 19.531 11.572 3.718 1 78.98 212 ARG A N 1
ATOM 1542 C CA . ARG A 1 212 ? 20.231 12.721 3.152 1 78.98 212 ARG A CA 1
ATOM 1543 C C . ARG A 1 212 ? 20.501 13.777 4.219 1 78.98 212 ARG A C 1
ATOM 1545 O O . ARG A 1 212 ? 21.056 14.837 3.923 1 78.98 212 ARG A O 1
ATOM 1552 N N . GLY A 1 213 ? 20.043 13.496 5.426 1 77.48 213 GLY A N 1
ATOM 1553 C CA . GLY A 1 213 ? 20.314 14.386 6.543 1 77.48 213 GLY A CA 1
ATOM 1554 C C . GLY A 1 213 ? 19.371 15.573 6.602 1 77.48 213 GLY A C 1
ATOM 1555 O O . GLY A 1 213 ? 19.712 16.616 7.163 1 77.48 213 GLY A O 1
ATOM 1556 N N . SER A 1 214 ? 18.294 15.424 5.868 1 77.23 214 SER A N 1
ATOM 1557 C CA . SER A 1 214 ? 17.308 16.5 5.887 1 77.23 214 SER A CA 1
ATOM 1558 C C . SER A 1 214 ? 16.343 16.345 7.057 1 77.23 214 SER A C 1
ATOM 1560 O O . SER A 1 214 ? 15.266 15.762 6.908 1 77.23 214 SER A O 1
ATOM 1562 N N . SER A 1 215 ? 16.604 16.916 8.1 1 74.46 215 SER A N 1
ATOM 1563 C CA . SER A 1 215 ? 15.798 16.769 9.307 1 74.46 215 SER A CA 1
ATOM 1564 C C . SER A 1 215 ? 14.791 17.907 9.441 1 74.46 215 SER A C 1
ATOM 1566 O O . SER A 1 215 ? 13.954 17.899 10.345 1 74.46 215 SER A O 1
ATOM 1568 N N . GLU A 1 216 ? 14.858 18.813 8.49 1 81.9 216 GLU A N 1
ATOM 1569 C CA . GLU A 1 216 ? 14.004 19.993 8.597 1 81.9 216 GLU A CA 1
ATOM 1570 C C . GLU A 1 216 ? 12.598 19.706 8.079 1 81.9 216 GLU A C 1
ATOM 1572 O O . GLU A 1 216 ? 11.678 20.499 8.292 1 81.9 216 GLU A O 1
ATOM 1577 N N . VAL A 1 217 ? 12.515 18.6 7.392 1 86.94 217 VAL A N 1
ATOM 1578 C CA . VAL A 1 217 ? 11.196 18.246 6.877 1 86.94 217 VAL A CA 1
ATOM 1579 C C . VAL A 1 217 ? 10.671 17.011 7.606 1 86.94 217 VAL A C 1
ATOM 1581 O O . VAL A 1 217 ? 11.355 15.987 7.677 1 86.94 217 VAL A O 1
ATOM 1584 N N . GLY A 1 218 ? 9.551 17.184 8.219 1 90.15 218 GLY A N 1
ATOM 1585 C CA . GLY A 1 218 ? 8.869 16.046 8.814 1 90.15 218 GLY A CA 1
ATOM 1586 C C . GLY A 1 218 ? 7.822 15.434 7.902 1 90.15 218 GLY A C 1
ATOM 1587 O O . GLY A 1 218 ? 7.119 16.151 7.187 1 90.15 218 GLY A O 1
ATOM 1588 N N . VAL A 1 219 ? 7.787 14.119 7.884 1 91.09 219 VAL A N 1
ATOM 1589 C CA . VAL A 1 219 ? 6.772 13.387 7.133 1 91.09 219 VAL A CA 1
ATOM 1590 C C . VAL A 1 219 ? 5.942 12.529 8.086 1 91.09 219 VAL A C 1
ATOM 1592 O O . VAL A 1 219 ? 6.493 11.785 8.901 1 91.09 219 VAL A O 1
ATOM 1595 N N . MET A 1 220 ? 4.614 12.687 7.975 1 91.88 220 MET A N 1
ATOM 1596 C CA . MET A 1 220 ? 3.736 11.912 8.848 1 91.88 220 MET A CA 1
ATOM 1597 C C . MET A 1 220 ? 2.539 11.37 8.074 1 91.88 220 MET A C 1
ATOM 1599 O O . MET A 1 220 ? 1.985 12.059 7.216 1 91.88 220 MET A O 1
ATOM 1603 N N . SER A 1 221 ? 2.251 10.168 8.355 1 92.67 221 SER A N 1
ATOM 1604 C CA . SER A 1 221 ? 0.997 9.579 7.897 1 92.67 221 SER A CA 1
ATOM 1605 C C . SER A 1 221 ? -0.008 9.461 9.037 1 92.67 221 SER A C 1
ATOM 1607 O O . SER A 1 221 ? 0.341 9.026 10.137 1 92.6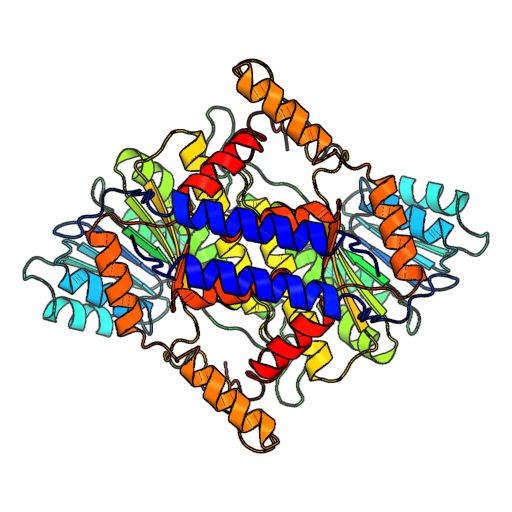7 221 SER A O 1
ATOM 1609 N N . VAL A 1 222 ? -1.245 9.872 8.768 1 92.02 222 VAL A N 1
ATOM 1610 C CA . VAL A 1 222 ? -2.316 9.77 9.754 1 92.02 222 VAL A CA 1
ATOM 1611 C C . VAL A 1 222 ? -3.271 8.644 9.364 1 92.02 222 VAL A C 1
ATOM 1613 O O . VAL A 1 222 ? -3.772 8.608 8.237 1 92.02 222 VAL A O 1
ATOM 1616 N N . CYS A 1 223 ? -3.463 7.769 10.289 1 89.73 223 CYS A N 1
ATOM 1617 C CA . CYS A 1 223 ? -4.307 6.606 10.038 1 89.73 223 CYS A CA 1
ATOM 1618 C C . CYS A 1 223 ? -5.477 6.559 11.013 1 89.73 223 CYS A C 1
ATOM 1620 O O . CYS A 1 223 ? -5.439 5.822 12 1 89.73 223 CYS A O 1
ATOM 1622 N N . PRO A 1 224 ? -6.477 7.26 10.63 1 85.3 224 PRO A N 1
ATOM 1623 C CA . PRO A 1 224 ? -7.675 7.175 11.468 1 85.3 224 PRO A CA 1
ATOM 1624 C C . PRO A 1 224 ? -8.484 5.905 11.213 1 85.3 224 PRO A C 1
ATOM 1626 O O . PRO A 1 224 ? -8.444 5.354 10.11 1 85.3 224 PRO A O 1
ATOM 1629 N N . TYR A 1 225 ? -9.052 5.498 12.257 1 80.28 225 TYR A N 1
ATOM 1630 C CA . TYR A 1 225 ? -10.074 4.478 12.055 1 80.28 225 TYR A CA 1
ATOM 1631 C C . TYR A 1 225 ? -11.277 5.05 11.313 1 80.28 225 TYR A C 1
ATOM 1633 O O . TYR A 1 225 ? -11.144 6.009 10.549 1 80.28 225 TYR A O 1
ATOM 1641 N N . VAL A 1 226 ? -12.483 4.668 11.468 1 72.63 226 VAL A N 1
ATOM 1642 C CA . VAL A 1 226 ? -13.677 5.136 10.773 1 72.63 226 VAL A CA 1
ATOM 1643 C C . VAL A 1 226 ? -14.058 6.526 11.279 1 72.63 226 VAL A C 1
ATOM 1645 O O . VAL A 1 226 ? -14.166 6.745 12.487 1 72.63 226 VAL A O 1
ATOM 1648 N N . ILE A 1 227 ? -14.019 7.423 10.244 1 70.25 227 ILE A N 1
ATOM 1649 C CA . ILE A 1 227 ? -14.412 8.791 10.565 1 70.25 227 ILE A CA 1
ATOM 1650 C C . ILE A 1 227 ? -15.848 9.036 10.108 1 70.25 227 ILE A C 1
ATOM 1652 O O . ILE A 1 227 ? -16.243 8.605 9.022 1 70.25 227 ILE A O 1
ATOM 1656 N N . ASP A 1 228 ? -16.533 9.678 10.852 1 66.47 228 ASP A N 1
ATOM 1657 C CA . ASP A 1 228 ? -17.922 10.004 10.543 1 66.47 228 ASP A CA 1
ATOM 1658 C C . ASP A 1 228 ? -18.008 11.178 9.57 1 66.47 228 ASP A C 1
ATOM 1660 O O . ASP A 1 228 ? -18.247 12.315 9.982 1 66.47 228 ASP A O 1
ATOM 1664 N N . THR A 1 229 ? -17.638 11.132 8.307 1 58.47 229 THR A N 1
ATOM 1665 C CA . THR A 1 229 ? -17.651 12.217 7.332 1 58.47 229 THR A CA 1
ATOM 1666 C C . THR A 1 229 ? -18.703 11.964 6.255 1 58.47 229 THR A C 1
ATOM 1668 O O . THR A 1 229 ? -18.897 12.792 5.363 1 58.47 229 THR A O 1
ATOM 1671 N N . GLY A 1 230 ? -19.46 10.889 6.507 1 55.28 230 GLY A N 1
ATOM 1672 C CA . GLY A 1 230 ? -20.384 10.49 5.458 1 55.28 230 GLY A CA 1
ATOM 1673 C C . GLY A 1 230 ? -19.742 9.617 4.397 1 55.28 230 GLY A C 1
ATOM 1674 O O . GLY A 1 230 ? -20.438 8.973 3.609 1 55.28 230 GLY A O 1
ATOM 1675 N N . MET A 1 231 ? -18.48 9.69 4.252 1 50.7 231 MET A N 1
ATOM 1676 C CA . MET A 1 231 ? -17.775 8.889 3.255 1 50.7 231 MET A CA 1
ATOM 1677 C C . MET A 1 231 ? -18.125 7.411 3.398 1 50.7 231 MET A C 1
ATOM 1679 O O . MET A 1 231 ? -18.244 6.697 2.401 1 50.7 231 MET A O 1
ATOM 1683 N N . PHE A 1 232 ? -18.33 7.064 4.59 1 51 232 PHE A N 1
ATOM 1684 C CA . PHE A 1 232 ? -18.606 5.655 4.844 1 51 232 PHE A CA 1
ATOM 1685 C C . PHE A 1 232 ? -20.043 5.461 5.31 1 51 232 PHE A C 1
ATOM 1687 O O . PHE A 1 232 ? -20.315 4.615 6.165 1 51 232 PHE A O 1
ATOM 1694 N N . ARG A 1 233 ? -20.908 6.254 4.795 1 50.98 233 ARG A N 1
ATOM 1695 C CA . ARG A 1 233 ? -22.317 6.123 5.152 1 50.98 233 ARG A CA 1
ATOM 1696 C C . ARG A 1 233 ? -22.813 4.702 4.909 1 50.98 233 ARG A C 1
ATOM 1698 O O . ARG A 1 233 ? -22.555 4.12 3.853 1 50.98 233 ARG A O 1
ATOM 1705 N N . GLY A 1 234 ? -23.317 4.053 5.908 1 51.45 234 GLY A N 1
ATOM 1706 C CA . GLY A 1 234 ? -23.863 2.708 5.839 1 51.45 234 GLY A CA 1
ATOM 1707 C C . GLY A 1 234 ? -22.87 1.638 6.251 1 51.45 234 GLY A C 1
ATOM 1708 O O . GLY A 1 234 ? -23.224 0.462 6.358 1 51.45 234 GLY A O 1
ATOM 1709 N N . ALA A 1 235 ? -21.664 2.042 6.412 1 55.42 235 ALA A N 1
ATOM 1710 C CA . ALA A 1 235 ? -20.65 1.069 6.812 1 55.42 235 ALA A CA 1
ATOM 1711 C C . ALA A 1 235 ? -20.958 0.493 8.191 1 55.42 235 ALA A C 1
ATOM 1713 O O . ALA A 1 235 ? -21.342 1.226 9.106 1 55.42 235 ALA A O 1
ATOM 1714 N N . PHE A 1 236 ? -20.886 -0.784 8.306 1 53.79 236 PHE A N 1
ATOM 1715 C CA . PHE A 1 236 ? -21.015 -1.548 9.541 1 53.79 236 PHE A CA 1
ATOM 1716 C C . PHE A 1 236 ? -22.449 -1.506 10.056 1 53.79 236 PHE A C 1
ATOM 1718 O O . PHE A 1 236 ? -22.691 -1.694 11.25 1 53.79 236 PHE A O 1
ATOM 1725 N N . SER A 1 237 ? -23.428 -0.925 9.242 1 49.6 237 SER A N 1
ATOM 1726 C CA . SER A 1 237 ? -24.821 -0.846 9.669 1 49.6 237 SER A CA 1
ATOM 1727 C C . SER A 1 237 ? -25.517 -2.196 9.537 1 49.6 237 SER A C 1
ATOM 1729 O O . SER A 1 237 ? -26.671 -2.349 9.946 1 49.6 237 SER A O 1
ATOM 1731 N N . SER A 1 238 ? -25.088 -3.167 8.931 1 47.66 238 SER A N 1
ATOM 1732 C CA . SER A 1 238 ? -25.89 -4.367 8.716 1 47.66 238 SER A CA 1
ATOM 1733 C C . SER A 1 238 ? -26.081 -5.145 10.014 1 47.66 238 SER A C 1
ATOM 1735 O O . SER A 1 238 ? -25.305 -6.052 10.32 1 47.66 238 SER A O 1
ATOM 1737 N N . ALA A 1 239 ? -26.423 -4.524 11.034 1 42.28 239 ALA A N 1
ATOM 1738 C CA . ALA A 1 239 ? -26.787 -5.144 12.305 1 42.28 2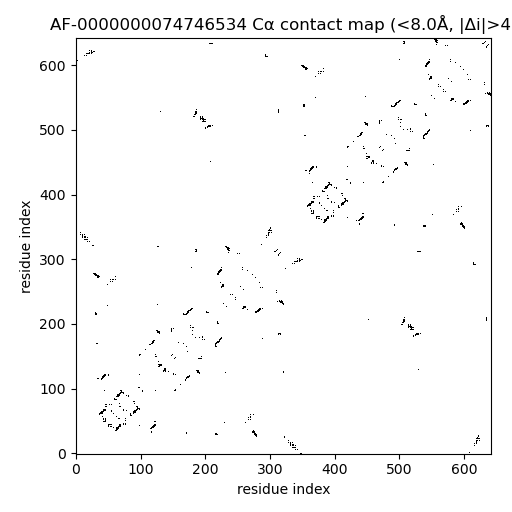39 ALA A CA 1
ATOM 1739 C C . ALA A 1 239 ? -27.78 -6.283 12.095 1 42.28 239 ALA A C 1
ATOM 1741 O O . ALA A 1 239 ? -28.037 -7.068 13.01 1 42.28 239 ALA A O 1
ATOM 1742 N N . ASP A 1 240 ? -28.58 -6.259 11.217 1 43.29 240 ASP A N 1
ATOM 1743 C CA . ASP A 1 240 ? -29.792 -7.048 11.418 1 43.29 240 ASP A CA 1
ATOM 1744 C C . ASP A 1 240 ? -29.457 -8.518 11.656 1 43.29 240 ASP A C 1
ATOM 1746 O O . ASP A 1 240 ? -30.211 -9.232 12.32 1 43.29 240 ASP A O 1
ATOM 1750 N N . ARG A 1 241 ? -29.068 -9.229 10.498 1 42.32 241 ARG A N 1
ATOM 1751 C CA . ARG A 1 241 ? -29.267 -10.671 10.601 1 42.32 241 ARG A CA 1
ATOM 1752 C C . ARG A 1 241 ? -28.257 -11.297 11.557 1 42.32 241 ARG A C 1
ATOM 1754 O O . ARG A 1 241 ? -28.088 -12.518 11.577 1 42.32 241 ARG A O 1
ATOM 1761 N N . ALA A 1 242 ? -27.401 -10.429 12.204 1 46.68 242 ALA A N 1
ATOM 1762 C CA . ALA A 1 242 ? -26.289 -11.087 12.886 1 46.68 242 ALA A CA 1
ATOM 1763 C C . ALA A 1 242 ? -26.761 -11.782 14.16 1 46.68 242 ALA A C 1
ATOM 1765 O O . ALA A 1 242 ? -27.726 -11.346 14.791 1 46.68 242 ALA A O 1
ATOM 1766 N N . THR A 1 243 ? -26.292 -12.925 14.287 1 54.87 243 THR A N 1
ATOM 1767 C CA . THR A 1 243 ? -26.364 -13.731 15.501 1 54.87 243 THR A CA 1
ATOM 1768 C C . THR A 1 243 ? -25.956 -12.91 16.721 1 54.87 243 THR A C 1
ATOM 1770 O O . THR A 1 243 ? -25.338 -11.852 16.585 1 54.87 243 THR A O 1
ATOM 1773 N N . LEU A 1 244 ? -26.535 -13.207 17.788 1 51.83 244 LEU A N 1
ATOM 1774 C CA . LEU A 1 244 ? -26.189 -12.611 19.074 1 51.83 244 LEU A CA 1
ATOM 1775 C C . LEU A 1 244 ? -24.693 -12.331 19.159 1 51.83 244 LEU A C 1
ATOM 1777 O O . LEU A 1 244 ? -24.281 -11.279 19.654 1 51.83 244 LEU A O 1
ATOM 1781 N N . LEU A 1 245 ? -23.956 -13.15 18.588 1 55.4 245 LEU A N 1
ATOM 1782 C CA . LEU A 1 245 ? -22.502 -13.033 18.626 1 55.4 245 LEU A CA 1
ATOM 1783 C C . LEU A 1 245 ? -22.03 -11.856 17.778 1 55.4 245 LEU A C 1
ATOM 1785 O O . LEU A 1 245 ? -21.151 -11.098 18.196 1 55.4 245 LEU A O 1
ATOM 1789 N N . ARG A 1 246 ? -22.727 -11.71 16.776 1 60.6 246 ARG A N 1
ATOM 1790 C CA . ARG A 1 246 ? -22.337 -10.606 15.904 1 60.6 246 ARG A CA 1
ATOM 1791 C C . ARG A 1 246 ? -22.678 -9.261 16.537 1 60.6 246 ARG A C 1
ATOM 1793 O O . ARG A 1 246 ? -21.934 -8.29 16.383 1 60.6 246 ARG A O 1
ATOM 1800 N N . ARG A 1 247 ? -23.689 -9.332 17.262 1 58.7 247 ARG A N 1
ATOM 1801 C CA . ARG A 1 247 ? -24.095 -8.104 17.937 1 58.7 247 ARG A CA 1
ATOM 1802 C C . ARG A 1 247 ? -23.114 -7.738 19.045 1 58.7 247 ARG A C 1
ATOM 1804 O O . ARG A 1 247 ? -22.756 -6.569 19.203 1 58.7 247 ARG A O 1
ATOM 1811 N N . VAL A 1 248 ? -22.793 -8.78 19.803 1 56.66 248 VAL A N 1
ATOM 1812 C CA . VAL A 1 248 ? -21.847 -8.546 20.889 1 56.66 248 VAL A CA 1
ATOM 1813 C C . VAL A 1 248 ? -20.512 -8.073 20.318 1 56.66 248 VAL A C 1
ATOM 1815 O O . VAL A 1 248 ? -19.914 -7.122 20.828 1 56.66 248 VAL A O 1
ATOM 1818 N N . VAL A 1 249 ? -20.187 -8.648 19.28 1 60.83 249 VAL A N 1
ATOM 1819 C CA . VAL A 1 249 ? -18.913 -8.318 18.649 1 60.83 249 VAL A CA 1
ATOM 1820 C C . VAL A 1 249 ? -18.967 -6.9 18.086 1 60.83 249 VAL A C 1
ATOM 1822 O O . VAL A 1 249 ? -17.993 -6.149 18.185 1 60.83 249 VAL A O 1
ATOM 1825 N N . ALA A 1 250 ? -20.113 -6.627 17.684 1 64.2 250 ALA A N 1
ATOM 1826 C CA . ALA A 1 250 ? -20.293 -5.278 17.154 1 64.2 250 ALA A CA 1
ATOM 1827 C C . ALA A 1 250 ? -20.152 -4.232 18.256 1 64.2 250 ALA A C 1
ATOM 1829 O O . ALA A 1 250 ? -19.556 -3.174 18.044 1 64.2 250 ALA A O 1
ATOM 1830 N N . VAL A 1 251 ? -20.695 -4.613 19.405 1 59.75 251 VAL A N 1
ATOM 1831 C CA . VAL A 1 251 ? -20.622 -3.692 20.535 1 59.75 251 VAL A CA 1
ATOM 1832 C C . VAL A 1 251 ? -19.175 -3.562 21.003 1 59.75 251 VAL A C 1
ATOM 1834 O O . VAL A 1 251 ? -18.69 -2.453 21.24 1 59.75 251 VAL A O 1
ATOM 1837 N N . VAL A 1 252 ? -18.536 -4.664 21.142 1 61.12 252 VAL A N 1
ATOM 1838 C CA . VAL A 1 252 ? -17.146 -4.658 21.584 1 61.12 252 VAL A CA 1
ATOM 1839 C C . VAL A 1 252 ? -16.288 -3.887 20.584 1 61.12 252 VAL A C 1
ATOM 1841 O O . VAL A 1 252 ? -15.437 -3.085 20.976 1 61.12 252 VAL A O 1
ATOM 1844 N N . ARG A 1 253 ? -16.634 -4.044 19.421 1 68.19 253 ARG A N 1
ATOM 1845 C CA . ARG A 1 253 ? -15.904 -3.334 18.376 1 68.19 253 ARG A CA 1
ATOM 1846 C C . ARG A 1 253 ? -16.078 -1.825 18.515 1 68.19 253 ARG A C 1
ATOM 1848 O O . ARG A 1 253 ? -15.106 -1.072 18.43 1 68.19 253 ARG A O 1
ATOM 1855 N N . ARG A 1 254 ? -17.246 -1.483 18.768 1 68.5 254 ARG A N 1
ATOM 1856 C CA . ARG A 1 254 ? -17.543 -0.058 18.871 1 68.5 254 ARG A CA 1
ATOM 1857 C C . ARG A 1 254 ? -16.872 0.554 20.096 1 68.5 254 ARG A C 1
ATOM 1859 O O . ARG A 1 254 ? -16.481 1.723 20.077 1 68.5 254 ARG A O 1
ATOM 1866 N N . CYS A 1 255 ? -16.76 -0.307 21.085 1 68.44 255 CYS A N 1
ATOM 1867 C CA . CYS A 1 255 ? -16.146 0.17 22.319 1 68.44 255 CYS A CA 1
ATOM 1868 C C . CYS A 1 255 ? -14.632 0.261 22.175 1 68.44 255 CYS A C 1
ATOM 1870 O O . CYS A 1 255 ? -14.012 1.201 22.676 1 68.44 255 CYS A O 1
ATOM 1872 N N . VAL A 1 256 ? -14.153 -0.607 21.441 1 69.21 256 VAL A N 1
ATOM 1873 C CA . VAL A 1 256 ? -12.7 -0.679 21.322 1 69.21 256 VAL A CA 1
ATOM 1874 C C . VAL A 1 256 ? -12.234 0.18 20.148 1 69.21 256 VAL A C 1
ATOM 1876 O O . VAL A 1 256 ? -11.156 0.777 20.196 1 69.21 256 VAL A O 1
ATOM 1879 N N . PHE A 1 257 ? -13.166 0.289 19.191 1 75.97 257 PHE A N 1
ATOM 1880 C CA . PHE A 1 257 ? -12.854 1.04 17.98 1 75.97 257 PHE A CA 1
ATOM 1881 C C . PHE A 1 257 ? -13.97 2.024 17.651 1 75.97 257 PHE A C 1
ATOM 1883 O O . PHE A 1 257 ? -14.704 1.835 16.678 1 75.97 257 PHE A O 1
ATOM 1890 N N . PRO A 1 258 ? -13.946 3.085 18.437 1 74.04 258 PRO A N 1
ATOM 1891 C CA . PRO A 1 258 ? -15.02 4.055 18.21 1 74.04 258 PRO A CA 1
ATOM 1892 C C . PRO A 1 258 ? -14.87 4.803 16.888 1 74.04 258 PRO A C 1
ATOM 1894 O O . PRO A 1 258 ? -13.751 4.985 16.401 1 74.04 258 PRO A O 1
ATOM 1897 N N . THR A 1 259 ? -16.053 5.117 16.351 1 78.73 259 THR A N 1
ATOM 1898 C CA . THR A 1 259 ? -16.042 6.046 15.226 1 78.73 259 THR A CA 1
ATOM 1899 C C . THR A 1 259 ? -15.516 7.412 15.659 1 78.73 259 THR A C 1
ATOM 1901 O O . THR A 1 259 ? -15.901 7.926 16.712 1 78.73 259 THR A O 1
ATOM 1904 N N . LEU A 1 260 ? -14.607 7.918 14.859 1 83.44 260 LEU A N 1
ATOM 1905 C CA . LEU A 1 260 ? -13.984 9.194 15.195 1 83.44 260 LEU A CA 1
ATOM 1906 C C . LEU A 1 260 ? -14.711 10.349 14.514 1 83.44 260 LEU A C 1
ATOM 1908 O O . LEU A 1 260 ? -15.178 10.214 13.381 1 83.44 260 LEU A O 1
ATOM 1912 N N . ARG A 1 261 ? -14.801 11.451 15.325 1 87.18 261 ARG A N 1
ATOM 1913 C CA . ARG A 1 261 ? -15.278 12.683 14.705 1 87.18 261 ARG A CA 1
ATOM 1914 C C . ARG A 1 261 ? -14.15 13.398 13.969 1 87.18 261 ARG A C 1
ATOM 1916 O O . ARG A 1 261 ? -13.016 13.439 14.45 1 87.18 261 ARG A O 1
ATOM 1923 N N . ALA A 1 262 ? -14.45 13.934 12.805 1 89.96 262 ALA A N 1
ATOM 1924 C CA . ALA A 1 262 ? -13.456 14.635 11.997 1 89.96 262 ALA A CA 1
ATOM 1925 C C . ALA A 1 262 ? -12.785 15.748 12.796 1 89.96 262 ALA A C 1
ATOM 1927 O O . ALA A 1 262 ? -11.574 15.958 12.686 1 89.96 262 ALA A O 1
ATOM 1928 N N . GLU A 1 263 ? -13.581 16.413 13.628 1 91.52 263 GLU A N 1
ATOM 1929 C CA . GLU A 1 263 ? -13.078 17.525 14.43 1 91.52 263 GLU A CA 1
ATOM 1930 C C . GLU A 1 263 ? -12.028 17.052 15.431 1 91.52 263 GLU A C 1
ATOM 1932 O O . GLU A 1 263 ? -11.01 17.718 15.63 1 91.52 263 GLU A O 1
ATOM 1937 N N . GLU A 1 264 ? -12.252 15.899 16.04 1 89.83 264 GLU A N 1
ATOM 1938 C CA . GLU A 1 264 ? -11.323 15.353 17.025 1 89.83 264 GLU A CA 1
ATOM 1939 C C . GLU A 1 264 ? -9.989 14.985 16.381 1 89.83 264 GLU A C 1
ATOM 1941 O O . GLU A 1 264 ? -8.927 15.249 16.948 1 89.83 264 GLU A O 1
ATOM 1946 N N . VAL A 1 265 ? -10.096 14.409 15.275 1 91.01 265 VAL A N 1
ATOM 1947 C CA . VAL A 1 265 ? -8.895 14.02 14.543 1 91.01 265 VAL A CA 1
ATOM 1948 C C . VAL A 1 265 ? -8.119 15.267 14.125 1 91.01 265 VAL A C 1
ATOM 1950 O O . VAL A 1 265 ? -6.9 15.334 14.298 1 91.01 265 VAL A O 1
ATOM 1953 N N . ALA A 1 266 ? -8.816 16.243 13.621 1 94.78 266 ALA A N 1
ATOM 1954 C CA . ALA A 1 266 ? -8.201 17.481 13.15 1 94.78 266 ALA A CA 1
ATOM 1955 C C . ALA A 1 266 ? -7.5 18.213 14.29 1 94.78 266 ALA A C 1
ATOM 1957 O O . ALA A 1 266 ? -6.379 18.702 14.127 1 94.78 266 ALA A O 1
ATOM 1958 N N . GLU A 1 267 ? -8.138 18.262 15.408 1 92.44 267 GLU A N 1
ATOM 1959 C CA . GLU A 1 267 ? -7.562 18.946 16.562 1 92.44 267 GLU A CA 1
ATOM 1960 C C . GLU A 1 267 ? -6.31 18.229 17.06 1 92.44 267 GLU A C 1
ATOM 1962 O O . GLU A 1 267 ? -5.321 18.872 17.419 1 92.44 267 GLU A O 1
ATOM 1967 N N . ALA A 1 268 ? -6.406 16.939 17.096 1 88.19 268 ALA A N 1
ATOM 1968 C CA . ALA A 1 268 ? -5.249 16.158 17.525 1 88.19 268 ALA A CA 1
ATOM 1969 C C . ALA A 1 268 ? -4.055 16.396 16.604 1 88.19 268 ALA A C 1
ATOM 1971 O O . ALA A 1 268 ? -2.925 16.558 17.071 1 88.19 268 ALA A O 1
ATOM 1972 N N . LEU A 1 269 ? -4.327 16.46 15.359 1 91.49 269 LEU A N 1
ATOM 1973 C CA . LEU A 1 269 ? -3.269 16.669 14.377 1 91.49 269 LEU A CA 1
ATOM 1974 C C . LEU A 1 269 ? -2.71 18.084 14.473 1 91.49 269 LEU A C 1
ATOM 1976 O O . LEU A 1 269 ? -1.492 18.276 14.477 1 91.49 269 LEU A O 1
ATOM 1980 N N . ALA A 1 270 ? -3.564 19.083 14.539 1 92.97 270 ALA A N 1
ATOM 1981 C CA . ALA A 1 270 ? -3.126 20.474 14.618 1 92.97 270 ALA A CA 1
ATOM 1982 C C . ALA A 1 270 ? -2.265 20.709 15.856 1 92.97 270 ALA A C 1
ATOM 1984 O O . ALA A 1 270 ? -1.297 21.472 15.81 1 92.97 270 ALA A O 1
ATOM 1985 N N . LYS A 1 271 ? -2.649 20.052 16.913 1 89.47 271 LYS A N 1
ATOM 1986 C CA . LYS A 1 271 ? -1.855 20.164 18.133 1 89.47 271 LYS A CA 1
ATOM 1987 C C . LYS A 1 271 ? -0.442 19.628 17.919 1 89.47 271 LYS A C 1
ATOM 1989 O O . LYS A 1 271 ? 0.535 20.255 18.336 1 89.47 271 LYS A O 1
ATOM 1994 N N . ARG A 1 272 ? -0.339 18.561 17.275 1 88.31 272 ARG A N 1
ATOM 1995 C CA . ARG A 1 272 ? 0.962 17.952 17.014 1 88.31 272 ARG A CA 1
ATOM 1996 C C . ARG A 1 272 ? 1.791 18.816 16.071 1 88.31 272 ARG A C 1
ATOM 1998 O O . ARG A 1 272 ? 3.002 18.96 16.255 1 88.31 272 ARG A O 1
ATOM 2005 N N . LEU A 1 273 ? 1.182 19.337 15.077 1 89.24 273 LEU A N 1
ATOM 2006 C CA . LEU A 1 273 ? 1.863 20.213 14.13 1 89.24 273 LEU A CA 1
ATOM 2007 C C . LEU A 1 273 ? 2.407 21.453 14.832 1 89.24 273 LEU A C 1
ATOM 2009 O O . LEU A 1 273 ? 3.526 21.889 14.552 1 89.24 273 LEU A O 1
ATOM 2013 N N . ASP A 1 274 ? 1.618 21.905 15.745 1 88.97 274 ASP A N 1
ATOM 2014 C CA . ASP A 1 274 ? 1.97 23.13 16.456 1 88.97 274 ASP A CA 1
ATOM 2015 C C . ASP A 1 274 ? 3.099 22.882 17.454 1 88.97 274 ASP A C 1
ATOM 2017 O O . ASP A 1 274 ? 3.942 23.753 17.675 1 88.97 274 ASP A O 1
ATOM 2021 N N . GLU A 1 275 ? 3.126 21.669 18.021 1 84.31 275 GLU A N 1
ATOM 2022 C CA . GLU A 1 275 ? 4.097 21.349 19.064 1 84.31 275 GLU A CA 1
ATOM 2023 C C . GLU A 1 275 ? 5.318 20.642 18.484 1 84.31 275 GLU A C 1
ATOM 2025 O O . GLU A 1 275 ? 6.186 20.179 19.227 1 84.31 275 GLU A O 1
ATOM 2030 N N . GLU A 1 276 ? 5.457 20.495 17.201 1 77.08 276 GLU A N 1
ATOM 2031 C CA . GLU A 1 276 ? 6.582 19.867 16.514 1 77.08 276 GLU A CA 1
ATOM 2032 C C . GLU A 1 276 ? 6.812 18.445 17.018 1 77.08 276 GLU A C 1
ATOM 2034 O O . GLU A 1 276 ? 7.949 18.053 17.287 1 77.08 276 GLU A O 1
ATOM 2039 N N . GLN A 1 277 ? 5.775 17.749 17.298 1 77.05 277 GLN A N 1
ATOM 2040 C CA . GLN A 1 277 ? 5.833 16.373 17.78 1 77.05 277 GLN A CA 1
ATOM 2041 C C . GLN A 1 277 ? 5.341 15.396 16.715 1 77.05 277 GLN A C 1
ATOM 2043 O O . GLN A 1 277 ? 4.48 14.557 16.986 1 77.05 277 GLN A O 1
ATOM 2048 N N . LEU A 1 278 ? 6.061 15.488 15.604 1 79.53 278 LEU A N 1
ATOM 2049 C CA . LEU A 1 278 ? 5.626 14.607 14.526 1 79.53 278 LEU A CA 1
ATOM 2050 C C . LEU A 1 278 ? 6.128 13.185 14.749 1 79.53 278 LEU A C 1
ATOM 2052 O O . LEU A 1 278 ? 7.204 12.984 15.317 1 79.53 278 LEU A O 1
ATOM 2056 N N . VAL A 1 279 ? 5.221 12.307 14.441 1 83.6 279 VAL A N 1
ATOM 2057 C CA . VAL A 1 279 ? 5.566 10.89 14.374 1 83.6 279 VAL A CA 1
ATOM 2058 C C . VAL A 1 279 ? 5.375 10.379 12.948 1 83.6 279 VAL A C 1
ATOM 2060 O O . VAL A 1 279 ? 4.58 10.933 12.184 1 83.6 279 VAL A O 1
ATOM 2063 N N . PRO A 1 280 ? 6.134 9.419 12.615 1 86.9 280 PRO A N 1
ATOM 2064 C CA . PRO A 1 280 ? 6.019 8.932 11.238 1 86.9 280 PRO A CA 1
ATOM 2065 C C . PRO A 1 280 ? 4.605 8.472 10.892 1 86.9 280 PRO A C 1
ATOM 2067 O O . PRO A 1 280 ? 4.11 8.754 9.798 1 86.9 280 PRO A O 1
ATOM 2070 N N . THR A 1 281 ? 4.025 7.735 11.783 1 88.23 281 THR A N 1
ATOM 2071 C CA . THR A 1 281 ? 2.663 7.247 11.59 1 88.23 281 THR A CA 1
ATOM 2072 C C . THR A 1 281 ? 1.819 7.494 12.837 1 88.23 281 THR A C 1
ATOM 2074 O O . THR A 1 281 ? 2.15 7.013 13.923 1 88.23 281 THR A O 1
ATOM 2077 N N . LEU A 1 282 ? 0.737 8.272 12.677 1 87.12 282 LEU A N 1
ATOM 2078 C CA . LEU A 1 282 ? -0.217 8.539 13.749 1 87.12 282 LEU A CA 1
ATOM 2079 C C . LEU A 1 282 ? -1.482 7.707 13.57 1 87.12 282 LEU A C 1
ATOM 2081 O O . LEU A 1 282 ? -2.24 7.918 12.621 1 87.12 282 LEU A O 1
ATOM 2085 N N . VAL A 1 283 ? -1.658 6.766 14.398 1 86.05 283 VAL A N 1
ATOM 2086 C CA . VAL A 1 283 ? -2.848 5.923 14.355 1 86.05 283 VAL A CA 1
ATOM 2087 C C . VAL A 1 283 ? -3.865 6.411 15.384 1 86.05 283 VAL A C 1
ATOM 2089 O O . VAL A 1 283 ? -3.516 6.663 16.54 1 86.05 283 VAL A O 1
ATOM 2092 N N . LEU A 1 284 ? -5.082 6.595 14.924 1 83.97 284 LEU A N 1
ATOM 2093 C CA . LEU A 1 284 ? -6.165 7.028 15.8 1 83.97 284 LEU A CA 1
ATOM 2094 C C . LEU A 1 284 ? -7.354 6.078 15.703 1 83.97 284 LEU A C 1
ATOM 2096 O O . LEU A 1 284 ? -7.901 5.87 14.618 1 83.97 284 LEU A O 1
ATOM 2100 N N . PRO A 1 285 ? -7.812 5.433 16.846 1 82.08 285 PRO A N 1
ATOM 2101 C CA . PRO A 1 285 ? -7.226 5.513 18.186 1 82.08 285 PRO A CA 1
ATOM 2102 C C . PRO A 1 285 ? -5.873 4.812 18.28 1 82.08 285 PRO A C 1
ATOM 2104 O O . PRO A 1 285 ? -5.614 3.858 17.541 1 82.08 285 PRO A O 1
ATOM 2107 N N . TRP A 1 286 ? -5.055 5.224 19.154 1 75.66 286 TRP A N 1
ATOM 2108 C CA . TRP A 1 286 ? -3.648 4.841 19.208 1 75.66 286 TRP A CA 1
ATOM 2109 C C . TRP A 1 286 ? -3.499 3.327 19.317 1 75.66 286 TRP A C 1
ATOM 2111 O O . TRP A 1 286 ? -2.58 2.744 18.737 1 75.66 286 TRP A O 1
ATOM 2121 N N . HIS A 1 287 ? -4.405 2.629 20.023 1 75.7 287 HIS A N 1
ATOM 2122 C CA . HIS A 1 287 ? -4.236 1.206 20.291 1 75.7 287 HIS A CA 1
ATOM 2123 C C . HIS A 1 287 ? -4.553 0.371 19.055 1 75.7 287 HIS A C 1
ATOM 2125 O O . HIS A 1 287 ? -4.176 -0.801 18.978 1 75.7 287 HIS A O 1
ATOM 2131 N N . ALA A 1 288 ? -5.219 0.985 18.074 1 78.57 288 ALA A N 1
ATOM 2132 C CA . ALA A 1 288 ? -5.544 0.255 16.85 1 78.57 288 ALA A CA 1
ATOM 2133 C C . ALA A 1 288 ? -4.277 -0.169 16.112 1 78.57 288 ALA A C 1
ATOM 2135 O O . ALA A 1 288 ? -4.22 -1.26 15.541 1 78.57 288 ALA A O 1
ATOM 2136 N N . GLY A 1 289 ? -3.289 0.666 16.116 1 75.49 289 GLY A N 1
ATOM 2137 C CA . GLY A 1 289 ? -2.026 0.327 15.48 1 75.49 289 GLY A CA 1
ATOM 2138 C C . GLY A 1 289 ? -1.374 -0.909 16.07 1 75.49 289 GLY A C 1
ATOM 2139 O O . GLY A 1 289 ? -0.885 -1.77 15.335 1 75.49 289 GLY A O 1
ATOM 2140 N N . TRP A 1 290 ? -1.497 -1.07 17.316 1 73.58 290 TRP A N 1
ATOM 2141 C CA . TRP A 1 290 ? -0.912 -2.215 18.007 1 73.58 290 TRP A CA 1
ATOM 2142 C C . TRP A 1 290 ? -1.735 -3.476 17.765 1 73.58 290 TRP A C 1
ATOM 2144 O O . TRP A 1 290 ? -1.182 -4.539 17.474 1 73.58 290 TRP A O 1
ATOM 2154 N N . VAL A 1 291 ? -2.962 -3.274 17.912 1 73.69 291 VAL A N 1
ATOM 2155 C CA . VAL A 1 291 ? -3.858 -4.419 17.784 1 73.69 291 VAL A CA 1
ATOM 2156 C C . VAL A 1 291 ? -3.703 -5.045 16.4 1 73.69 291 VAL A C 1
ATOM 2158 O O . VAL A 1 291 ? -3.536 -6.261 16.277 1 73.69 291 VAL A O 1
ATOM 2161 N N . PHE A 1 292 ? -3.62 -4.26 15.463 1 76.86 292 PHE A N 1
ATOM 2162 C CA . PHE A 1 292 ? -3.581 -4.794 14.107 1 76.86 292 PHE A CA 1
ATOM 2163 C C . PHE A 1 292 ? -2.187 -5.31 13.768 1 76.86 292 PHE A C 1
ATOM 2165 O O . PHE A 1 292 ? -2.044 -6.276 13.016 1 76.86 292 PHE A O 1
ATOM 2172 N N . THR A 1 293 ? -1.201 -4.666 14.333 1 78 293 THR A N 1
ATOM 2173 C CA . THR A 1 293 ? 0.147 -5.2 14.163 1 78 293 THR A CA 1
ATOM 2174 C C . THR A 1 293 ? 0.274 -6.568 14.825 1 78 293 THR A C 1
ATOM 2176 O O . THR A 1 293 ? 0.842 -7.495 14.243 1 78 293 THR A O 1
ATOM 2179 N N . LEU A 1 294 ? -0.316 -6.707 15.962 1 73.73 294 LEU A N 1
ATOM 2180 C CA . LEU A 1 294 ? -0.257 -7.976 16.679 1 73.73 294 LEU A CA 1
ATOM 2181 C C . LEU A 1 294 ? -1.059 -9.049 15.951 1 73.73 294 LEU A C 1
ATOM 2183 O O . LEU A 1 294 ? -0.673 -10.221 15.945 1 73.73 294 LEU A O 1
ATOM 2187 N N . LEU A 1 295 ? -2.104 -8.602 15.392 1 76.78 295 LEU A N 1
ATOM 2188 C CA . LEU A 1 295 ? -2.936 -9.527 14.63 1 76.78 295 LEU A CA 1
ATOM 2189 C C . LEU A 1 295 ? -2.135 -10.18 13.508 1 76.78 295 LEU A C 1
ATOM 2191 O O . LEU A 1 295 ? -2.362 -11.346 13.176 1 76.78 295 LEU A O 1
ATOM 2195 N N . ARG A 1 296 ? -1.175 -9.453 12.975 1 79.4 296 ARG A N 1
ATOM 2196 C CA . ARG A 1 296 ? -0.396 -9.934 11.838 1 79.4 296 ARG A CA 1
ATOM 2197 C C . ARG A 1 296 ? 0.565 -11.04 12.262 1 79.4 296 ARG A C 1
ATOM 2199 O O . ARG A 1 296 ? 1.13 -11.736 11.417 1 79.4 296 ARG A O 1
ATOM 2206 N N . LEU A 1 297 ? 0.678 -11.186 13.527 1 74.21 297 LEU A N 1
ATOM 2207 C CA . LEU A 1 297 ? 1.579 -12.212 14.041 1 74.21 297 LEU A CA 1
ATOM 2208 C C . LEU A 1 297 ? 0.838 -13.528 14.253 1 74.21 297 LEU A C 1
ATOM 2210 O O . LEU A 1 297 ? 1.462 -14.563 14.5 1 74.21 297 LEU A O 1
ATOM 2214 N N . LEU A 1 298 ? -0.46 -13.477 14.089 1 75.56 298 LEU A N 1
ATOM 2215 C CA . LEU A 1 298 ? -1.284 -14.658 14.321 1 75.56 298 LEU A CA 1
ATOM 2216 C C . LEU A 1 298 ? -1.449 -15.467 13.039 1 75.56 298 LEU A C 1
ATOM 2218 O O . LEU A 1 298 ? -1.247 -14.944 11.94 1 75.56 298 LEU A O 1
ATOM 2222 N N . PRO A 1 299 ? -1.821 -16.755 13.203 1 75.5 299 PRO A N 1
ATOM 2223 C CA . PRO A 1 299 ? -2.141 -17.531 12.003 1 75.5 299 PRO A CA 1
ATOM 2224 C C . PRO A 1 299 ? -3.269 -16.91 11.182 1 75.5 299 PRO A C 1
ATOM 2226 O O . PRO A 1 299 ? -4.174 -16.286 11.743 1 75.5 299 PRO A O 1
ATOM 2229 N N . PHE A 1 300 ? -3.223 -17.1 9.916 1 77.88 300 PHE A N 1
ATOM 2230 C CA . PHE A 1 300 ? -4.173 -16.457 9.015 1 77.88 300 PHE A CA 1
ATOM 2231 C C . PHE A 1 300 ? -5.604 -16.831 9.381 1 77.88 300 PHE A C 1
ATOM 2233 O O . PHE A 1 300 ? -6.522 -16.023 9.225 1 77.88 300 PHE A O 1
ATOM 2240 N N . SER A 1 301 ? -5.811 -18.08 9.846 1 76.26 301 SER A N 1
ATOM 2241 C CA . SER A 1 301 ? -7.153 -18.507 10.228 1 76.26 301 SER A CA 1
ATOM 2242 C C . SER A 1 301 ? -7.691 -17.671 11.385 1 76.26 301 SER A C 1
ATOM 2244 O O . SER A 1 301 ? -8.885 -17.369 11.436 1 76.26 301 SER A O 1
ATOM 2246 N N . VAL A 1 302 ? -6.796 -17.298 12.272 1 75.53 302 VAL A N 1
ATOM 2247 C CA . VAL A 1 302 ? -7.193 -16.483 13.415 1 75.53 302 VAL A CA 1
ATOM 2248 C C . VAL A 1 302 ? -7.377 -15.032 12.977 1 75.53 302 VAL A C 1
ATOM 2250 O O . VAL A 1 302 ? -8.311 -14.358 13.418 1 75.53 302 VAL A O 1
ATOM 2253 N N . GLN A 1 303 ? -6.46 -14.629 12.113 1 78.69 303 GLN A N 1
ATOM 2254 C CA . GLN A 1 303 ? -6.619 -13.288 11.56 1 78.69 303 GLN A CA 1
ATOM 2255 C C . GLN A 1 303 ? -7.983 -13.127 10.894 1 78.69 303 GLN A C 1
ATOM 2257 O O . GLN A 1 303 ? -8.697 -12.157 11.157 1 78.69 303 GLN A O 1
ATOM 2262 N N . ASP A 1 304 ? -8.27 -14.09 10.111 1 78.6 304 ASP A N 1
ATOM 2263 C CA . ASP A 1 304 ? -9.527 -14.043 9.37 1 78.6 304 ASP A CA 1
ATOM 2264 C C . ASP A 1 304 ? -10.724 -14.031 10.318 1 78.6 304 ASP A C 1
ATOM 2266 O O . ASP A 1 304 ? -11.69 -13.299 10.097 1 78.6 304 ASP A O 1
ATOM 2270 N N . LEU A 1 305 ? -10.646 -14.854 11.318 1 74.13 305 LEU A N 1
ATOM 2271 C CA . LEU A 1 305 ? -11.716 -14.908 12.307 1 74.13 305 LEU A CA 1
ATOM 2272 C C . LEU A 1 305 ? -11.906 -13.552 12.978 1 74.13 305 LEU A C 1
ATOM 2274 O O . LEU A 1 305 ? -13.034 -13.072 13.109 1 74.13 305 LEU A O 1
ATOM 2278 N N . LEU A 1 306 ? -10.832 -12.965 13.321 1 73.4 306 LEU A N 1
ATOM 2279 C CA . LEU A 1 306 ? -10.9 -11.692 14.03 1 73.4 306 LEU A CA 1
ATOM 2280 C C . LEU A 1 306 ? -11.345 -10.572 13.096 1 73.4 306 LEU A C 1
ATOM 2282 O O . LEU A 1 306 ? -12.063 -9.66 13.511 1 73.4 306 LEU A O 1
ATOM 2286 N N . LEU A 1 307 ? -10.922 -10.646 11.903 1 76.1 307 LEU A N 1
ATOM 2287 C CA . LEU A 1 307 ? -11.359 -9.666 10.915 1 76.1 307 LEU A CA 1
ATOM 2288 C C . LEU A 1 307 ? -12.854 -9.796 10.644 1 76.1 307 LEU A C 1
ATOM 2290 O O . LEU A 1 307 ? -13.55 -8.791 10.486 1 76.1 307 LEU A O 1
ATOM 2294 N N . ASP A 1 308 ? -13.276 -10.992 10.57 1 72.48 308 ASP A N 1
ATOM 2295 C CA . ASP A 1 308 ? -14.709 -11.224 1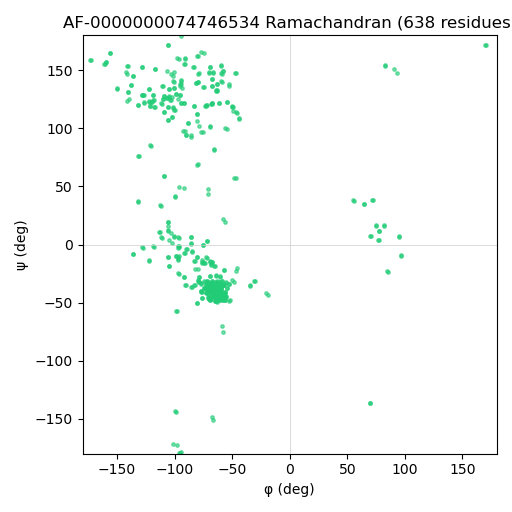0.413 1 72.48 308 ASP A CA 1
ATOM 2296 C C . ASP A 1 308 ? -15.495 -10.603 11.566 1 72.48 308 ASP A C 1
ATOM 2298 O O . ASP A 1 308 ? -16.514 -9.945 11.346 1 72.48 308 ASP A O 1
ATOM 2302 N N . LEU A 1 309 ? -14.902 -10.811 12.7 1 67.7 309 LEU A N 1
ATOM 2303 C CA . LEU A 1 309 ? -15.557 -10.289 13.895 1 67.7 309 LEU A CA 1
ATOM 2304 C C . LEU A 1 309 ? -15.51 -8.765 13.919 1 67.7 309 LEU A C 1
ATOM 2306 O O . LEU A 1 309 ? -16.435 -8.119 14.416 1 67.7 309 LEU A O 1
ATOM 2310 N N . GLY A 1 310 ? -14.489 -8.249 13.261 1 69.11 310 GLY A N 1
ATOM 2311 C CA . GLY A 1 310 ? -14.32 -6.805 13.244 1 69.11 310 GLY A CA 1
ATOM 2312 C C . GLY A 1 310 ? -15.033 -6.134 12.085 1 69.11 310 GLY A C 1
ATOM 2313 O O . GLY A 1 310 ? -15.035 -4.906 11.977 1 69.11 310 GLY A O 1
ATOM 2314 N N . GLY A 1 311 ? -15.647 -6.934 11.206 1 65.02 311 GLY A N 1
ATOM 2315 C CA . GLY A 1 311 ? -16.41 -6.376 10.101 1 65.02 311 GLY A CA 1
ATOM 2316 C C . GLY A 1 311 ? -15.609 -6.266 8.818 1 65.02 311 GLY A C 1
ATOM 2317 O O . GLY A 1 311 ? -16.004 -5.553 7.892 1 65.02 311 GLY A O 1
ATOM 2318 N N . GLY A 1 312 ? -14.457 -6.796 8.849 1 65.56 312 GLY A N 1
ATOM 2319 C CA . GLY A 1 312 ? -13.624 -6.726 7.66 1 65.56 312 GLY A CA 1
ATOM 2320 C C . GLY A 1 312 ? -14.302 -7.285 6.423 1 65.56 312 GLY A C 1
ATOM 2321 O O . GLY A 1 312 ? -14.098 -6.783 5.316 1 65.56 312 GLY A O 1
ATOM 2322 N N . CYS A 1 313 ? -15.108 -8.257 6.57 1 64.44 313 CYS A N 1
ATOM 2323 C CA . CYS A 1 313 ? -15.773 -8.906 5.444 1 64.44 313 CYS A CA 1
ATOM 2324 C C . CYS A 1 313 ? -17.172 -8.339 5.237 1 64.44 313 CYS A C 1
ATOM 2326 O O . CYS A 1 313 ? -17.635 -8.217 4.102 1 64.44 313 CYS A O 1
ATOM 2328 N N . PHE A 1 314 ? -17.712 -7.826 6.272 1 58.44 314 PHE A N 1
ATOM 2329 C CA . PHE A 1 314 ? -19.142 -7.576 6.135 1 58.44 314 PHE A CA 1
ATOM 2330 C C . PHE A 1 314 ? -19.477 -6.136 6.507 1 58.44 314 PHE A C 1
ATOM 2332 O O . PHE A 1 314 ? -20.619 -5.698 6.348 1 58.44 314 PHE A O 1
ATOM 2339 N N . GLY A 1 315 ? -18.492 -5.501 6.89 1 52.75 315 GLY A N 1
ATOM 2340 C CA . GLY A 1 315 ? -18.762 -4.155 7.371 1 52.75 315 GLY A CA 1
ATOM 2341 C C . GLY A 1 315 ? -19.177 -3.199 6.268 1 52.75 315 GLY A C 1
ATOM 2342 O O . GLY A 1 315 ? -19.847 -2.198 6.527 1 52.75 315 GLY A O 1
ATOM 2343 N N . MET A 1 316 ? -18.927 -3.643 5.009 1 54.19 316 MET A N 1
ATOM 2344 C CA . MET A 1 316 ? -19.175 -2.706 3.918 1 54.19 316 MET A CA 1
ATOM 2345 C C . MET A 1 316 ? -20.338 -3.177 3.05 1 54.19 316 MET A C 1
ATOM 2347 O O . MET A 1 316 ? -20.523 -2.689 1.934 1 54.19 316 MET A O 1
ATOM 2351 N N . GLU A 1 317 ? -21.037 -4.153 3.517 1 56.12 317 GLU A N 1
ATOM 2352 C CA . GLU A 1 317 ? -22.147 -4.7 2.742 1 56.12 317 GLU A CA 1
ATOM 2353 C C . GLU A 1 317 ? -23.169 -3.618 2.403 1 56.12 317 GLU A C 1
ATOM 2355 O O . GLU A 1 317 ? -23.733 -3.612 1.307 1 56.12 317 GLU A O 1
ATOM 2360 N N . SER A 1 318 ? -23.329 -2.703 3.319 1 50.51 318 SER A N 1
ATOM 2361 C CA . SER A 1 318 ? -24.339 -1.672 3.103 1 50.51 318 SER A CA 1
ATOM 2362 C C . SER A 1 318 ? -23.697 -0.337 2.741 1 50.51 318 SER A C 1
ATOM 2364 O O . SER A 1 318 ? -24.346 0.708 2.808 1 50.51 318 SER A O 1
ATOM 2366 N N . PHE A 1 319 ? -22.477 -0.506 2.324 1 53.76 319 PHE A N 1
ATOM 2367 C CA . PHE A 1 319 ? -21.732 0.708 2.015 1 53.76 319 PHE A CA 1
ATOM 2368 C C . PHE A 1 319 ? -22.241 1.344 0.727 1 53.76 319 PHE A C 1
ATOM 2370 O O . PHE A 1 319 ? -22.421 0.657 -0.281 1 53.76 319 PHE A O 1
ATOM 2377 N N . GLN A 1 320 ? -22.745 2.632 0.809 1 50.39 320 GLN A N 1
ATOM 2378 C CA . GLN A 1 320 ? -23.215 3.39 -0.345 1 50.39 320 GLN A CA 1
ATOM 2379 C C . GLN A 1 320 ? -22.152 4.374 -0.826 1 50.39 320 GLN A C 1
ATOM 2381 O O . GLN A 1 320 ? -22.385 5.136 -1.767 1 50.39 320 GLN A O 1
ATOM 2386 N N . GLY A 1 321 ? -20.792 4.065 -0.917 1 50.05 321 GLY A N 1
ATOM 2387 C CA . GLY A 1 321 ? -19.714 4.936 -1.357 1 50.05 321 GLY A CA 1
ATOM 2388 C C . GLY A 1 321 ? -20.207 6.185 -2.063 1 50.05 321 GLY A C 1
ATOM 2389 O O . GLY A 1 321 ? -21.345 6.229 -2.535 1 50.05 321 GLY A O 1
ATOM 2390 N N . MET B 1 1 ? 4.47 12.002 24.293 1 19.44 1 MET B N 1
ATOM 2391 C CA . MET B 1 1 ? 4.944 11.546 22.989 1 19.44 1 MET B CA 1
ATOM 2392 C C . MET B 1 1 ? 4.102 10.38 22.481 1 19.44 1 MET B C 1
ATOM 2394 O O . MET B 1 1 ? 4.374 9.833 21.411 1 19.44 1 MET B O 1
ATOM 2398 N N . THR B 1 2 ? 2.78 10.183 22.983 1 23.96 2 THR B N 1
ATOM 2399 C CA . THR B 1 2 ? 2.089 9.112 23.694 1 23.96 2 THR B CA 1
ATOM 2400 C C . THR B 1 2 ? 1.322 8.223 22.719 1 23.96 2 THR B C 1
ATOM 2402 O O . THR B 1 2 ? 0.383 8.678 22.063 1 23.96 2 THR B O 1
ATOM 2405 N N . TRP B 1 3 ? 1.914 7.817 21.746 1 31.19 3 TRP B N 1
ATOM 2406 C CA . TRP B 1 3 ? 1.049 6.652 21.595 1 31.19 3 TRP B CA 1
ATOM 2407 C C . TRP B 1 3 ? 0.871 5.93 22.927 1 31.19 3 TRP B C 1
ATOM 2409 O O . TRP B 1 3 ? 1.793 5.268 23.409 1 31.19 3 TRP B O 1
ATOM 2419 N N . PRO B 1 4 ? 0.443 6.392 23.975 1 34.89 4 PRO B N 1
ATOM 2420 C CA . PRO B 1 4 ? 0.686 5.86 25.318 1 34.89 4 PRO B CA 1
ATOM 2421 C C . PRO B 1 4 ? 0.233 4.41 25.469 1 34.89 4 PRO B C 1
ATOM 2423 O O . PRO B 1 4 ? -0.897 4.152 25.892 1 34.89 4 PRO B O 1
ATOM 2426 N N . CYS B 1 5 ? 0.096 3.69 24.527 1 38.85 5 CYS B N 1
ATOM 2427 C CA . CYS B 1 5 ? -0.241 2.41 25.139 1 38.85 5 CYS B CA 1
ATOM 2428 C C . CYS B 1 5 ? 0.744 2.059 26.247 1 38.85 5 CYS B C 1
ATOM 2430 O O . CYS B 1 5 ? 1.949 2.279 26.105 1 38.85 5 CYS B O 1
ATOM 2432 N N . PRO B 1 6 ? 0.299 1.952 27.328 1 42.79 6 PRO B N 1
ATOM 2433 C CA . PRO B 1 6 ? 1.201 1.4 28.342 1 42.79 6 PRO B CA 1
ATOM 2434 C C . PRO B 1 6 ? 1.992 0.196 27.836 1 42.79 6 PRO B C 1
ATOM 2436 O O . PRO B 1 6 ? 1.422 -0.706 27.217 1 42.79 6 PRO B O 1
ATOM 2439 N N . PRO B 1 7 ? 3.239 0.384 27.635 1 45.15 7 PRO B N 1
ATOM 2440 C CA . PRO B 1 7 ? 4.141 -0.661 27.148 1 45.15 7 PRO B CA 1
ATOM 2441 C C . PRO B 1 7 ? 3.718 -2.06 27.592 1 45.15 7 PRO B C 1
ATOM 2443 O O . PRO B 1 7 ? 3.835 -3.018 26.823 1 45.15 7 PRO B O 1
ATOM 2446 N N . LEU B 1 8 ? 3.114 -2.048 28.772 1 46.08 8 LEU B N 1
ATOM 2447 C CA . LEU B 1 8 ? 2.711 -3.337 29.323 1 46.08 8 LEU B CA 1
ATOM 2448 C C . LEU B 1 8 ? 1.551 -3.928 28.529 1 46.08 8 LEU B C 1
ATOM 2450 O O . LEU B 1 8 ? 1.504 -5.138 28.297 1 46.08 8 LEU B O 1
ATOM 2454 N N . ALA B 1 9 ? 0.802 -3.109 28.214 1 46.4 9 ALA B N 1
ATOM 2455 C CA . ALA B 1 9 ? -0.372 -3.595 27.495 1 46.4 9 ALA B CA 1
ATOM 2456 C C . ALA B 1 9 ? -0 -4.066 26.092 1 46.4 9 ALA B C 1
ATOM 2458 O O . ALA B 1 9 ? -0.466 -5.114 25.639 1 46.4 9 ALA B O 1
ATOM 2459 N N . ALA B 1 10 ? 0.936 -3.386 25.629 1 47.67 10 ALA B N 1
ATOM 2460 C CA . ALA B 1 10 ? 1.393 -3.792 24.303 1 47.67 10 ALA B CA 1
ATOM 2461 C C . ALA B 1 10 ? 2.156 -5.112 24.366 1 47.67 10 ALA B C 1
ATOM 2463 O O . ALA B 1 10 ? 1.943 -6 23.537 1 47.67 10 ALA B O 1
ATOM 2464 N N . ALA B 1 11 ? 2.912 -5.166 25.364 1 48.16 11 ALA B N 1
ATOM 2465 C CA . ALA B 1 11 ? 3.692 -6.387 25.551 1 48.16 11 ALA B CA 1
ATOM 2466 C C . ALA B 1 11 ? 2.782 -7.584 25.813 1 48.16 11 ALA B C 1
ATOM 2468 O O . ALA B 1 11 ? 3.001 -8.668 25.268 1 48.16 11 ALA B O 1
ATOM 2469 N N . SER B 1 12 ? 1.835 -7.395 26.645 1 49.5 12 SER B N 1
ATOM 2470 C CA . SER B 1 12 ? 0.913 -8.477 26.974 1 49.5 12 SER B CA 1
ATOM 2471 C C . SER B 1 12 ? 0.095 -8.895 25.757 1 49.5 12 SER B C 1
ATOM 2473 O O . SER B 1 12 ? -0.099 -10.088 25.513 1 49.5 12 SER B O 1
ATOM 2475 N N . ALA B 1 13 ? -0.179 -8.018 25.076 1 51.37 13 ALA B N 1
ATOM 2476 C CA . ALA B 1 13 ? -0.988 -8.327 23.9 1 51.37 13 ALA B CA 1
ATOM 2477 C C . ALA B 1 13 ? -0.169 -9.074 22.852 1 51.37 13 ALA B C 1
ATOM 2479 O O . ALA B 1 13 ? -0.65 -10.037 22.25 1 51.37 13 ALA B O 1
ATOM 2480 N N . ALA B 1 14 ? 0.983 -8.655 22.81 1 50.43 14 ALA B N 1
ATOM 2481 C CA . ALA B 1 14 ? 1.877 -9.335 21.877 1 50.43 14 ALA B CA 1
ATOM 2482 C C . ALA B 1 14 ? 2.142 -10.772 22.318 1 50.43 14 ALA B C 1
ATOM 2484 O O . ALA B 1 14 ? 2.174 -11.686 21.491 1 50.43 14 ALA B O 1
ATOM 2485 N N . ALA B 1 15 ? 2.294 -10.855 23.591 1 50.37 15 ALA B N 1
ATOM 2486 C CA . ALA B 1 15 ? 2.509 -12.19 24.144 1 50.37 15 ALA B CA 1
ATOM 2487 C C . ALA B 1 15 ? 1.301 -13.088 23.892 1 50.37 15 ALA B C 1
ATOM 2489 O O . ALA B 1 15 ? 1.453 -14.256 23.526 1 50.37 15 ALA B O 1
ATOM 2490 N N . VAL B 1 16 ? 0.212 -12.608 24.092 1 51.3 16 VAL B N 1
ATOM 2491 C CA . VAL B 1 16 ? -1.016 -13.368 23.88 1 51.3 16 VAL B CA 1
ATOM 2492 C C . VAL B 1 16 ? -1.176 -13.688 22.396 1 51.3 16 VAL B C 1
ATOM 2494 O O . VAL B 1 16 ? -1.492 -14.822 22.029 1 51.3 16 VAL B O 1
ATOM 2497 N N . ALA B 1 17 ? -0.861 -12.737 21.699 1 51.2 17 ALA B N 1
ATOM 2498 C CA . ALA B 1 17 ? -0.961 -12.977 20.261 1 51.2 17 ALA B CA 1
ATOM 2499 C C . ALA B 1 17 ? 0.013 -14.065 19.818 1 51.2 17 ALA B C 1
ATOM 2501 O O . ALA B 1 17 ? -0.342 -14.938 19.023 1 51.2 17 ALA B O 1
ATOM 2502 N N . ALA B 1 18 ? 1.099 -13.931 20.342 1 50.18 18 ALA B N 1
ATOM 2503 C CA . ALA B 1 18 ? 2.101 -14.953 20.053 1 50.18 18 ALA B CA 1
ATOM 2504 C C . ALA B 1 18 ? 1.636 -16.327 20.529 1 50.18 18 ALA B C 1
ATOM 2506 O O . ALA B 1 18 ? 1.78 -17.32 19.812 1 50.18 18 ALA B O 1
ATOM 2507 N N . ALA B 1 19 ? 1.066 -16.316 21.685 1 49.16 19 ALA B N 1
ATOM 2508 C CA . ALA B 1 19 ? 0.576 -17.572 22.247 1 49.16 19 ALA B CA 1
ATOM 2509 C C . ALA B 1 19 ? -0.555 -18.148 21.4 1 49.16 19 ALA B C 1
ATOM 2511 O O . ALA B 1 19 ? -0.575 -19.347 21.112 1 49.16 19 ALA B O 1
ATOM 2512 N N . VAL B 1 20 ? -1.344 -17.35 21.023 1 51.28 20 VAL B N 1
ATOM 2513 C CA . VAL B 1 20 ? -2.497 -17.777 20.238 1 51.28 20 VAL B CA 1
ATOM 2514 C C . VAL B 1 20 ? -2.04 -18.236 18.856 1 51.28 20 VAL B C 1
ATOM 2516 O O . VAL B 1 20 ? -2.537 -19.235 18.33 1 51.28 20 VAL B O 1
ATOM 2519 N N . SER B 1 21 ? -1.099 -17.465 18.382 1 49.03 21 SER B N 1
ATOM 2520 C CA . SER B 1 21 ? -0.568 -17.848 17.078 1 49.03 21 SER B CA 1
ATOM 2521 C C . SER B 1 21 ? 0.053 -19.24 17.122 1 49.03 21 SER B C 1
ATOM 2523 O O . SER B 1 21 ? -0.107 -20.028 16.187 1 49.03 21 SER B O 1
ATOM 2525 N N . VAL B 1 22 ? 0.696 -19.39 18.146 1 46.27 22 VAL B N 1
ATOM 2526 C CA . VAL B 1 22 ? 1.318 -20.697 18.332 1 46.27 22 VAL B CA 1
ATOM 2527 C C . VAL B 1 22 ? 0.242 -21.779 18.389 1 46.27 22 VAL B C 1
ATOM 2529 O O . VAL B 1 22 ? 0.407 -22.858 17.816 1 46.27 22 VAL B O 1
ATOM 2532 N N . LEU B 1 23 ? -0.72 -21.457 19.042 1 46.85 23 LEU B N 1
ATOM 2533 C CA . LEU B 1 23 ? -1.776 -22.442 19.245 1 46.85 23 LEU B CA 1
ATOM 2534 C C . LEU B 1 23 ? -2.6 -22.625 17.975 1 46.85 23 LEU B C 1
ATOM 2536 O O . LEU B 1 23 ? -3.08 -23.726 17.694 1 46.85 23 LEU B O 1
ATOM 2540 N N . LEU B 1 24 ? -2.78 -21.553 17.345 1 46.58 24 LEU B N 1
ATOM 2541 C CA . LEU B 1 24 ? -3.743 -21.609 16.25 1 46.58 24 LEU B CA 1
ATOM 2542 C C . LEU B 1 24 ? -3.037 -21.816 14.915 1 46.58 24 LEU B C 1
ATOM 2544 O O . LEU B 1 24 ? -3.688 -21.929 13.874 1 46.58 24 LEU B O 1
ATOM 2548 N N . VAL B 1 25 ? -1.748 -21.654 14.854 1 44.92 25 VAL B N 1
ATOM 2549 C CA . VAL B 1 25 ? -0.928 -21.791 13.655 1 44.92 25 VAL B CA 1
ATOM 2550 C C . VAL B 1 25 ? -1.319 -23.061 12.904 1 44.92 25 VAL B C 1
ATOM 2552 O O . VAL B 1 25 ? -1.235 -23.114 11.674 1 44.92 25 VAL B O 1
ATOM 2555 N N . ARG B 1 26 ? -1.94 -23.994 13.532 1 42.56 26 ARG B N 1
ATOM 2556 C CA . ARG B 1 26 ? -2.074 -25.243 12.789 1 42.56 26 ARG B CA 1
ATOM 2557 C C . ARG B 1 26 ? -3.133 -25.122 11.699 1 42.56 26 ARG B C 1
ATOM 2559 O O . ARG B 1 26 ? -3.28 -26.019 10.867 1 42.56 26 ARG B O 1
ATOM 2566 N N . ARG B 1 27 ? -3.99 -24.137 11.719 1 44.74 27 ARG B N 1
ATOM 2567 C CA . ARG B 1 27 ? -5.053 -24.333 10.739 1 44.74 27 ARG B CA 1
ATOM 2568 C C . ARG B 1 27 ? -4.713 -23.65 9.419 1 44.74 27 ARG B C 1
ATOM 2570 O O . ARG B 1 27 ? -4.514 -22.434 9.376 1 44.74 27 ARG B O 1
ATOM 2577 N N . ARG B 1 28 ? -4.192 -24.464 8.474 1 48.67 28 ARG B N 1
ATOM 2578 C CA . ARG B 1 28 ? -3.813 -24.215 7.087 1 48.67 28 ARG B CA 1
ATOM 2579 C C . ARG B 1 28 ? -4.977 -23.623 6.299 1 48.67 28 ARG B C 1
ATOM 2581 O O . ARG B 1 28 ? -6.09 -24.152 6.334 1 48.67 28 ARG B O 1
ATOM 2588 N N . ALA B 1 29 ? -5.072 -22.283 6.06 1 46.87 29 ALA B N 1
ATOM 2589 C CA . ALA B 1 29 ? -6.07 -21.796 5.111 1 46.87 29 ALA B CA 1
ATOM 2590 C C . ALA B 1 29 ? -5.759 -22.273 3.695 1 46.87 29 ALA B C 1
ATOM 2592 O O . ALA B 1 29 ? -4.66 -22.046 3.184 1 46.87 29 ALA B O 1
ATOM 2593 N N . ALA B 1 30 ? -6.127 -23.562 3.323 1 48.95 30 ALA B N 1
ATOM 2594 C CA . ALA B 1 30 ? -5.956 -24.043 1.955 1 48.95 30 ALA B CA 1
ATOM 2595 C C . ALA B 1 30 ? -7.038 -23.48 1.037 1 48.95 30 ALA B C 1
ATOM 2597 O O . ALA B 1 30 ? -8.227 -23.544 1.357 1 48.95 30 ALA B O 1
ATOM 2598 N N . PHE B 1 31 ? -6.665 -22.366 0.329 1 54.7 31 PHE B N 1
ATOM 2599 C CA . PHE B 1 31 ? -7.629 -21.894 -0.657 1 54.7 31 PHE B CA 1
ATOM 2600 C C . PHE B 1 31 ? -7.153 -22.203 -2.071 1 54.7 31 PHE B C 1
ATOM 2602 O O . PHE B 1 31 ? -5.955 -22.374 -2.305 1 54.7 31 PHE B O 1
ATOM 2609 N N . GLY B 1 32 ? -8.043 -22.398 -2.888 1 57.85 32 GLY B N 1
ATOM 2610 C CA . GLY B 1 32 ? -7.827 -22.535 -4.32 1 57.85 32 GLY B CA 1
ATOM 2611 C C . GLY B 1 32 ? -7.595 -23.97 -4.754 1 57.85 32 GLY B C 1
ATOM 2612 O O . GLY B 1 32 ? -7.288 -24.832 -3.929 1 57.85 32 GLY B O 1
ATOM 2613 N N . ARG B 1 33 ? -7.957 -24.441 -6.075 1 60.32 33 ARG B N 1
ATOM 2614 C CA . ARG B 1 33 ? -7.704 -25.762 -6.642 1 60.32 33 ARG B CA 1
ATOM 2615 C C . ARG B 1 33 ? -6.273 -25.87 -7.159 1 60.32 33 ARG B C 1
ATOM 2617 O O . ARG B 1 33 ? -5.787 -24.972 -7.849 1 60.32 33 ARG B O 1
ATOM 2624 N N . GLY B 1 34 ? -5.262 -26.588 -6.536 1 62.49 34 GLY B N 1
ATOM 2625 C 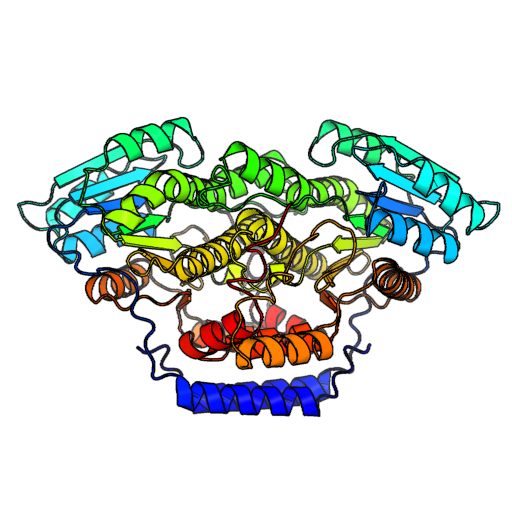CA . GLY B 1 34 ? -3.814 -26.447 -6.528 1 62.49 34 GLY B CA 1
ATOM 2626 C C . GLY B 1 34 ? -3.111 -27.461 -7.41 1 62.49 34 GLY B C 1
ATOM 2627 O O . GLY B 1 34 ? -1.88 -27.515 -7.443 1 62.49 34 GLY B O 1
ATOM 2628 N N . ARG B 1 35 ? -3.846 -28.252 -8.279 1 81.07 35 ARG B N 1
ATOM 2629 C CA . ARG B 1 35 ? -2.998 -29.154 -9.052 1 81.07 35 ARG B CA 1
ATOM 2630 C C . ARG B 1 35 ? -2.642 -28.547 -10.405 1 81.07 35 ARG B C 1
ATOM 2632 O O . ARG B 1 35 ? -3.528 -28.219 -11.196 1 81.07 35 ARG B O 1
ATOM 2639 N N . LEU B 1 36 ? -1.274 -28.396 -10.662 1 88.68 36 LEU B N 1
ATOM 2640 C CA . LEU B 1 36 ? -0.794 -27.718 -11.861 1 88.68 36 LEU B CA 1
ATOM 2641 C C . LEU B 1 36 ? -0.798 -28.663 -13.058 1 88.68 36 LEU B C 1
ATOM 2643 O O . LEU B 1 36 ? -0.836 -28.216 -14.207 1 88.68 36 LEU B O 1
ATOM 2647 N N . ARG B 1 37 ? -0.794 -29.955 -12.784 1 89.07 37 ARG B N 1
ATOM 2648 C CA . ARG B 1 37 ? -0.665 -30.928 -13.865 1 89.07 37 ARG B CA 1
ATOM 2649 C C . ARG B 1 37 ? -1.825 -30.81 -14.849 1 89.07 37 ARG B C 1
ATOM 2651 O O . ARG B 1 37 ? -2.99 -30.872 -14.453 1 89.07 37 ARG B O 1
ATOM 2658 N N . GLY B 1 38 ? -1.5 -30.57 -16.085 1 88.5 38 GLY B N 1
ATOM 2659 C CA . GLY B 1 38 ? -2.479 -30.535 -17.159 1 88.5 38 GLY B CA 1
ATOM 2660 C C . GLY B 1 38 ? -3.291 -29.254 -17.185 1 88.5 38 GLY B C 1
ATOM 2661 O O . GLY B 1 38 ? -4.175 -29.091 -18.029 1 88.5 38 GLY B O 1
ATOM 2662 N N . ARG B 1 39 ? -2.98 -28.348 -16.332 1 89.73 39 ARG B N 1
ATOM 2663 C CA . ARG B 1 39 ? -3.793 -27.143 -16.199 1 89.73 39 ARG B CA 1
ATOM 2664 C C . ARG B 1 39 ? -3.095 -25.94 -16.823 1 89.73 39 ARG B C 1
ATOM 2666 O O . ARG B 1 39 ? -1.953 -26.044 -17.277 1 89.73 39 ARG B O 1
ATOM 2673 N N . SER B 1 40 ? -3.825 -24.848 -16.904 1 92.9 40 SER B N 1
ATOM 2674 C CA . SER B 1 40 ? -3.323 -23.647 -17.563 1 92.9 40 SER B CA 1
ATOM 2675 C C . SER B 1 40 ? -2.822 -22.627 -16.547 1 92.9 40 SER B C 1
ATOM 2677 O O . SER B 1 40 ? -3.469 -22.393 -15.523 1 92.9 40 SER B O 1
ATOM 2679 N N . VAL B 1 41 ? -1.633 -22.088 -16.867 1 95.12 41 VAL B N 1
ATOM 2680 C CA . VAL B 1 41 ? -1.027 -21.07 -16.016 1 95.12 41 VAL B CA 1
ATOM 2681 C C . VAL B 1 41 ? -0.677 -19.84 -16.85 1 95.12 41 VAL B C 1
ATOM 2683 O O . VAL B 1 41 ? -0.097 -19.96 -17.932 1 95.12 41 VAL B O 1
ATOM 2686 N N . LEU B 1 42 ? -1.091 -18.7 -16.436 1 96.52 42 LEU B N 1
ATOM 2687 C CA . LEU B 1 42 ? -0.727 -17.429 -17.052 1 96.52 42 LEU B CA 1
ATOM 2688 C C . LEU B 1 42 ? 0.319 -16.699 -16.217 1 96.52 42 LEU B C 1
ATOM 2690 O O . LEU B 1 42 ? 0.113 -16.463 -15.024 1 96.52 42 LEU B O 1
ATOM 2694 N N . VAL B 1 43 ? 1.471 -16.35 -16.823 1 97.46 43 VAL B N 1
ATOM 2695 C CA . VAL B 1 43 ? 2.561 -15.662 -16.139 1 97.46 43 VAL B CA 1
ATOM 2696 C C . VAL B 1 43 ? 2.853 -14.335 -16.835 1 97.46 43 VAL B C 1
ATOM 2698 O O . VAL B 1 43 ? 3.21 -14.312 -18.015 1 97.46 43 VAL B O 1
ATOM 2701 N N . THR B 1 44 ? 2.697 -13.273 -16.12 1 97 44 THR B N 1
ATOM 2702 C CA . THR B 1 44 ? 3.124 -11.975 -16.631 1 97 44 THR B CA 1
ATOM 2703 C C . THR B 1 44 ? 4.562 -11.677 -16.217 1 97 44 THR B C 1
ATOM 2705 O O . THR B 1 44 ? 5.038 -12.185 -15.2 1 97 44 THR B O 1
ATOM 2708 N N . GLY B 1 45 ? 5.216 -10.804 -17.036 1 95.12 45 GLY B N 1
ATOM 2709 C CA . GLY B 1 45 ? 6.625 -10.563 -16.771 1 95.12 45 GLY B CA 1
ATOM 2710 C C . GLY B 1 45 ? 7.487 -11.797 -16.962 1 95.12 45 GLY B C 1
ATOM 2711 O O . GLY B 1 45 ? 8.439 -12.018 -16.21 1 95.12 45 GLY B O 1
ATOM 2712 N N . ALA B 1 46 ? 7.177 -12.593 -17.865 1 95.66 46 ALA B N 1
ATOM 2713 C CA . ALA B 1 46 ? 7.766 -13.922 -18.008 1 95.66 46 ALA B CA 1
ATOM 2714 C C . ALA B 1 46 ? 9.07 -13.862 -18.797 1 95.66 46 ALA B C 1
ATOM 2716 O O . ALA B 1 46 ? 9.746 -14.879 -18.97 1 95.66 46 ALA B O 1
ATOM 2717 N N . GLY B 1 47 ? 9.468 -12.678 -19.211 1 91.85 47 GLY B N 1
ATOM 2718 C CA . GLY B 1 47 ? 10.634 -12.561 -20.071 1 91.85 47 GLY B CA 1
ATOM 2719 C C . GLY B 1 47 ? 11.946 -12.666 -19.316 1 91.85 47 GLY B C 1
ATOM 2720 O O . GLY B 1 47 ? 12.985 -12.97 -19.906 1 91.85 47 GLY B O 1
ATOM 2721 N N . ARG B 1 48 ? 11.979 -12.297 -18.062 1 87.46 48 ARG B N 1
ATOM 2722 C CA . ARG B 1 48 ? 13.213 -12.323 -17.282 1 87.46 48 ARG B CA 1
ATOM 2723 C C . ARG B 1 48 ? 12.914 -12.421 -15.79 1 87.46 48 ARG B C 1
ATOM 2725 O O . ARG B 1 48 ? 11.751 -12.404 -15.381 1 87.46 48 ARG B O 1
ATOM 2732 N N . GLY B 1 49 ? 13.939 -12.763 -15.09 1 89.3 49 GLY B N 1
ATOM 2733 C CA . GLY B 1 49 ? 13.88 -12.679 -13.64 1 89.3 49 GLY B CA 1
ATOM 2734 C C . GLY B 1 49 ? 12.96 -13.714 -13.019 1 89.3 49 GLY B C 1
ATOM 2735 O O . GLY B 1 49 ? 13.018 -14.894 -13.371 1 89.3 49 GLY B O 1
ATOM 2736 N N . LEU B 1 50 ? 12.202 -13.284 -12.083 1 91.24 50 LEU B N 1
ATOM 2737 C CA . LEU B 1 50 ? 11.335 -14.175 -11.319 1 91.24 50 LEU B CA 1
ATOM 2738 C C . LEU B 1 50 ? 10.217 -14.728 -12.195 1 91.24 50 LEU B C 1
ATOM 2740 O O . LEU B 1 50 ? 9.849 -15.899 -12.073 1 91.24 50 LEU B O 1
ATOM 2744 N N . GLY B 1 51 ? 9.686 -13.918 -13.104 1 95.03 51 GLY B N 1
ATOM 2745 C CA . GLY B 1 51 ? 8.623 -14.372 -13.985 1 95.03 51 GLY B CA 1
ATOM 2746 C C . GLY B 1 51 ? 9.034 -15.537 -14.866 1 95.03 51 GLY B C 1
ATOM 2747 O O . GLY B 1 51 ? 8.277 -16.495 -15.031 1 95.03 51 GLY B O 1
ATOM 2748 N N . LYS B 1 52 ? 10.213 -15.41 -15.39 1 95.54 52 LYS B N 1
ATOM 2749 C CA . LYS B 1 52 ? 10.736 -16.505 -16.201 1 95.54 52 LYS B CA 1
ATOM 2750 C C . LYS B 1 52 ? 10.881 -17.78 -15.376 1 95.54 52 LYS B C 1
ATOM 2752 O O . LYS B 1 52 ? 10.432 -18.85 -15.792 1 95.54 52 LYS B O 1
ATOM 2757 N N . GLU B 1 53 ? 11.468 -17.621 -14.21 1 95.75 53 GLU B N 1
ATOM 2758 C CA . GLU B 1 53 ? 11.698 -18.781 -13.354 1 95.75 53 GLU B CA 1
ATOM 2759 C C . GLU B 1 53 ? 10.38 -19.402 -12.9 1 95.75 53 GLU B C 1
ATOM 2761 O O . GLU B 1 53 ? 10.287 -20.619 -12.729 1 95.75 53 GLU B O 1
ATOM 2766 N N . LEU B 1 54 ? 9.356 -18.63 -12.708 1 96.26 54 LEU B N 1
ATOM 2767 C CA . LEU B 1 54 ? 8.038 -19.137 -12.342 1 96.26 54 LEU B CA 1
ATOM 2768 C C . LEU B 1 54 ? 7.446 -19.976 -13.47 1 96.26 54 LEU B C 1
ATOM 2770 O O . LEU B 1 54 ? 6.885 -21.046 -13.225 1 96.26 54 LEU B O 1
ATOM 2774 N N . ALA B 1 55 ? 7.574 -19.459 -14.656 1 96.95 55 ALA B N 1
ATOM 2775 C CA . ALA B 1 55 ? 7.106 -20.211 -15.818 1 96.95 55 ALA B CA 1
ATOM 2776 C C . ALA B 1 55 ? 7.777 -21.58 -15.892 1 96.95 55 ALA B C 1
ATOM 2778 O O . ALA B 1 55 ? 7.107 -22.596 -16.093 1 96.95 55 ALA B O 1
ATOM 2779 N N . LEU B 1 56 ? 9.077 -21.588 -15.678 1 97.51 56 LEU B N 1
ATOM 2780 C CA . LEU B 1 56 ? 9.843 -22.827 -15.748 1 97.51 56 LEU B CA 1
ATOM 2781 C C . LEU B 1 56 ? 9.427 -23.786 -14.638 1 97.51 56 LEU B C 1
ATOM 2783 O O . LEU B 1 56 ? 9.302 -24.992 -14.867 1 97.51 56 LEU B O 1
ATOM 2787 N N . ALA B 1 57 ? 9.22 -23.262 -13.445 1 96.89 57 ALA B N 1
ATOM 2788 C CA . ALA B 1 57 ? 8.809 -24.088 -12.313 1 96.89 57 ALA B CA 1
ATOM 2789 C C . ALA B 1 57 ? 7.451 -24.735 -12.57 1 96.89 57 ALA B C 1
ATOM 2791 O O . ALA B 1 57 ? 7.235 -25.899 -12.223 1 96.89 57 ALA B O 1
ATOM 2792 N N . CYS B 1 58 ? 6.531 -24.036 -13.203 1 95.96 58 CYS B N 1
ATOM 2793 C CA . CYS B 1 58 ? 5.215 -24.576 -13.526 1 95.96 58 CYS B CA 1
ATOM 2794 C C . CYS B 1 58 ? 5.317 -25.658 -14.594 1 95.96 58 CYS B C 1
ATOM 2796 O O . CYS B 1 58 ? 4.615 -26.669 -14.529 1 95.96 58 CYS B O 1
ATOM 2798 N N . ALA B 1 59 ? 6.181 -25.407 -15.559 1 96.88 59 ALA B N 1
ATOM 2799 C CA . ALA B 1 59 ? 6.421 -26.417 -16.586 1 96.88 59 ALA B CA 1
ATOM 2800 C C . ALA B 1 59 ? 6.944 -27.712 -15.972 1 96.88 59 ALA B C 1
ATOM 2802 O O . ALA B 1 59 ? 6.496 -28.803 -16.332 1 96.88 59 ALA B O 1
ATOM 2803 N N . ARG B 1 60 ? 7.867 -27.549 -15.032 1 95.82 60 ARG B N 1
ATOM 2804 C CA . ARG B 1 60 ? 8.443 -28.712 -14.365 1 95.82 60 ARG B CA 1
ATOM 2805 C C . ARG B 1 60 ? 7.383 -29.471 -13.574 1 95.82 60 ARG B C 1
ATOM 2807 O O . ARG B 1 60 ? 7.5 -30.681 -13.373 1 95.82 60 ARG B O 1
ATOM 2814 N N . LYS B 1 61 ? 6.342 -28.775 -13.143 1 94.28 61 LYS B N 1
ATOM 2815 C CA . LYS B 1 61 ? 5.229 -29.4 -12.435 1 94.28 61 LYS B CA 1
ATOM 2816 C C . LYS B 1 61 ? 4.193 -29.946 -13.414 1 94.28 61 LYS B C 1
ATOM 2818 O O . LYS B 1 61 ? 3.087 -30.314 -13.013 1 94.28 61 LYS B O 1
ATOM 2823 N N . GLN B 1 62 ? 4.507 -29.9 -14.707 1 93.84 62 GLN B N 1
ATOM 2824 C CA . GLN B 1 62 ? 3.763 -30.554 -15.779 1 93.84 62 GLN B CA 1
ATOM 2825 C C . GLN B 1 62 ? 2.429 -29.855 -16.028 1 93.84 62 GLN B C 1
ATOM 2827 O O . GLN B 1 62 ? 1.406 -30.513 -16.228 1 93.84 62 GLN B O 1
ATOM 2832 N N . CYS B 1 63 ? 2.43 -28.554 -15.95 1 92.49 63 CYS B N 1
ATOM 2833 C CA . CYS B 1 63 ? 1.237 -27.834 -16.379 1 92.49 63 CYS B CA 1
ATOM 2834 C C . CYS B 1 63 ? 0.921 -28.124 -17.842 1 92.49 63 CYS B C 1
ATOM 2836 O O . CYS B 1 63 ? 1.803 -28.522 -18.604 1 92.49 63 CYS B O 1
ATOM 2838 N N . GLY B 1 64 ? -0.322 -28.001 -18.219 1 91.25 64 GLY B N 1
ATOM 2839 C CA . GLY B 1 64 ? -0.746 -28.352 -19.564 1 91.25 64 GLY B CA 1
ATOM 2840 C C . GLY B 1 64 ? -0.569 -27.222 -20.56 1 91.25 64 GLY B C 1
ATOM 2841 O O . GLY B 1 64 ? -0.262 -27.461 -21.73 1 91.25 64 GLY B O 1
ATOM 2842 N N . LYS B 1 65 ? -0.797 -26.013 -20.149 1 94.6 65 LYS B N 1
ATOM 2843 C CA . LYS B 1 65 ? -0.708 -24.83 -21 1 94.6 65 LYS B CA 1
ATOM 2844 C C . LYS B 1 65 ? -0.07 -23.662 -20.254 1 94.6 65 LYS B C 1
ATOM 2846 O O . LYS B 1 65 ? -0.428 -23.381 -19.108 1 94.6 65 LYS B O 1
ATOM 2851 N N . LEU B 1 66 ? 0.889 -23.069 -20.908 1 95.47 66 LEU B N 1
ATOM 2852 C CA . LEU B 1 66 ? 1.575 -21.91 -20.348 1 95.47 66 LEU B CA 1
ATOM 2853 C C . LEU B 1 66 ? 1.361 -20.678 -21.221 1 95.47 66 LEU B C 1
ATOM 2855 O O . LEU B 1 66 ? 1.676 -20.693 -22.413 1 95.47 66 LEU B O 1
ATOM 2859 N N . LEU B 1 67 ? 0.733 -19.662 -20.665 1 96.42 67 LEU B N 1
ATOM 2860 C CA . LEU B 1 67 ? 0.616 -18.366 -21.323 1 96.42 67 LEU B CA 1
ATOM 2861 C C . LEU B 1 67 ? 1.626 -17.375 -20.755 1 96.42 67 LEU B C 1
ATOM 2863 O O . LEU B 1 67 ? 1.585 -17.053 -19.565 1 96.42 67 LEU B O 1
ATOM 2867 N N . LEU B 1 68 ? 2.56 -16.895 -21.637 1 97.77 68 LEU B N 1
ATOM 2868 C CA . LEU B 1 68 ? 3.644 -16.009 -21.225 1 97.77 68 LEU B CA 1
ATOM 2869 C C . LEU B 1 68 ? 3.439 -14.604 -21.781 1 97.77 68 LEU B C 1
ATOM 2871 O O . LEU B 1 68 ? 3.28 -14.428 -22.991 1 97.77 68 LEU B O 1
ATOM 2875 N N . VAL B 1 69 ? 3.437 -13.628 -20.882 1 97.09 69 VAL B N 1
ATOM 2876 C CA . VAL B 1 69 ? 3.239 -12.238 -21.281 1 97.09 69 VAL B CA 1
ATOM 2877 C C . VAL B 1 69 ? 4.428 -11.396 -20.824 1 97.09 69 VAL B C 1
ATOM 2879 O O . VAL B 1 69 ? 4.858 -11.491 -19.673 1 97.09 69 VAL B O 1
ATOM 2882 N N . ASP B 1 70 ? 4.947 -10.568 -21.67 1 95.92 70 ASP B N 1
ATOM 2883 C CA . ASP B 1 70 ? 5.99 -9.611 -21.315 1 95.92 70 ASP B CA 1
ATOM 2884 C C . ASP B 1 70 ? 6.067 -8.479 -22.337 1 95.92 70 ASP B C 1
ATOM 2886 O O . ASP B 1 70 ? 5.609 -8.627 -23.472 1 95.92 70 ASP B O 1
ATOM 2890 N N . LEU B 1 71 ? 6.57 -7.416 -21.803 1 92.88 71 LEU B N 1
ATOM 2891 C CA . LEU B 1 71 ? 6.869 -6.323 -22.723 1 92.88 71 LEU B CA 1
ATOM 2892 C C . LEU B 1 71 ? 7.999 -6.706 -23.672 1 92.88 71 LEU B C 1
ATOM 2894 O O . LEU B 1 71 ? 7.994 -6.312 -24.84 1 92.88 71 LEU B O 1
ATOM 2898 N N . ASN B 1 72 ? 8.927 -7.464 -23.165 1 90.55 72 ASN B N 1
ATOM 2899 C CA . ASN B 1 72 ? 10.057 -7.965 -23.941 1 90.55 72 ASN B CA 1
ATOM 2900 C C . ASN B 1 72 ? 9.797 -9.374 -24.465 1 90.55 72 ASN B C 1
ATOM 2902 O O . ASN B 1 72 ? 8.719 -9.932 -24.25 1 90.55 72 ASN B O 1
ATOM 2906 N N . SER B 1 73 ? 10.779 -9.878 -25.148 1 91.4 73 SER B N 1
ATOM 2907 C CA . SER B 1 73 ? 10.646 -11.206 -25.736 1 91.4 73 SER B CA 1
ATOM 2908 C C . SER B 1 73 ? 10.577 -12.284 -24.659 1 91.4 73 SER B C 1
ATOM 2910 O O . SER B 1 73 ? 11.308 -12.226 -23.668 1 91.4 73 SER B O 1
ATOM 2912 N N . THR B 1 74 ? 9.662 -13.222 -24.847 1 94.41 74 THR B N 1
ATOM 2913 C CA . THR B 1 74 ? 9.532 -14.363 -23.947 1 94.41 74 THR B CA 1
ATOM 2914 C C . THR B 1 74 ? 10.086 -15.629 -24.595 1 94.41 74 THR B C 1
ATOM 2916 O O . THR B 1 74 ? 9.832 -16.738 -24.12 1 94.41 74 THR B O 1
ATOM 2919 N N . GLU B 1 75 ? 10.765 -15.51 -25.65 1 94.07 75 GLU B N 1
ATOM 2920 C CA . GLU B 1 75 ? 11.219 -16.647 -26.445 1 94.07 75 GLU B CA 1
ATOM 2921 C C . GLU B 1 75 ? 12.148 -17.549 -25.637 1 94.07 75 GLU B C 1
ATOM 2923 O O . GLU B 1 75 ? 12.035 -18.776 -25.694 1 94.07 75 GLU B O 1
ATOM 2928 N N . GLU B 1 76 ? 13.027 -16.949 -24.96 1 94.13 76 GLU B N 1
ATOM 2929 C CA . GLU B 1 76 ? 13.948 -17.738 -24.148 1 94.13 76 GLU B CA 1
ATOM 2930 C C . GLU B 1 76 ? 13.198 -18.551 -23.096 1 94.13 76 GLU B C 1
ATOM 2932 O O . GLU B 1 76 ? 13.478 -19.736 -22.904 1 94.13 76 GLU B O 1
ATOM 2937 N N . ALA B 1 77 ? 12.285 -17.92 -22.433 1 95.39 77 ALA B N 1
ATOM 2938 C CA . ALA B 1 77 ? 11.482 -18.604 -21.423 1 95.39 77 ALA B CA 1
ATOM 2939 C C . ALA B 1 77 ? 10.676 -19.742 -22.041 1 95.39 77 ALA B C 1
ATOM 2941 O O . ALA B 1 77 ? 10.596 -20.835 -21.474 1 95.39 77 ALA B O 1
ATOM 2942 N N . ALA B 1 78 ? 10.128 -19.53 -23.167 1 97.04 78 ALA B N 1
ATOM 2943 C CA . ALA B 1 78 ? 9.324 -20.535 -23.858 1 97.04 78 ALA B CA 1
ATOM 2944 C C . ALA B 1 78 ? 10.168 -21.75 -24.233 1 97.04 78 ALA B C 1
ATOM 2946 O O . ALA B 1 78 ? 9.752 -22.891 -24.019 1 97.04 78 ALA B O 1
ATOM 2947 N N . GLN B 1 79 ? 11.318 -21.502 -24.769 1 96.45 79 GLN B N 1
ATOM 2948 C CA . GLN B 1 79 ? 12.207 -22.582 -25.183 1 96.45 79 GLN B CA 1
ATOM 2949 C C . GLN B 1 79 ? 12.646 -23.422 -23.988 1 96.45 79 GLN B C 1
ATOM 2951 O O . GLN B 1 79 ? 12.632 -24.653 -24.049 1 96.45 79 GLN B O 1
ATOM 2956 N N . GLU B 1 80 ? 13.024 -22.771 -22.98 1 96.7 80 GLU B N 1
ATOM 2957 C CA . GLU B 1 80 ? 13.463 -23.483 -21.784 1 96.7 80 GLU B CA 1
ATOM 2958 C C . GLU B 1 80 ? 12.313 -24.261 -21.151 1 96.7 80 GLU B C 1
ATOM 2960 O O . GLU B 1 80 ? 12.507 -25.373 -20.655 1 96.7 80 GLU B O 1
ATOM 2965 N N . ALA B 1 81 ? 11.145 -23.676 -21.146 1 96.81 81 ALA B N 1
ATOM 2966 C CA . ALA B 1 81 ? 9.97 -24.349 -20.598 1 96.81 81 ALA B CA 1
ATOM 2967 C C . ALA B 1 81 ? 9.649 -25.618 -21.382 1 96.81 81 ALA B C 1
ATOM 2969 O O . ALA B 1 81 ? 9.283 -26.641 -20.798 1 96.81 81 ALA B O 1
ATOM 2970 N N . ARG B 1 82 ? 9.785 -25.59 -22.679 1 95.78 82 ARG B N 1
ATOM 2971 C CA . ARG B 1 82 ? 9.544 -26.761 -23.515 1 95.78 82 ARG B CA 1
ATOM 2972 C C . ARG B 1 82 ? 10.503 -27.893 -23.164 1 95.78 82 ARG B C 1
ATOM 2974 O O . ARG B 1 82 ? 10.129 -29.067 -23.207 1 95.78 82 ARG B O 1
ATOM 2981 N N . ARG B 1 83 ? 11.662 -27.495 -22.824 1 95.46 83 ARG B N 1
ATOM 2982 C CA . ARG B 1 83 ? 12.693 -28.482 -22.52 1 95.46 83 ARG B CA 1
ATOM 2983 C C . ARG B 1 83 ? 12.431 -29.152 -21.176 1 95.46 83 ARG B C 1
ATOM 2985 O O . ARG B 1 83 ? 12.674 -30.35 -21.016 1 95.46 83 ARG B O 1
ATOM 2992 N N . CYS B 1 84 ? 11.96 -28.409 -20.251 1 93.78 84 CYS B N 1
ATOM 2993 C CA . CYS B 1 84 ? 11.852 -28.943 -18.898 1 93.78 84 CYS B CA 1
ATOM 2994 C C . CYS B 1 84 ? 10.445 -29.463 -18.628 1 93.78 84 CYS B C 1
ATOM 2996 O O . CYS B 1 84 ? 10.214 -30.152 -17.633 1 93.78 84 CYS B O 1
ATOM 2998 N N . GLY B 1 85 ? 9.47 -29.176 -19.536 1 92.87 85 GLY B N 1
ATOM 2999 C CA . GLY B 1 85 ? 8.092 -29.616 -19.382 1 92.87 85 GLY B CA 1
ATOM 3000 C C . GLY B 1 85 ? 7.799 -30.921 -20.096 1 92.87 85 GLY B C 1
ATOM 3001 O O . GLY B 1 85 ? 8.715 -31.592 -20.576 1 92.87 85 GLY B O 1
ATOM 3002 N N . ASN B 1 86 ? 6.522 -31.343 -19.954 1 89.19 86 ASN B N 1
ATOM 3003 C CA . ASN B 1 86 ? 6.11 -32.581 -20.605 1 89.19 86 ASN B CA 1
ATOM 3004 C C . ASN B 1 86 ? 5.939 -32.393 -22.109 1 89.19 86 ASN B C 1
ATOM 3006 O O . ASN B 1 86 ? 5.902 -31.263 -22.598 1 89.19 86 ASN B O 1
ATOM 3010 N N . SER B 1 87 ? 5.876 -33.367 -22.84 1 89.06 87 SER B N 1
ATOM 3011 C CA . SER B 1 87 ? 5.786 -33.327 -24.296 1 89.06 87 SER B CA 1
ATOM 3012 C C . SER B 1 87 ? 4.479 -32.685 -24.752 1 89.06 87 SER B C 1
ATOM 3014 O O . SER B 1 87 ? 4.396 -32.156 -25.862 1 89.06 87 SER B O 1
ATOM 3016 N N . ASP B 1 88 ? 3.518 -32.607 -23.913 1 91.97 88 ASP B N 1
ATOM 3017 C CA . ASP B 1 88 ? 2.195 -32.113 -24.285 1 91.97 88 ASP B CA 1
ATOM 3018 C C . ASP B 1 88 ? 2.006 -30.663 -23.844 1 91.97 88 ASP B C 1
ATOM 3020 O O . ASP B 1 88 ? 0.918 -30.102 -23.987 1 91.97 88 ASP B O 1
ATOM 3024 N N . LEU B 1 89 ? 3.062 -30.073 -23.373 1 95.18 89 LEU B N 1
ATOM 3025 C CA . LEU B 1 89 ? 2.964 -28.7 -22.891 1 95.18 89 LEU B CA 1
ATOM 3026 C C . LEU B 1 89 ? 2.708 -27.735 -24.044 1 95.18 89 LEU B C 1
ATOM 3028 O O . LEU B 1 89 ? 3.47 -27.705 -25.013 1 95.18 89 LEU B O 1
ATOM 3032 N N . GLU B 1 90 ? 1.629 -26.974 -24.043 1 95.31 90 GLU B N 1
ATOM 3033 C CA . GLU B 1 90 ? 1.331 -25.9 -24.986 1 95.31 90 GLU B CA 1
ATOM 3034 C C . GLU B 1 90 ? 1.767 -24.545 -24.435 1 95.31 90 GLU B C 1
ATOM 3036 O O . GLU B 1 90 ? 1.472 -24.212 -23.285 1 95.31 90 GLU B O 1
ATOM 3041 N N . ILE B 1 91 ? 2.532 -23.807 -25.24 1 96.79 91 ILE B N 1
ATOM 3042 C CA . ILE B 1 91 ? 3.02 -22.504 -24.801 1 96.79 91 ILE B CA 1
ATOM 3043 C C . ILE B 1 91 ? 2.509 -21.417 -25.745 1 96.79 91 ILE B C 1
ATOM 3045 O O . ILE B 1 91 ? 2.671 -21.517 -26.963 1 96.79 91 ILE B O 1
ATOM 3049 N N . LEU B 1 92 ? 1.816 -20.441 -25.237 1 95.57 92 LEU B N 1
ATOM 3050 C CA . LEU B 1 92 ? 1.41 -19.237 -25.954 1 95.57 92 LEU B CA 1
ATOM 3051 C C . LEU B 1 92 ? 2.18 -18.02 -25.453 1 95.57 92 LEU B C 1
ATOM 3053 O O . LEU B 1 92 ? 2.279 -17.797 -24.244 1 95.57 92 LEU B O 1
ATOM 3057 N N . THR B 1 93 ? 2.776 -17.296 -26.349 1 96.49 93 THR B N 1
ATOM 3058 C CA . THR B 1 93 ? 3.551 -16.113 -25.992 1 96.49 93 THR B CA 1
ATOM 3059 C C . THR B 1 93 ? 2.847 -14.843 -26.462 1 96.49 93 THR B C 1
ATOM 3061 O O . THR B 1 93 ? 2.261 -14.816 -27.546 1 96.49 93 THR B O 1
ATOM 3064 N N . PHE B 1 94 ? 2.82 -13.865 -25.613 1 95.11 94 PHE B N 1
ATOM 3065 C CA . PHE B 1 94 ? 2.228 -12.568 -25.919 1 95.11 94 PHE B CA 1
ATOM 3066 C C . PHE B 1 94 ? 3.206 -11.441 -25.613 1 95.11 94 PHE B C 1
ATOM 3068 O O . PHE B 1 94 ? 3.818 -11.416 -24.543 1 95.11 94 PHE B O 1
ATOM 3075 N N . GLN B 1 95 ? 3.374 -10.615 -26.581 1 94.73 95 GLN B N 1
ATOM 3076 C CA . GLN B 1 95 ? 4.145 -9.401 -26.337 1 94.73 95 GLN B CA 1
ATOM 3077 C C . GLN B 1 95 ? 3.228 -8.202 -26.114 1 94.73 95 GLN B C 1
ATOM 3079 O O . GLN B 1 95 ? 2.452 -7.834 -26.999 1 94.73 95 GLN B O 1
ATOM 3084 N N . GLY B 1 96 ? 3.316 -7.666 -24.872 1 92.39 96 GLY B N 1
ATOM 3085 C CA . GLY B 1 96 ? 2.457 -6.536 -24.557 1 92.39 96 GLY B CA 1
ATOM 3086 C C . GLY B 1 96 ? 2.764 -5.911 -23.209 1 92.39 96 GLY B C 1
ATOM 3087 O O . GLY B 1 96 ? 3.386 -6.543 -22.353 1 92.39 96 GLY B O 1
ATOM 3088 N N . ASP B 1 97 ? 2.347 -4.728 -23.132 1 93.82 97 ASP B N 1
ATOM 3089 C CA . ASP B 1 97 ? 2.481 -3.979 -21.886 1 93.82 97 ASP B CA 1
ATOM 3090 C C . ASP B 1 97 ? 1.337 -4.299 -20.926 1 93.82 97 ASP B C 1
ATOM 3092 O O . ASP B 1 97 ? 0.171 -4.038 -21.232 1 93.82 97 ASP B O 1
ATOM 3096 N N . VAL B 1 98 ? 1.703 -4.816 -19.796 1 93.86 98 VAL B N 1
ATOM 3097 C CA . VAL B 1 98 ? 0.69 -5.245 -18.837 1 93.86 98 VAL B CA 1
ATOM 3098 C C . VAL B 1 98 ? -0.058 -4.029 -18.297 1 93.86 98 VAL B C 1
ATOM 3100 O O . VAL B 1 98 ? -1.11 -4.169 -17.668 1 93.86 98 VAL B O 1
ATOM 3103 N N . ALA B 1 99 ? 0.505 -2.854 -18.517 1 92.14 99 ALA B N 1
ATOM 3104 C CA . ALA B 1 99 ? -0.152 -1.624 -18.082 1 92.14 99 ALA B CA 1
ATOM 3105 C C . ALA B 1 99 ? -1.234 -1.201 -19.071 1 92.14 99 ALA B C 1
ATOM 3107 O O . ALA B 1 99 ? -2.016 -0.289 -18.793 1 92.14 99 ALA B O 1
ATOM 3108 N N . SER B 1 100 ? -1.275 -1.821 -20.215 1 93.93 100 SER B N 1
ATOM 3109 C CA . SER B 1 100 ? -2.23 -1.474 -21.263 1 93.93 100 SER B CA 1
ATOM 3110 C C . SER B 1 100 ? -3.502 -2.307 -21.15 1 93.93 100 SER B C 1
ATOM 3112 O O . SER B 1 100 ? -3.461 -3.533 -21.28 1 93.93 100 SER B O 1
ATOM 3114 N N . GLU B 1 101 ? -4.561 -1.62 -21.012 1 93.39 101 GLU B N 1
ATOM 3115 C CA . GLU B 1 101 ? -5.841 -2.316 -20.924 1 93.39 101 GLU B CA 1
ATOM 3116 C C . GLU B 1 101 ? -6.109 -3.139 -22.181 1 93.39 101 GLU B C 1
ATOM 3118 O O . GLU B 1 101 ? -6.642 -4.248 -22.101 1 93.39 101 GLU B O 1
ATOM 3123 N N . GLU B 1 102 ? -5.759 -2.581 -23.268 1 94.51 102 GLU B N 1
ATOM 3124 C CA . GLU B 1 102 ? -5.962 -3.269 -24.54 1 94.51 102 GLU B CA 1
ATOM 3125 C C . GLU B 1 102 ? -5.128 -4.544 -24.617 1 94.51 102 GLU B C 1
ATOM 3127 O O . GLU B 1 102 ? -5.624 -5.592 -25.036 1 94.51 102 GLU B O 1
ATOM 3132 N N . ALA B 1 103 ? -3.893 -4.461 -24.253 1 95.16 103 ALA B N 1
ATOM 3133 C CA . ALA B 1 103 ? -3.015 -5.628 -24.271 1 95.16 103 ALA B CA 1
ATOM 3134 C C . ALA B 1 103 ? -3.52 -6.709 -23.32 1 95.16 103 ALA B C 1
ATOM 3136 O O . ALA B 1 103 ? -3.543 -7.891 -23.67 1 95.16 103 ALA B O 1
ATOM 3137 N N . VAL B 1 104 ? -3.954 -6.296 -22.153 1 95.39 104 VAL B N 1
ATOM 3138 C CA . VAL B 1 104 ? -4.465 -7.231 -21.156 1 95.39 104 VAL B CA 1
ATOM 3139 C C . VAL B 1 104 ? -5.715 -7.925 -21.69 1 95.39 104 V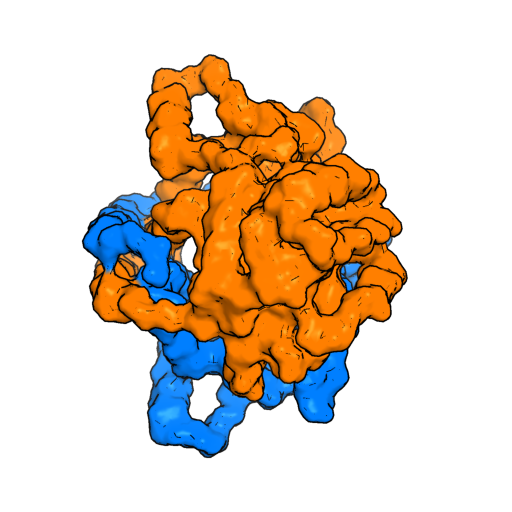AL B C 1
ATOM 3141 O O . VAL B 1 104 ? -5.854 -9.145 -21.574 1 95.39 104 VAL B O 1
ATOM 3144 N N . GLY B 1 105 ? -6.574 -7.124 -22.279 1 94.53 105 GLY B N 1
ATOM 3145 C CA . GLY B 1 105 ? -7.774 -7.698 -22.867 1 94.53 105 GLY B CA 1
ATOM 3146 C C . GLY B 1 105 ? -7.479 -8.731 -23.937 1 94.53 105 GLY B C 1
ATOM 3147 O O . GLY B 1 105 ? -8.126 -9.78 -23.991 1 94.53 105 GLY B O 1
ATOM 3148 N N . ALA B 1 106 ? -6.531 -8.462 -24.769 1 95.21 106 ALA B N 1
ATOM 3149 C CA . ALA B 1 106 ? -6.151 -9.369 -25.849 1 95.21 106 ALA B CA 1
ATOM 3150 C C . ALA B 1 106 ? -5.631 -10.693 -25.296 1 95.21 106 ALA B C 1
ATOM 3152 O O . ALA B 1 106 ? -5.967 -11.763 -25.811 1 95.21 106 ALA B O 1
ATOM 3153 N N . VAL B 1 107 ? -4.881 -10.639 -24.243 1 94.4 107 VAL B N 1
ATOM 3154 C CA . VAL B 1 107 ? -4.338 -11.844 -23.626 1 94.4 107 VAL B CA 1
ATOM 3155 C C . VAL B 1 107 ? -5.464 -12.647 -22.979 1 94.4 107 VAL B C 1
ATOM 3157 O O . VAL B 1 107 ? -5.56 -13.861 -23.172 1 94.4 107 VAL B O 1
ATOM 3160 N N . CYS B 1 108 ? -6.306 -11.972 -22.212 1 93.22 108 CYS B N 1
ATOM 3161 C CA . CYS B 1 108 ? -7.375 -12.629 -21.47 1 93.22 108 CYS B CA 1
ATOM 3162 C C . CYS B 1 108 ? -8.337 -13.341 -22.414 1 93.22 108 CYS B C 1
ATOM 3164 O O . CYS B 1 108 ? -8.893 -14.385 -22.069 1 93.22 108 CYS B O 1
ATOM 3166 N N . SER B 1 109 ? -8.512 -12.786 -23.604 1 92.63 109 SER B N 1
ATOM 3167 C CA . SER B 1 109 ? -9.415 -13.384 -24.581 1 92.63 109 SER B CA 1
ATOM 3168 C C . SER B 1 109 ? -8.872 -14.713 -25.094 1 92.63 109 SER B C 1
ATOM 3170 O O . SER B 1 109 ? -9.623 -15.533 -25.626 1 92.63 109 SER B O 1
ATOM 3172 N N . LYS B 1 110 ? -7.61 -14.971 -24.899 1 90.99 110 LYS B N 1
ATOM 3173 C CA . LYS B 1 110 ? -6.975 -16.183 -25.41 1 90.99 110 LYS B CA 1
ATOM 3174 C C . LYS B 1 110 ? -6.869 -17.248 -24.322 1 90.99 110 LYS B C 1
ATOM 3176 O O . LYS B 1 110 ? -6.45 -18.376 -24.589 1 90.99 110 LYS B O 1
ATOM 3181 N N . VAL B 1 111 ? -7.161 -16.857 -23.087 1 88.31 111 VAL B N 1
ATOM 3182 C CA . VAL B 1 111 ? -7.157 -17.826 -21.996 1 88.31 111 VAL B CA 1
ATOM 3183 C C . VAL B 1 111 ? -8.305 -18.816 -22.179 1 88.31 111 VAL B C 1
ATOM 3185 O O . VAL B 1 111 ? -9.467 -18.415 -22.285 1 88.31 111 VAL B O 1
ATOM 3188 N N . PRO B 1 112 ? -7.997 -20.025 -22.251 1 82.75 112 PRO B N 1
ATOM 3189 C CA . PRO B 1 112 ? -9.054 -21.014 -22.475 1 82.75 112 PRO B CA 1
ATOM 3190 C C . PRO B 1 112 ? -10.018 -21.125 -21.296 1 82.75 112 PRO B C 1
ATOM 3192 O O . PRO B 1 112 ? -9.616 -20.933 -20.145 1 82.75 112 PRO B O 1
ATOM 3195 N N . ALA B 1 113 ? -11.262 -21.419 -21.6 1 75.79 113 ALA B N 1
ATOM 3196 C CA . ALA B 1 113 ? -12.286 -21.611 -20.576 1 75.79 113 ALA B CA 1
ATOM 3197 C C . ALA B 1 113 ? -12.013 -22.869 -19.757 1 75.79 113 ALA B C 1
ATOM 3199 O O . ALA B 1 113 ? -11.591 -23.892 -20.3 1 75.79 113 ALA B O 1
ATOM 3200 N N . GLY B 1 114 ? -12.29 -22.784 -18.494 1 71.43 114 GLY B N 1
ATOM 3201 C CA . GLY B 1 114 ? -12.285 -23.946 -17.62 1 71.43 114 GLY B CA 1
ATOM 3202 C C . GLY B 1 114 ? -10.888 -24.424 -17.27 1 71.43 114 GLY B C 1
ATOM 3203 O O . GLY B 1 114 ? -10.724 -25.469 -16.638 1 71.43 114 GLY B O 1
ATOM 3204 N N . ALA B 1 115 ? -9.898 -23.565 -17.502 1 70.06 115 ALA B N 1
ATOM 3205 C CA . ALA B 1 115 ? -8.59 -24.207 -17.393 1 70.06 115 ALA B CA 1
ATOM 3206 C C . ALA B 1 115 ? -7.61 -23.328 -16.621 1 70.06 115 ALA B C 1
ATOM 3208 O O . ALA B 1 115 ? -6.549 -23.794 -16.198 1 70.06 115 ALA B O 1
ATOM 3209 N N . LEU B 1 116 ? -8.023 -22.119 -16.339 1 82.45 116 LEU B N 1
ATOM 3210 C CA . LEU B 1 116 ? -6.966 -21.324 -15.723 1 82.45 116 LEU B CA 1
ATOM 3211 C C . LEU B 1 116 ? -6.835 -21.652 -14.239 1 82.45 116 LEU B C 1
ATOM 3213 O O . LEU B 1 116 ? -7.731 -21.345 -13.45 1 82.45 116 LEU B O 1
ATOM 3217 N N . THR B 1 117 ? -5.771 -22.226 -13.945 1 85.84 117 THR B N 1
ATOM 3218 C CA . THR B 1 117 ? -5.514 -22.665 -12.578 1 85.84 117 THR B CA 1
ATOM 3219 C C . THR B 1 117 ? -4.803 -21.574 -11.784 1 85.84 117 THR B C 1
ATOM 3221 O O . THR B 1 117 ? -5.027 -21.429 -10.58 1 85.84 117 THR B O 1
ATOM 3224 N N . ALA B 1 118 ? -3.942 -20.861 -12.574 1 93.4 118 ALA B N 1
ATOM 3225 C CA . ALA B 1 118 ? -3.163 -19.886 -11.816 1 93.4 118 ALA B CA 1
ATOM 3226 C C . ALA B 1 118 ? -2.814 -18.675 -12.677 1 93.4 118 ALA B C 1
ATOM 3228 O O . ALA B 1 118 ? -2.492 -18.818 -13.859 1 93.4 118 ALA B O 1
ATOM 3229 N N . LEU B 1 119 ? -2.996 -17.581 -12.134 1 94.92 119 LEU B N 1
ATOM 3230 C CA . LEU B 1 119 ? -2.498 -16.313 -12.654 1 94.92 119 LEU B CA 1
ATOM 3231 C C . LEU B 1 119 ? -1.367 -15.775 -11.783 1 94.92 119 LEU B C 1
ATOM 3233 O O . LEU B 1 119 ? -1.57 -15.489 -10.601 1 94.92 119 LEU B O 1
ATOM 3237 N N . LEU B 1 120 ? -0.163 -15.726 -12.355 1 96.77 120 LEU B N 1
ATOM 3238 C CA . LEU B 1 120 ? 1.005 -15.205 -11.653 1 96.77 120 LEU B CA 1
ATOM 3239 C C . LEU B 1 120 ? 1.381 -13.823 -12.175 1 96.77 120 LEU B C 1
ATOM 3241 O O . LEU B 1 120 ? 1.955 -13.699 -13.26 1 96.77 120 LEU B O 1
ATOM 3245 N N . CYS B 1 121 ? 1.13 -12.82 -11.406 1 96.37 121 CYS B N 1
ATOM 3246 C CA . CYS B 1 121 ? 1.43 -11.441 -11.778 1 96.37 121 CYS B CA 1
ATOM 3247 C C . CYS B 1 121 ? 2.836 -11.052 -11.339 1 96.37 121 CYS B C 1
ATOM 3249 O O . CYS B 1 121 ? 3.024 -10.517 -10.245 1 96.37 121 CYS B O 1
ATOM 3251 N N . ALA B 1 122 ? 3.79 -11.196 -12.234 1 92.59 122 ALA B N 1
ATOM 3252 C CA . ALA B 1 122 ? 5.194 -10.978 -11.895 1 92.59 122 ALA B CA 1
ATOM 3253 C C . ALA B 1 122 ? 5.789 -9.843 -12.724 1 92.59 122 ALA B C 1
ATOM 3255 O O . ALA B 1 122 ? 6.983 -9.552 -12.623 1 92.59 122 ALA B O 1
ATOM 3256 N N . GLY B 1 123 ? 5.031 -9.234 -13.631 1 83.78 123 GLY B N 1
ATOM 3257 C CA . GLY B 1 123 ? 5.5 -8.104 -14.418 1 83.78 123 GLY B CA 1
ATOM 3258 C C . GLY B 1 123 ? 5.687 -6.842 -13.598 1 83.78 123 GLY B C 1
ATOM 3259 O O . GLY B 1 123 ? 4.71 -6.194 -13.216 1 83.78 123 GLY B O 1
ATOM 3260 N N . GLN B 1 124 ? 6.957 -6.552 -13.24 1 79.6 124 GLN B N 1
ATOM 3261 C CA . GLN B 1 124 ? 7.196 -5.403 -12.374 1 79.6 124 GLN B CA 1
ATOM 3262 C C . GLN B 1 124 ? 8.445 -4.639 -12.806 1 79.6 124 GLN B C 1
ATOM 3264 O O . GLN B 1 124 ? 9.304 -5.186 -13.5 1 79.6 124 GLN B O 1
ATOM 3269 N N . VAL B 1 125 ? 8.451 -3.379 -12.498 1 72.89 125 VAL B N 1
ATOM 3270 C CA . VAL B 1 125 ? 9.595 -2.514 -12.764 1 72.89 125 VAL B CA 1
ATOM 3271 C C . VAL B 1 125 ? 9.987 -1.769 -11.489 1 72.89 125 VAL B C 1
ATOM 3273 O O . VAL B 1 125 ? 9.199 -1.687 -10.544 1 72.89 125 VAL B O 1
ATOM 3276 N N . THR B 1 126 ? 11.267 -1.426 -11.425 1 69.39 126 THR B N 1
ATOM 3277 C CA . THR B 1 126 ? 11.731 -0.586 -10.327 1 69.39 126 THR B CA 1
ATOM 3278 C C . THR B 1 126 ? 11.906 0.859 -10.788 1 69.39 126 THR B C 1
ATOM 3280 O O . THR B 1 126 ? 12.016 1.124 -11.987 1 69.39 126 THR B O 1
ATOM 3283 N N . GLY B 1 127 ? 11.611 1.813 -9.881 1 63.75 127 GLY B N 1
ATOM 3284 C CA . GLY B 1 127 ? 11.746 3.217 -10.235 1 63.75 127 GLY B CA 1
ATOM 3285 C C . GLY B 1 127 ? 13.047 3.832 -9.755 1 63.75 127 GLY B C 1
ATOM 3286 O O . GLY B 1 127 ? 14.034 3.123 -9.543 1 63.75 127 GLY B O 1
ATOM 3287 N N . LYS B 1 128 ? 13.209 5.215 -9.893 1 60.29 128 LYS B N 1
ATOM 3288 C CA . LYS B 1 128 ? 14.3 6.099 -9.494 1 60.29 128 LYS B CA 1
ATOM 3289 C C . LYS B 1 128 ? 14.013 6.751 -8.145 1 60.29 128 LYS B C 1
ATOM 3291 O O . LYS B 1 128 ? 12.883 6.703 -7.654 1 60.29 128 LYS B O 1
ATOM 3296 N N . PRO B 1 129 ? 15.019 7.23 -7.474 1 55.3 129 PRO B N 1
ATOM 3297 C CA . PRO B 1 129 ? 14.805 7.99 -6.24 1 55.3 129 PRO B CA 1
ATOM 3298 C C . PRO B 1 129 ? 13.934 9.226 -6.452 1 55.3 129 PRO B C 1
ATOM 3300 O O . PRO B 1 129 ? 13.966 9.831 -7.527 1 55.3 129 PRO B O 1
ATOM 3303 N N . LEU B 1 130 ? 13.041 9.522 -5.544 1 51.12 130 LEU B N 1
ATOM 3304 C CA . LEU B 1 130 ? 12.141 10.668 -5.617 1 51.12 130 LEU B CA 1
ATOM 3305 C C . LEU B 1 130 ? 12.92 11.977 -5.54 1 51.12 130 LEU B C 1
ATOM 3307 O O . LEU B 1 130 ? 12.553 12.961 -6.186 1 51.12 130 LEU B O 1
ATOM 3311 N N . LEU B 1 131 ? 13.808 11.996 -4.659 1 51.78 131 LEU B N 1
ATOM 3312 C CA . LEU B 1 131 ? 14.554 13.232 -4.45 1 51.78 131 LEU B CA 1
ATOM 3313 C C . LEU B 1 131 ? 15.843 13.233 -5.264 1 51.78 131 LEU B C 1
ATOM 3315 O O . LEU B 1 131 ? 16.461 12.184 -5.458 1 51.78 131 LEU B O 1
ATOM 3319 N N . PRO B 1 132 ? 15.993 14.468 -5.893 1 47.14 132 PRO B N 1
ATOM 3320 C CA . PRO B 1 132 ? 17.218 14.58 -6.689 1 47.14 132 PRO B CA 1
ATOM 3321 C C . PRO B 1 132 ? 18.461 14.13 -5.925 1 47.14 132 PRO B C 1
ATOM 3323 O O . PRO B 1 132 ? 18.595 14.418 -4.733 1 47.14 132 PRO B O 1
ATOM 3326 N N . VAL B 1 133 ? 18.971 13.237 -6.323 1 47.5 133 VAL B N 1
ATOM 3327 C CA . VAL B 1 133 ? 20.332 12.927 -5.898 1 47.5 133 VAL B CA 1
ATOM 3328 C C . VAL B 1 133 ? 21.327 13.444 -6.934 1 47.5 133 VAL B C 1
ATOM 3330 O O . VAL B 1 133 ? 20.983 13.607 -8.107 1 47.5 133 VAL B O 1
ATOM 3333 N N . PRO B 1 134 ? 22.277 14.278 -6.394 1 46.16 134 PRO B N 1
ATOM 3334 C CA . PRO B 1 134 ? 23.213 14.889 -7.34 1 46.16 134 PRO B CA 1
ATOM 3335 C C . PRO B 1 134 ? 23.264 14.154 -8.678 1 46.16 134 PRO B C 1
ATOM 3337 O O . PRO B 1 134 ? 23.345 14.789 -9.733 1 46.16 134 PRO B O 1
ATOM 3340 N N . SER B 1 135 ? 23.295 12.941 -8.726 1 45.31 135 SER B N 1
ATOM 3341 C CA . SER B 1 135 ? 23.59 12.266 -9.985 1 45.31 135 SER B CA 1
ATOM 3342 C C . SER B 1 135 ? 22.321 11.72 -10.631 1 45.31 135 SER B C 1
ATOM 3344 O O . SER B 1 135 ? 22.374 11.119 -11.706 1 45.31 135 SER B O 1
ATOM 3346 N N . THR B 1 136 ? 21.233 11.969 -9.989 1 51.36 136 THR B N 1
ATOM 3347 C CA . THR B 1 136 ? 20.048 11.381 -10.604 1 51.36 136 THR B CA 1
ATOM 3348 C C . THR B 1 136 ? 18.868 12.347 -10.537 1 51.36 136 THR B C 1
ATOM 3350 O O . THR B 1 136 ? 18.655 13.005 -9.516 1 51.36 136 THR B O 1
ATOM 3353 N N . SER B 1 137 ? 18.295 12.629 -11.685 1 58.51 137 SER B N 1
ATOM 3354 C CA . SER B 1 137 ? 17.076 13.43 -11.75 1 58.51 137 SER B CA 1
ATOM 3355 C C . SER B 1 137 ? 15.996 12.869 -10.832 1 58.51 137 SER B C 1
ATOM 3357 O O . SER B 1 137 ? 15.892 11.653 -10.658 1 58.51 137 SER B O 1
ATOM 3359 N N . PRO B 1 138 ? 15.365 13.722 -10.161 1 67.4 138 PRO B N 1
ATOM 3360 C CA . PRO B 1 138 ? 14.308 13.281 -9.248 1 67.4 138 PRO B CA 1
ATOM 3361 C C . PRO B 1 138 ? 13.195 12.515 -9.96 1 67.4 138 PRO B C 1
ATOM 3363 O O . PRO B 1 138 ? 13.014 12.665 -11.171 1 67.4 138 PRO B O 1
ATOM 3366 N N . LEU B 1 139 ? 12.676 11.634 -9.309 1 75.48 139 LEU B N 1
ATOM 3367 C CA . LEU B 1 139 ? 11.509 10.89 -9.771 1 75.48 139 LEU B CA 1
ATOM 3368 C C . LEU B 1 139 ? 10.451 11.833 -10.333 1 75.48 139 LEU B C 1
ATOM 3370 O O . LEU B 1 139 ? 9.973 12.727 -9.63 1 75.48 139 LEU B O 1
ATOM 3374 N N . SER B 1 140 ? 10.242 11.703 -11.662 1 81.2 140 SER B N 1
ATOM 3375 C CA . SER B 1 140 ? 9.213 12.513 -12.305 1 81.2 140 SER B CA 1
ATOM 3376 C C . SER B 1 140 ? 7.823 11.928 -12.074 1 81.2 140 SER B C 1
ATOM 3378 O O . SER B 1 140 ? 7.69 10.766 -11.687 1 81.2 140 SER B O 1
ATOM 3380 N N . SER B 1 141 ? 6.896 12.79 -12.298 1 85.36 141 SER B N 1
ATOM 3381 C CA . SER B 1 141 ? 5.518 12.325 -12.185 1 85.36 141 SER B CA 1
ATOM 3382 C C . SER B 1 141 ? 5.23 11.202 -13.175 1 85.36 141 SER B C 1
ATOM 3384 O O . SER B 1 141 ? 4.5 10.26 -12.857 1 85.36 141 SER B O 1
ATOM 3386 N N . SER B 1 142 ? 5.815 11.348 -14.271 1 87.15 142 SER B N 1
ATOM 3387 C CA . SER B 1 142 ? 5.606 10.335 -15.3 1 87.15 142 SER B CA 1
ATOM 3388 C C . SER B 1 142 ? 6.222 9 -14.894 1 87.15 142 SER B C 1
ATOM 3390 O O . SER B 1 142 ? 5.646 7.941 -15.151 1 87.15 142 SER B O 1
ATOM 3392 N N . GLU B 1 143 ? 7.334 9.048 -14.25 1 86.46 143 GLU B N 1
ATOM 3393 C CA . GLU B 1 143 ? 7.989 7.827 -13.791 1 86.46 143 GLU B CA 1
ATOM 3394 C C . GLU B 1 143 ? 7.211 7.178 -12.65 1 86.46 143 GLU B C 1
ATOM 3396 O O . GLU B 1 143 ? 7.08 5.953 -12.599 1 86.46 143 GLU B O 1
ATOM 3401 N N . LEU B 1 144 ? 6.802 7.986 -11.778 1 88.52 144 LEU B N 1
ATOM 3402 C CA . LEU B 1 144 ? 5.972 7.5 -10.682 1 88.52 144 LEU B CA 1
ATOM 3403 C C . LEU B 1 144 ? 4.732 6.788 -11.212 1 88.52 144 LEU B C 1
ATOM 3405 O O . LEU B 1 144 ? 4.394 5.695 -10.753 1 88.52 144 LEU B O 1
ATOM 3409 N N . ARG B 1 145 ? 4.112 7.393 -12.178 1 90.57 145 ARG B N 1
ATOM 3410 C CA . ARG B 1 145 ? 2.916 6.807 -12.774 1 90.57 145 ARG B CA 1
ATOM 3411 C C . ARG B 1 145 ? 3.248 5.512 -13.508 1 90.57 145 ARG B C 1
ATOM 3413 O O . ARG B 1 145 ? 2.495 4.539 -13.433 1 90.57 145 ARG B O 1
ATOM 3420 N N . ARG B 1 146 ? 4.315 5.488 -14.141 1 89.69 146 ARG B N 1
ATOM 3421 C CA . ARG B 1 146 ? 4.722 4.297 -14.879 1 89.69 146 ARG B CA 1
ATOM 3422 C C . ARG B 1 146 ? 4.927 3.114 -13.939 1 89.69 146 ARG B C 1
ATOM 3424 O O . ARG B 1 146 ? 4.505 1.995 -14.239 1 89.69 146 ARG B O 1
ATOM 3431 N N . THR B 1 147 ? 5.6 3.384 -12.836 1 90.97 147 THR B N 1
ATOM 3432 C CA . THR B 1 147 ? 5.829 2.331 -11.852 1 90.97 147 THR B CA 1
ATOM 3433 C C . THR B 1 147 ? 4.505 1.787 -11.324 1 90.97 147 THR B C 1
ATOM 3435 O O . THR B 1 147 ? 4.308 0.572 -11.261 1 90.97 147 THR B O 1
ATOM 3438 N N . MET B 1 148 ? 3.582 2.682 -11.026 1 92.88 148 MET B N 1
ATOM 3439 C CA . MET B 1 148 ? 2.276 2.272 -10.52 1 92.88 148 MET B CA 1
ATOM 3440 C C . MET B 1 148 ? 1.491 1.517 -11.587 1 92.88 148 MET B C 1
ATOM 3442 O O . MET B 1 148 ? 0.841 0.512 -11.291 1 92.88 148 MET B O 1
ATOM 3446 N N . ASP B 1 149 ? 1.581 2.003 -12.792 1 93.06 149 ASP B N 1
ATOM 3447 C CA . ASP B 1 149 ? 0.864 1.394 -13.908 1 93.06 149 ASP B CA 1
ATOM 3448 C C . ASP B 1 149 ? 1.332 -0.039 -14.145 1 93.06 149 ASP B C 1
ATOM 3450 O O . ASP B 1 149 ? 0.515 -0.941 -14.342 1 93.06 149 ASP B O 1
ATOM 3454 N N . THR B 1 150 ? 2.547 -0.221 -14.076 1 92.56 150 THR B N 1
ATOM 3455 C CA . THR B 1 150 ? 3.109 -1.532 -14.379 1 92.56 150 THR B CA 1
ATOM 3456 C C . THR B 1 150 ? 2.967 -2.471 -13.184 1 92.56 150 THR B C 1
ATOM 3458 O O . THR B 1 150 ? 2.419 -3.568 -13.311 1 92.56 150 THR B O 1
ATOM 3461 N N . ASN B 1 151 ? 3.388 -2.016 -12.02 1 92.65 151 ASN B N 1
ATOM 3462 C CA . ASN B 1 151 ? 3.495 -2.893 -10.859 1 92.65 151 ASN B CA 1
ATOM 3463 C C . ASN B 1 151 ? 2.127 -3.183 -10.248 1 92.65 151 ASN B C 1
ATOM 3465 O O . ASN B 1 151 ? 1.864 -4.304 -9.81 1 92.65 151 ASN B O 1
ATOM 3469 N N . PHE B 1 152 ? 1.316 -2.16 -10.187 1 93.38 152 PHE B N 1
ATOM 3470 C CA . PHE B 1 152 ? 0.029 -2.321 -9.519 1 93.38 152 PHE B CA 1
ATOM 3471 C C . PHE B 1 152 ? -1.078 -2.585 -10.533 1 93.38 152 PHE B C 1
ATOM 3473 O O . PHE B 1 152 ? -1.718 -3.638 -10.501 1 93.38 152 PHE B O 1
ATOM 3480 N N . PHE B 1 153 ? -1.253 -1.675 -11.498 1 93.97 153 PHE B N 1
ATOM 3481 C CA . PHE B 1 153 ? -2.376 -1.792 -12.42 1 93.97 153 PHE B CA 1
ATOM 3482 C C . PHE B 1 153 ? -2.216 -3.013 -13.318 1 93.97 153 PHE B C 1
ATOM 3484 O O . PHE B 1 153 ? -3.205 -3.632 -13.716 1 93.97 153 PHE B O 1
ATOM 3491 N N . GLY B 1 154 ? -1.026 -3.345 -13.651 1 93.47 154 GLY B N 1
ATOM 3492 C CA . GLY B 1 154 ? -0.794 -4.54 -14.446 1 93.47 154 GLY B CA 1
ATOM 3493 C C . GLY B 1 154 ? -1.446 -5.78 -13.864 1 93.47 154 GLY B C 1
ATOM 3494 O O . GLY B 1 154 ? -2.136 -6.515 -14.572 1 93.47 154 GLY B O 1
ATOM 3495 N N . GLY B 1 155 ? -1.277 -6.035 -12.576 1 93.52 155 GLY B N 1
ATOM 3496 C CA . GLY B 1 155 ? -1.899 -7.162 -11.899 1 93.52 155 GLY B CA 1
ATOM 3497 C C . GLY B 1 155 ? -3.391 -6.983 -11.691 1 93.52 155 GLY B C 1
ATOM 3498 O O . GLY B 1 155 ? -4.166 -7.924 -11.879 1 93.52 155 GLY B O 1
ATOM 3499 N N . ALA B 1 156 ? -3.802 -5.802 -11.311 1 93 156 ALA B N 1
ATOM 3500 C CA . ALA B 1 156 ? -5.202 -5.513 -11.013 1 93 156 ALA B CA 1
ATOM 3501 C C . ALA B 1 156 ? -6.075 -5.692 -12.252 1 93 156 ALA B C 1
ATOM 3503 O O . ALA B 1 156 ? -7.202 -6.185 -12.16 1 93 156 ALA B O 1
ATOM 3504 N N . LEU B 1 157 ? -5.594 -5.271 -13.404 1 93.04 157 LEU B N 1
ATOM 3505 C CA . LEU B 1 157 ? -6.347 -5.381 -14.649 1 93.04 157 LEU B CA 1
ATOM 3506 C C . LEU B 1 157 ? -6.579 -6.842 -15.018 1 93.04 157 LEU B C 1
ATOM 3508 O O . LEU B 1 157 ? -7.686 -7.221 -15.406 1 93.04 157 LEU B O 1
ATOM 3512 N N . PHE B 1 158 ? -5.584 -7.68 -14.895 1 93.48 158 PHE B N 1
ATOM 3513 C CA . PHE B 1 158 ? -5.741 -9.106 -15.152 1 93.48 158 PHE B CA 1
ATOM 3514 C C . PHE B 1 158 ? -6.753 -9.721 -14.193 1 93.48 158 PHE B C 1
ATOM 3516 O O . PHE B 1 158 ? -7.607 -10.509 -14.604 1 93.48 158 PHE B O 1
ATOM 3523 N N . ALA B 1 159 ? -6.604 -9.35 -12.917 1 91.25 159 ALA B N 1
ATOM 3524 C CA . ALA B 1 159 ? -7.538 -9.858 -11.916 1 91.25 159 ALA B CA 1
ATOM 3525 C C . ALA B 1 159 ? -8.975 -9.477 -12.263 1 91.25 159 ALA B C 1
ATOM 3527 O O . ALA B 1 159 ? -9.875 -10.318 -12.216 1 91.25 159 ALA B O 1
ATOM 3528 N N . GLN B 1 160 ? -9.178 -8.247 -12.584 1 88.97 160 GLN B N 1
ATOM 3529 C CA . GLN B 1 160 ? -10.516 -7.762 -12.905 1 88.97 160 GLN B CA 1
ATOM 3530 C C . GLN B 1 160 ? -11.125 -8.553 -14.06 1 88.97 160 GLN B C 1
ATOM 3532 O O . GLN B 1 160 ? -12.315 -8.875 -14.04 1 88.97 160 GLN B O 1
ATOM 3537 N N . GLN B 1 161 ? -10.365 -8.836 -15.027 1 89.17 161 GLN B N 1
ATOM 3538 C CA . GLN B 1 161 ? -10.869 -9.464 -16.244 1 89.17 161 GLN B CA 1
ATOM 3539 C C . GLN B 1 161 ? -11.064 -10.965 -16.049 1 89.17 161 GLN B C 1
ATOM 3541 O O . GLN B 1 161 ? -11.981 -11.557 -16.622 1 89.17 161 GLN B O 1
ATOM 3546 N N . LEU B 1 162 ? -10.278 -11.597 -15.226 1 90.57 162 LEU B N 1
ATOM 3547 C CA . LEU B 1 162 ? -10.275 -13.055 -15.179 1 90.57 162 LEU B CA 1
ATOM 3548 C C . LEU B 1 162 ? -11.011 -13.56 -13.942 1 90.57 162 LEU B C 1
ATOM 3550 O O . LEU B 1 162 ? -11.409 -14.726 -13.885 1 90.57 162 LEU B O 1
ATOM 3554 N N . LEU B 1 163 ? -11.184 -12.697 -12.945 1 87.39 163 LEU B N 1
ATOM 3555 C CA . LEU B 1 163 ? -11.732 -13.114 -11.659 1 87.39 163 LEU B CA 1
ATOM 3556 C C . LEU B 1 163 ? -13.13 -13.7 -11.827 1 87.39 163 LEU B C 1
ATOM 3558 O O . LEU B 1 163 ? -13.447 -14.738 -11.242 1 87.39 163 LEU B O 1
ATOM 3562 N N . PRO B 1 164 ? -13.978 -13.03 -12.625 1 84.13 164 PRO B N 1
ATOM 3563 C CA . PRO B 1 164 ? -15.312 -13.614 -12.779 1 84.13 164 PRO B CA 1
ATOM 3564 C C . PRO B 1 164 ? -15.271 -15.054 -13.285 1 84.13 164 PRO B C 1
ATOM 3566 O O . PRO B 1 164 ? -16.033 -15.901 -12.811 1 84.13 164 PRO B O 1
ATOM 3569 N N . ARG B 1 165 ? -14.463 -15.334 -14.165 1 84.66 165 ARG B N 1
ATOM 3570 C CA . ARG B 1 165 ? -14.319 -16.69 -14.685 1 84.66 165 ARG B CA 1
ATOM 3571 C C . ARG B 1 165 ? -13.666 -17.606 -13.654 1 84.66 165 ARG B C 1
ATOM 3573 O O . ARG B 1 165 ? -14.065 -18.762 -13.502 1 84.66 165 ARG B O 1
ATOM 3580 N N . MET B 1 166 ? -12.699 -17.125 -12.951 1 85.15 166 MET B N 1
ATOM 3581 C CA . MET B 1 166 ? -11.992 -17.907 -11.94 1 85.15 166 MET B CA 1
ATOM 3582 C C . MET B 1 166 ? -12.927 -18.293 -10.799 1 85.15 166 MET B C 1
ATOM 3584 O O . MET B 1 166 ? -12.785 -19.366 -10.21 1 85.15 166 MET B O 1
ATOM 3588 N N . GLU B 1 167 ? -13.772 -17.439 -10.512 1 83.59 167 GLU B N 1
ATOM 3589 C CA . GLU B 1 167 ? -14.723 -17.729 -9.443 1 83.59 167 GLU B CA 1
ATOM 3590 C C . GLU B 1 167 ? -15.604 -18.924 -9.796 1 83.59 167 GLU B C 1
ATOM 3592 O O . GLU B 1 167 ? -16.033 -19.668 -8.913 1 83.59 167 GLU B O 1
ATOM 3597 N N . GLN B 1 168 ? -15.859 -19.077 -11.082 1 82.57 168 GLN B N 1
ATOM 3598 C CA . GLN B 1 168 ? -16.711 -20.171 -11.536 1 82.57 168 GLN B CA 1
ATOM 3599 C C . GLN B 1 168 ? -15.915 -21.466 -11.676 1 82.57 168 GLN B C 1
ATOM 3601 O O . GLN B 1 168 ? -16.425 -22.549 -11.384 1 82.57 168 GLN B O 1
ATOM 3606 N N . GLU B 1 169 ? -14.735 -21.344 -12.062 1 83.4 169 GLU B N 1
ATOM 3607 C CA . GLU B 1 169 ? -13.951 -22.516 -12.438 1 83.4 169 GLU B CA 1
ATOM 3608 C C . GLU B 1 169 ? -12.918 -22.856 -11.367 1 83.4 169 GLU B C 1
ATOM 3610 O O . GLU B 1 169 ? -12.349 -23.95 -11.371 1 83.4 169 GLU B O 1
ATOM 3615 N N . GLY B 1 170 ? -12.784 -21.923 -10.447 1 84.79 170 GLY B N 1
ATOM 3616 C CA . GLY B 1 170 ? -11.696 -22.062 -9.492 1 84.79 170 GLY B CA 1
ATOM 3617 C C . GLY B 1 170 ? -10.367 -21.562 -10.025 1 84.79 170 GLY B C 1
ATOM 3618 O O . GLY B 1 170 ? -10.167 -21.491 -11.239 1 84.79 170 GLY B O 1
ATOM 3619 N N . GLY B 1 171 ? -9.506 -21.145 -9.105 1 89.27 171 GLY B N 1
ATOM 3620 C CA . GLY B 1 171 ? -8.194 -20.687 -9.534 1 89.27 171 GLY B CA 1
ATOM 3621 C C . GLY B 1 171 ? -7.398 -20.031 -8.421 1 89.27 171 GLY B C 1
ATOM 3622 O O . GLY B 1 171 ? -7.852 -19.973 -7.277 1 89.27 171 GLY B O 1
ATOM 3623 N N . GLN B 1 172 ? -6.152 -19.785 -8.791 1 92.33 172 GLN B N 1
ATOM 3624 C CA . GLN B 1 172 ? -5.222 -19.141 -7.869 1 92.33 172 GLN B CA 1
ATOM 3625 C C . GLN B 1 172 ? -4.655 -17.856 -8.468 1 92.33 172 GLN B C 1
ATOM 3627 O O . GLN B 1 172 ? -4.174 -17.854 -9.603 1 92.33 172 GLN B O 1
ATOM 3632 N N . LEU B 1 173 ? -4.859 -16.836 -7.773 1 92.84 173 LEU B N 1
ATOM 3633 C CA . LEU B 1 173 ? -4.346 -15.529 -8.167 1 92.84 173 LEU B CA 1
ATOM 3634 C C . LEU B 1 173 ? -3.158 -15.127 -7.299 1 92.84 173 LEU B C 1
ATOM 3636 O O . LEU B 1 173 ? -3.291 -14.993 -6.081 1 92.84 173 LEU B O 1
ATOM 3640 N N . ILE B 1 174 ? -1.975 -14.941 -7.92 1 94.97 174 ILE B N 1
ATOM 3641 C CA . ILE B 1 174 ? -0.745 -14.668 -7.186 1 94.97 174 ILE B CA 1
ATOM 3642 C C . ILE B 1 174 ? -0.196 -13.301 -7.587 1 94.97 174 ILE B C 1
ATOM 3644 O O . ILE B 1 174 ? 0.02 -13.036 -8.772 1 94.97 174 ILE B O 1
ATOM 3648 N N . PHE B 1 175 ? 0.001 -12.454 -6.62 1 94.75 175 PHE B N 1
ATOM 3649 C CA . PHE B 1 175 ? 0.669 -11.173 -6.816 1 94.75 175 PHE B CA 1
ATOM 3650 C C . PHE B 1 175 ? 2.088 -11.212 -6.263 1 94.75 175 PHE B C 1
ATOM 3652 O O . PHE B 1 175 ? 2.299 -11.582 -5.106 1 94.75 175 PHE B O 1
ATOM 3659 N N . ILE B 1 176 ? 3.054 -10.831 -7.079 1 92.74 176 ILE B N 1
ATOM 3660 C CA . ILE B 1 176 ? 4.43 -10.743 -6.602 1 92.74 176 ILE B CA 1
ATOM 3661 C C . ILE B 1 176 ? 4.688 -9.354 -6.024 1 92.74 176 ILE B C 1
ATOM 3663 O O . ILE B 1 176 ? 4.852 -8.385 -6.77 1 92.74 176 ILE B O 1
ATOM 3667 N N . SER B 1 177 ? 4.715 -9.315 -4.781 1 90.21 177 SER B N 1
ATOM 3668 C CA . SER B 1 177 ? 5.083 -8.089 -4.08 1 90.21 177 SER B CA 1
ATOM 3669 C C . SER B 1 177 ? 6.54 -8.124 -3.633 1 90.21 177 SER B C 1
ATOM 3671 O O . SER B 1 177 ? 7.427 -8.468 -4.416 1 90.21 177 SER B O 1
ATOM 3673 N N . SER B 1 178 ? 6.829 -7.541 -2.456 1 79.62 178 SER B N 1
ATOM 3674 C CA . SER B 1 178 ? 8.169 -7.443 -1.887 1 79.62 178 SER B CA 1
ATOM 3675 C C . SER B 1 178 ? 8.114 -7.209 -0.381 1 79.62 178 SER B C 1
ATOM 3677 O O . SER B 1 178 ? 7.072 -6.828 0.156 1 79.62 178 SER B O 1
ATOM 3679 N N . LEU B 1 179 ? 9.175 -7.577 0.148 1 74.72 179 LEU B N 1
ATOM 3680 C CA . LEU B 1 179 ? 9.293 -7.131 1.533 1 74.72 179 LEU B CA 1
ATOM 3681 C C . LEU B 1 179 ? 9.18 -5.614 1.627 1 74.72 179 LEU B C 1
ATOM 3683 O O . LEU B 1 179 ? 8.812 -5.078 2.675 1 74.72 179 LEU B O 1
ATOM 3687 N N . MET B 1 180 ? 9.444 -4.988 0.542 1 71.09 180 MET B N 1
ATOM 3688 C CA . MET B 1 180 ? 9.306 -3.536 0.468 1 71.09 180 MET B CA 1
ATOM 3689 C C . MET B 1 180 ? 7.838 -3.132 0.38 1 71.09 180 MET B C 1
ATOM 3691 O O . MET B 1 180 ? 7.519 -1.943 0.338 1 71.09 180 MET B O 1
ATOM 3695 N N . GLY B 1 181 ? 7.042 -4.034 0.377 1 73.6 181 GLY B N 1
ATOM 3696 C CA . GLY B 1 181 ? 5.615 -3.811 0.549 1 73.6 181 GLY B CA 1
ATOM 3697 C C . GLY B 1 181 ? 5.195 -3.737 2.005 1 73.6 181 GLY B C 1
ATOM 3698 O O . GLY B 1 181 ? 4.049 -3.4 2.309 1 73.6 181 GLY B O 1
ATOM 3699 N N . MET B 1 182 ? 6.165 -3.995 2.826 1 72.18 182 MET B N 1
ATOM 3700 C CA . MET B 1 182 ? 5.866 -4.014 4.255 1 72.18 182 MET B CA 1
ATOM 3701 C C . MET B 1 182 ? 6.742 -3.018 5.007 1 72.18 182 MET B C 1
ATOM 3703 O O . MET B 1 182 ? 6.481 -2.711 6.172 1 72.18 182 MET B O 1
ATOM 3707 N N . LEU B 1 183 ? 7.78 -2.579 4.251 1 73.69 183 LEU B N 1
ATOM 3708 C CA . LEU B 1 183 ? 8.703 -1.601 4.815 1 73.69 183 LEU B CA 1
ATOM 3709 C C . LEU B 1 183 ? 9.125 -0.581 3.762 1 73.69 183 LEU B C 1
ATOM 3711 O O . LEU B 1 183 ? 9.297 -0.927 2.591 1 73.69 183 LEU B O 1
ATOM 3715 N N . GLY B 1 184 ? 9.332 0.57 4.239 1 71.34 184 GLY B N 1
ATOM 3716 C CA . GLY B 1 184 ? 9.846 1.595 3.345 1 71.34 184 GLY B CA 1
ATOM 3717 C C . GLY B 1 184 ? 11.354 1.546 3.184 1 71.34 184 GLY B C 1
ATOM 3718 O O . GLY B 1 184 ? 12.057 1 4.037 1 71.34 184 GLY B O 1
ATOM 3719 N N . SER B 1 185 ? 11.775 2.015 2.028 1 72.76 185 SER B N 1
ATOM 3720 C CA . SER B 1 185 ? 13.201 2.17 1.762 1 72.76 185 SER B CA 1
ATOM 3721 C C . SER B 1 185 ? 13.495 3.5 1.076 1 72.76 185 SER B C 1
ATOM 3723 O O . SER B 1 185 ? 12.737 3.936 0.207 1 72.76 185 SER B O 1
ATOM 3725 N N . ALA B 1 186 ? 14.618 3.977 1.458 1 73.77 186 ALA B N 1
ATOM 3726 C CA . ALA B 1 186 ? 15.041 5.215 0.81 1 73.77 186 ALA B CA 1
ATOM 3727 C C . ALA B 1 186 ? 15.258 5.005 -0.685 1 73.77 186 ALA B C 1
ATOM 3729 O O . ALA B 1 186 ? 15.76 3.96 -1.105 1 73.77 186 ALA B O 1
ATOM 3730 N N . ARG B 1 187 ? 14.804 5.963 -1.475 1 74.56 187 ARG B N 1
ATOM 3731 C CA . ARG B 1 187 ? 15.051 6.061 -2.91 1 74.56 187 ARG B CA 1
ATOM 3732 C C . ARG B 1 187 ? 14.163 5.095 -3.686 1 74.56 187 ARG B C 1
ATOM 3734 O O . ARG B 1 187 ? 14.413 4.821 -4.861 1 74.56 187 ARG B O 1
ATOM 3741 N N . LEU B 1 188 ? 13.233 4.582 -2.988 1 78.21 188 LEU B N 1
ATOM 3742 C CA . LEU B 1 188 ? 12.334 3.627 -3.627 1 78.21 188 LEU B CA 1
ATOM 3743 C C . LEU B 1 188 ? 10.877 3.968 -3.328 1 78.21 188 LEU B C 1
ATOM 3745 O O . LEU B 1 188 ? 10.057 3.072 -3.115 1 78.21 188 LEU B O 1
ATOM 3749 N N . ALA B 1 189 ? 10.646 5.219 -3.296 1 83.35 189 ALA B N 1
ATOM 3750 C CA . ALA B 1 189 ? 9.312 5.653 -2.889 1 83.35 189 ALA B CA 1
ATOM 3751 C C . ALA B 1 189 ? 8.247 5.125 -3.846 1 83.35 189 ALA B C 1
ATOM 3753 O O . ALA B 1 189 ? 7.189 4.663 -3.413 1 83.35 189 ALA B O 1
ATOM 3754 N N . ASP B 1 190 ? 8.553 5.199 -5.13 1 85.32 190 ASP B N 1
ATOM 3755 C CA . ASP B 1 190 ? 7.591 4.728 -6.122 1 85.32 190 ASP B CA 1
ATOM 3756 C C . ASP B 1 190 ? 7.41 3.214 -6.035 1 85.32 190 ASP B C 1
ATOM 3758 O O . ASP B 1 190 ? 6.283 2.716 -6.07 1 85.32 190 ASP B O 1
ATOM 3762 N N . TYR B 1 191 ? 8.469 2.547 -5.912 1 86.19 191 TYR B N 1
ATOM 3763 C CA . TYR B 1 191 ? 8.44 1.09 -5.843 1 86.19 191 TYR B CA 1
ATOM 3764 C C . TYR B 1 191 ? 7.72 0.618 -4.585 1 86.19 191 TYR B C 1
ATOM 3766 O O . TYR B 1 191 ? 6.831 -0.234 -4.654 1 86.19 191 TYR B O 1
ATOM 3774 N N . CYS B 1 192 ? 8.111 1.197 -3.451 1 87.87 192 CYS B N 1
ATOM 3775 C CA . CYS B 1 192 ? 7.462 0.831 -2.197 1 87.87 192 CYS B CA 1
ATOM 3776 C C . CYS B 1 192 ? 5.964 1.107 -2.258 1 87.87 192 CYS B C 1
ATOM 3778 O O . CYS B 1 192 ? 5.157 0.262 -1.866 1 87.87 192 CYS B O 1
ATOM 3780 N N . ALA B 1 193 ? 5.639 2.233 -2.797 1 91.18 193 ALA B N 1
ATOM 3781 C CA . ALA B 1 193 ? 4.224 2.572 -2.917 1 91.18 193 ALA B CA 1
ATOM 3782 C C . ALA B 1 193 ? 3.476 1.521 -3.733 1 91.18 193 ALA B C 1
ATOM 3784 O O . ALA B 1 193 ? 2.39 1.083 -3.346 1 91.18 193 ALA B O 1
ATOM 3785 N N . SER B 1 194 ? 3.999 1.099 -4.812 1 92.13 194 SER B N 1
ATOM 3786 C CA . SER B 1 194 ? 3.348 0.152 -5.71 1 92.13 194 SER B CA 1
ATOM 3787 C C . SER B 1 194 ? 3.196 -1.217 -5.055 1 92.13 194 SER B C 1
ATOM 3789 O O . SER B 1 194 ? 2.163 -1.872 -5.207 1 92.13 194 SER B O 1
ATOM 3791 N N . LYS B 1 195 ? 4.185 -1.622 -4.363 1 90.73 195 LYS B N 1
ATOM 3792 C CA . LYS B 1 195 ? 4.158 -2.937 -3.73 1 90.73 195 LYS B CA 1
ATOM 3793 C C . LYS B 1 195 ? 3.212 -2.952 -2.533 1 90.73 195 LYS B C 1
ATOM 3795 O O . LYS B 1 195 ? 2.559 -3.963 -2.264 1 90.73 195 LYS B O 1
ATOM 3800 N N . TRP B 1 196 ? 3.181 -1.841 -1.864 1 91.72 196 TRP B N 1
ATOM 3801 C CA . TRP B 1 196 ? 2.191 -1.694 -0.802 1 91.72 196 TRP B CA 1
ATOM 3802 C C . TRP B 1 196 ? 0.776 -1.741 -1.367 1 91.72 196 TRP B C 1
ATOM 3804 O O . TRP B 1 196 ? -0.1 -2.409 -0.811 1 91.72 196 TRP B O 1
ATOM 3814 N N . ALA B 1 197 ? 0.609 -1.055 -2.397 1 93.03 197 ALA B N 1
ATOM 3815 C CA . ALA B 1 197 ? -0.701 -1.041 -3.043 1 93.03 197 ALA B CA 1
ATOM 3816 C C . ALA B 1 197 ? -1.147 -2.454 -3.408 1 93.03 197 ALA B C 1
ATOM 3818 O O . ALA B 1 197 ? -2.308 -2.818 -3.203 1 93.03 197 ALA B O 1
ATOM 3819 N N . LEU B 1 198 ? -0.233 -3.211 -3.891 1 93.17 198 LEU B N 1
ATOM 3820 C CA . LEU B 1 198 ? -0.533 -4.581 -4.29 1 93.17 198 LEU B CA 1
ATOM 3821 C C . LEU B 1 198 ? -0.981 -5.411 -3.091 1 93.17 198 LEU B C 1
ATOM 3823 O O . LEU B 1 198 ? -1.932 -6.189 -3.189 1 93.17 198 LEU B O 1
ATOM 3827 N N . LEU B 1 199 ? -0.325 -5.261 -2.015 1 91.8 199 LEU B N 1
ATOM 3828 C CA . LEU B 1 199 ? -0.661 -6.016 -0.813 1 91.8 199 LEU B CA 1
ATOM 3829 C C . LEU B 1 199 ? -2.053 -5.647 -0.311 1 91.8 199 LEU B C 1
ATOM 3831 O O . LEU B 1 199 ? -2.856 -6.526 0.01 1 91.8 199 LEU B O 1
ATOM 3835 N N . GLY B 1 200 ? -2.285 -4.357 -0.232 1 90.64 200 GLY B N 1
ATOM 3836 C CA . GLY B 1 200 ? -3.601 -3.911 0.199 1 90.64 200 GLY B CA 1
ATOM 3837 C C . GLY B 1 200 ? -4.719 -4.389 -0.708 1 90.64 200 GLY B C 1
ATOM 3838 O O . GLY B 1 200 ? -5.778 -4.802 -0.232 1 90.64 200 GLY B O 1
ATOM 3839 N N . PHE B 1 201 ? -4.449 -4.349 -1.979 1 90.55 201 PHE B N 1
ATOM 3840 C CA . PHE B 1 201 ? -5.409 -4.804 -2.979 1 90.55 201 PHE B CA 1
ATOM 3841 C C . PHE B 1 201 ? -5.692 -6.292 -2.819 1 90.55 201 PHE B C 1
ATOM 3843 O O . PHE B 1 201 ? -6.852 -6.707 -2.773 1 90.55 201 PHE B O 1
ATOM 3850 N N . ALA B 1 202 ? -4.683 -7.071 -2.717 1 91.2 202 ALA B N 1
ATOM 3851 C CA . ALA B 1 202 ? -4.803 -8.523 -2.612 1 91.2 202 ALA B CA 1
ATOM 3852 C C . ALA B 1 202 ? -5.57 -8.92 -1.354 1 91.2 202 ALA B C 1
ATOM 3854 O O . ALA B 1 202 ? -6.423 -9.81 -1.395 1 91.2 202 ALA B O 1
ATOM 3855 N N . GLU B 1 203 ? -5.232 -8.304 -0.283 1 88.86 203 GLU B N 1
ATOM 3856 C CA . GLU B 1 203 ? -5.912 -8.623 0.969 1 88.86 203 GLU B CA 1
ATOM 3857 C C . GLU B 1 203 ? -7.4 -8.291 0.888 1 88.86 203 GLU B C 1
ATOM 3859 O O . GLU B 1 203 ? -8.241 -9.075 1.333 1 88.86 203 GLU B O 1
ATOM 3864 N N . SER B 1 204 ? -7.704 -7.129 0.37 1 88.1 204 SER B N 1
ATOM 3865 C CA . SER B 1 204 ? -9.101 -6.729 0.234 1 88.1 204 SER B CA 1
ATOM 3866 C C . SER B 1 204 ? -9.86 -7.678 -0.687 1 88.1 204 SER B C 1
ATOM 3868 O O . SER B 1 204 ? -10.998 -8.055 -0.397 1 88.1 204 SER B O 1
ATOM 3870 N N . LEU B 1 205 ? -9.244 -7.999 -1.73 1 87.66 205 LEU B N 1
ATOM 3871 C CA . LEU B 1 205 ? -9.853 -8.921 -2.682 1 87.66 205 LEU B CA 1
ATOM 3872 C C . LEU B 1 205 ? -10.124 -10.273 -2.032 1 87.66 205 LEU B C 1
ATOM 3874 O O . LEU B 1 205 ? -11.203 -10.845 -2.206 1 87.66 205 LEU B O 1
ATOM 3878 N N . ARG B 1 206 ? -9.171 -10.793 -1.356 1 87.56 206 ARG B N 1
ATOM 3879 C CA . ARG B 1 206 ? -9.328 -12.059 -0.647 1 87.56 206 ARG B CA 1
ATOM 3880 C C . ARG B 1 206 ? -10.517 -12.009 0.307 1 87.56 206 ARG B C 1
ATOM 3882 O O . ARG B 1 206 ? -11.328 -12.936 0.346 1 87.56 206 ARG B O 1
ATOM 3889 N N . LEU B 1 207 ? -10.622 -10.932 1.038 1 84.1 207 LEU B N 1
ATOM 3890 C CA . LEU B 1 207 ? -11.708 -10.78 1.999 1 84.1 207 LEU B CA 1
ATOM 3891 C C . LEU B 1 207 ? -13.051 -10.658 1.286 1 84.1 207 LEU B C 1
ATOM 3893 O O . LEU B 1 207 ? -14.071 -11.135 1.789 1 84.1 207 LEU B O 1
ATOM 3897 N N . GLU B 1 208 ? -13.043 -9.966 0.198 1 84.38 208 GLU B N 1
ATOM 3898 C CA . GLU B 1 208 ? -14.27 -9.849 -0.585 1 84.38 208 GLU B CA 1
ATOM 3899 C C . GLU B 1 208 ? -14.735 -11.212 -1.089 1 84.38 208 GLU B C 1
ATOM 3901 O O . GLU B 1 208 ? -15.925 -11.527 -1.033 1 84.38 208 GLU B O 1
ATOM 3906 N N . LEU B 1 209 ? -13.831 -11.983 -1.6 1 85.08 209 LEU B N 1
ATOM 3907 C CA . LEU B 1 209 ? -14.144 -13.333 -2.056 1 85.08 209 LEU B CA 1
ATOM 3908 C C . LEU B 1 209 ? -14.665 -14.188 -0.905 1 85.08 209 LEU B C 1
ATOM 3910 O O . LEU B 1 209 ? -15.63 -14.938 -1.07 1 85.08 209 LEU B O 1
ATOM 3914 N N . ARG B 1 210 ? -14.082 -14.044 0.17 1 80.87 210 ARG B N 1
ATOM 3915 C CA . ARG B 1 210 ? -14.529 -14.767 1.357 1 80.87 210 ARG B CA 1
ATOM 3916 C C . ARG B 1 210 ? -15.938 -14.344 1.758 1 80.87 210 ARG B C 1
ATOM 3918 O O . ARG B 1 210 ? -16.776 -15.187 2.083 1 80.87 210 ARG B O 1
ATOM 3925 N N . ALA B 1 211 ? -16.145 -13.085 1.753 1 77.27 211 ALA B N 1
ATOM 3926 C CA . ALA B 1 211 ? -17.436 -12.532 2.157 1 77.27 211 ALA B CA 1
ATOM 3927 C C . ALA B 1 211 ? -18.557 -13.041 1.256 1 77.27 211 ALA B C 1
ATOM 3929 O O . ALA B 1 211 ? -19.696 -13.197 1.7 1 77.27 211 ALA B O 1
ATOM 3930 N N . ARG B 1 212 ? -18.166 -13.338 0.117 1 79.01 212 ARG B N 1
ATOM 3931 C CA . ARG B 1 212 ? -19.189 -13.793 -0.82 1 79.01 212 ARG B CA 1
ATOM 3932 C C . ARG B 1 212 ? -19.243 -15.316 -0.875 1 79.01 212 ARG B C 1
ATOM 3934 O O . ARG B 1 212 ? -20.019 -15.887 -1.643 1 79.01 212 ARG B O 1
ATOM 3941 N N . GLY B 1 213 ? -18.361 -15.946 -0.103 1 77.53 213 GLY B N 1
ATOM 3942 C CA . GLY B 1 213 ? -18.375 -17.396 -0.003 1 77.53 213 GLY B CA 1
ATOM 3943 C C . GLY B 1 213 ? -17.666 -18.081 -1.156 1 77.53 213 GLY B C 1
ATOM 3944 O O . GLY B 1 213 ? -17.957 -19.237 -1.472 1 77.53 213 GLY B O 1
ATOM 3945 N N . SER B 1 214 ? -16.884 -17.285 -1.842 1 77.19 214 SER B N 1
ATOM 3946 C CA . SER B 1 214 ? -16.133 -17.862 -2.952 1 77.19 214 SER B CA 1
ATOM 3947 C C . SER B 1 214 ? -14.819 -18.471 -2.474 1 77.19 214 SER B C 1
ATOM 3949 O O . SER B 1 214 ? -13.784 -17.8 -2.469 1 77.19 214 SER B O 1
ATOM 3951 N N . SER B 1 215 ? -14.792 -19.664 -2.21 1 74.52 215 SER B N 1
ATOM 3952 C CA . SER B 1 215 ? -13.61 -20.33 -1.673 1 74.52 215 SER B CA 1
ATOM 3953 C C . SER B 1 215 ? -12.809 -21.011 -2.778 1 74.52 215 SER B C 1
ATOM 3955 O O . SER B 1 215 ? -11.719 -21.531 -2.531 1 74.52 215 SER B O 1
ATOM 3957 N N . GLU B 1 216 ? -13.35 -20.924 -3.987 1 81.7 216 GLU B N 1
ATOM 3958 C CA . GLU B 1 216 ? -12.709 -21.64 -5.086 1 81.7 216 GLU B CA 1
ATOM 3959 C C . GLU B 1 216 ? -11.534 -20.847 -5.65 1 81.7 216 GLU B C 1
ATOM 3961 O O . GLU B 1 216 ? -10.724 -21.382 -6.41 1 81.7 216 GLU B O 1
ATOM 3966 N N . VAL B 1 217 ? -11.512 -19.591 -5.267 1 86.98 217 VAL B N 1
ATOM 3967 C CA . VAL B 1 217 ? -10.407 -18.769 -5.751 1 86.98 217 VAL B CA 1
ATOM 3968 C C . VAL B 1 217 ? -9.487 -18.404 -4.588 1 86.98 217 VAL B C 1
ATOM 3970 O O . VAL B 1 217 ? -9.944 -17.886 -3.566 1 86.98 217 VAL B O 1
ATOM 3973 N N . GLY B 1 218 ? -8.265 -18.786 -4.724 1 90.05 218 GLY B N 1
ATOM 3974 C CA . GLY B 1 218 ? -7.259 -18.367 -3.76 1 90.05 218 GLY B CA 1
ATOM 3975 C C . GLY B 1 218 ? -6.491 -17.134 -4.198 1 90.05 218 GLY B C 1
ATOM 3976 O O . GLY B 1 218 ? -6.183 -16.976 -5.381 1 90.05 218 GLY B O 1
ATOM 3977 N N . VAL B 1 219 ? -6.264 -16.248 -3.256 1 91.1 219 VAL B N 1
ATOM 3978 C CA . VAL B 1 219 ? -5.454 -15.06 -3.5 1 91.1 219 VAL B CA 1
ATOM 3979 C C . VAL B 1 219 ? -4.231 -15.072 -2.586 1 91.1 219 VAL B C 1
ATOM 3981 O O . VAL B 1 219 ? -4.355 -15.27 -1.375 1 91.1 219 VAL B O 1
ATOM 3984 N N . MET B 1 220 ? -3.052 -14.889 -3.211 1 91.73 220 MET B N 1
ATOM 3985 C CA . MET B 1 220 ? -1.824 -14.885 -2.421 1 91.73 220 MET B CA 1
ATOM 3986 C C . MET B 1 220 ? -0.885 -13.774 -2.88 1 91.73 220 MET B C 1
ATOM 3988 O O . MET B 1 220 ? -0.764 -13.514 -4.078 1 91.73 220 MET B O 1
ATOM 3992 N N . SER B 1 221 ? -0.337 -13.148 -1.927 1 92.55 221 SER B N 1
ATOM 3993 C CA . SER B 1 221 ? 0.767 -12.229 -2.184 1 92.55 221 SER B CA 1
ATOM 3994 C C . SER B 1 221 ? 2.1 -12.834 -1.759 1 92.55 221 SER B C 1
ATOM 3996 O O . SER B 1 221 ? 2.211 -13.404 -0.671 1 92.55 221 SER B O 1
ATOM 3998 N N . VAL B 1 222 ? 3.095 -12.713 -2.624 1 91.88 222 VAL B N 1
ATOM 3999 C CA . VAL B 1 222 ? 4.435 -13.205 -2.325 1 91.88 222 VAL B CA 1
ATOM 4000 C C . VAL B 1 222 ? 5.367 -12.029 -2.045 1 91.88 222 VAL B C 1
ATOM 4002 O O . VAL B 1 222 ? 5.461 -11.098 -2.848 1 91.88 222 VAL B O 1
ATOM 4005 N N . CYS B 1 223 ? 5.994 -12.105 -0.925 1 89.63 223 CYS B N 1
ATOM 4006 C CA . CYS B 1 223 ? 6.876 -11.025 -0.498 1 89.63 223 CYS B CA 1
ATOM 4007 C C . CYS B 1 223 ? 8.296 -11.534 -0.28 1 89.63 223 CYS B C 1
ATOM 4009 O O . CYS B 1 223 ? 8.703 -11.782 0.856 1 89.63 223 CYS B O 1
ATOM 4011 N N . PRO B 1 224 ? 8.991 -11.557 -1.351 1 85.37 224 PRO B N 1
ATOM 4012 C CA . PRO B 1 224 ? 10.396 -11.939 -1.195 1 85.37 224 PRO B CA 1
ATOM 4013 C C . PRO B 1 224 ? 11.266 -10.793 -0.683 1 85.37 224 PRO B C 1
ATOM 4015 O O . PRO B 1 224 ? 10.952 -9.623 -0.916 1 85.37 224 PRO B O 1
ATOM 4018 N N . TYR B 1 225 ? 12.198 -11.204 0.048 1 80.38 225 TYR B N 1
ATOM 4019 C CA . TYR B 1 225 ? 13.25 -10.234 0.33 1 80.38 225 TYR B CA 1
ATOM 4020 C C . TYR B 1 225 ? 14.033 -9.896 -0.933 1 80.38 225 TYR B C 1
ATOM 4022 O O . TYR B 1 225 ? 13.515 -10.025 -2.045 1 80.38 225 TYR B O 1
ATOM 4030 N N . VAL B 1 226 ? 15.257 -9.544 -0.959 1 72.71 226 VAL B N 1
ATOM 4031 C CA . VAL B 1 226 ? 16.064 -9.164 -2.114 1 72.71 226 VAL B CA 1
ATOM 4032 C C . VAL B 1 226 ? 16.368 -10.398 -2.96 1 72.71 226 VAL B C 1
ATOM 4034 O O . VAL B 1 226 ? 16.825 -11.418 -2.44 1 72.71 226 VAL B O 1
ATOM 4037 N N . ILE B 1 227 ? 15.861 -10.232 -4.218 1 70.59 227 ILE B N 1
ATOM 4038 C CA . ILE B 1 227 ? 16.117 -11.313 -5.164 1 70.59 227 ILE B CA 1
ATOM 4039 C C . ILE B 1 227 ? 17.263 -10.924 -6.095 1 70.59 227 ILE B C 1
ATOM 4041 O O . ILE B 1 227 ? 17.34 -9.78 -6.55 1 70.59 227 ILE B O 1
ATOM 4045 N N . ASP B 1 228 ? 18.04 -11.805 -6.367 1 66.58 228 ASP B N 1
ATOM 4046 C CA . ASP B 1 228 ? 19.178 -11.583 -7.254 1 66.58 228 ASP B CA 1
ATOM 4047 C C . ASP B 1 228 ? 18.751 -11.627 -8.719 1 66.58 228 ASP B C 1
ATOM 4049 O O . ASP B 1 228 ? 18.941 -12.639 -9.396 1 66.58 228 ASP B O 1
ATOM 4053 N N . THR B 1 229 ? 17.988 -10.732 -9.299 1 59.16 229 THR B N 1
ATOM 4054 C CA . THR B 1 229 ? 17.508 -10.729 -10.676 1 59.16 229 THR B CA 1
ATOM 4055 C C . THR B 1 229 ? 18.167 -9.608 -11.475 1 59.16 229 THR B C 1
ATOM 4057 O O . THR B 1 229 ? 17.92 -9.465 -12.675 1 59.16 229 THR B O 1
ATOM 4060 N N . GLY B 1 230 ? 19.107 -8.954 -10.788 1 55.05 230 GLY B N 1
ATOM 4061 C CA . GLY B 1 230 ? 19.682 -7.78 -11.425 1 55.05 230 GLY B CA 1
ATOM 4062 C C . GLY B 1 230 ? 18.872 -6.518 -11.191 1 55.05 230 GLY B C 1
ATOM 4063 O O . GLY B 1 230 ? 19.365 -5.409 -11.407 1 55.05 230 GLY B O 1
ATOM 4064 N N . MET B 1 231 ? 17.635 -6.644 -10.92 1 51.02 231 MET B N 1
ATOM 4065 C CA . MET B 1 231 ? 16.78 -5.485 -10.682 1 51.02 231 MET B CA 1
ATOM 4066 C C . MET B 1 231 ? 17.38 -4.577 -9.614 1 51.02 231 MET B C 1
ATOM 4068 O O . MET B 1 231 ? 17.288 -3.352 -9.712 1 51.02 231 MET B O 1
ATOM 4072 N N . PHE B 1 232 ? 18.002 -5.202 -8.715 1 50.84 232 PHE B N 1
ATOM 4073 C CA . PHE B 1 232 ? 18.557 -4.426 -7.612 1 50.84 232 PHE B CA 1
ATOM 4074 C C . PHE B 1 232 ? 20.08 -4.429 -7.661 1 50.84 232 PHE B C 1
ATOM 4076 O O . PHE B 1 232 ? 20.74 -4.44 -6.62 1 50.84 232 PHE B O 1
ATOM 4083 N N . ARG B 1 233 ? 20.6 -4.456 -8.83 1 50.79 233 ARG B N 1
ATOM 4084 C CA . ARG B 1 233 ? 22.051 -4.424 -8.984 1 50.79 233 ARG B CA 1
ATOM 4085 C C . ARG B 1 233 ? 22.651 -3.224 -8.258 1 50.79 233 ARG B C 1
ATOM 4087 O O . ARG B 1 233 ? 22.153 -2.103 -8.383 1 50.79 233 ARG B O 1
ATOM 4094 N N . GLY B 1 234 ? 23.542 -3.449 -7.353 1 51.2 234 GLY B N 1
ATOM 4095 C CA . GLY B 1 234 ? 24.234 -2.421 -6.592 1 51.2 234 GLY B CA 1
ATOM 4096 C C . GLY B 1 234 ? 23.604 -2.154 -5.239 1 51.2 234 GLY B C 1
ATOM 4097 O O . GLY B 1 234 ? 24.144 -1.39 -4.436 1 51.2 234 GLY B O 1
ATOM 4098 N N . ALA B 1 235 ? 22.467 -2.721 -5.047 1 55.58 235 ALA B N 1
ATOM 4099 C CA . ALA B 1 235 ? 21.804 -2.518 -3.762 1 55.58 235 ALA B CA 1
ATOM 4100 C C . ALA B 1 235 ? 22.635 -3.094 -2.619 1 55.58 235 ALA B C 1
ATOM 4102 O O . ALA B 1 235 ? 23.182 -4.194 -2.734 1 55.58 235 ALA B O 1
ATOM 4103 N N . PHE B 1 236 ? 22.809 -2.329 -1.597 1 53.96 236 PHE B N 1
ATOM 4104 C CA . PHE B 1 236 ? 23.456 -2.703 -0.345 1 53.96 236 PHE B CA 1
ATOM 4105 C C . PHE B 1 236 ? 24.955 -2.891 -0.545 1 53.96 236 PHE B C 1
ATOM 4107 O O . PHE B 1 236 ? 25.607 -3.595 0.23 1 53.96 236 PHE B O 1
ATOM 4114 N N . SER B 1 237 ? 25.511 -2.54 -1.787 1 49.54 237 SER B N 1
ATOM 4115 C CA . SER B 1 237 ? 26.937 -2.699 -2.052 1 49.54 237 SER B CA 1
ATOM 4116 C C . SER B 1 237 ? 27.753 -1.612 -1.36 1 49.54 237 SER B C 1
ATOM 4118 O O . SER B 1 237 ? 28.985 -1.655 -1.366 1 49.54 237 SER B O 1
ATOM 4120 N N . SER B 1 238 ? 27.298 -0.572 -0.89 1 47.66 238 SER B N 1
ATOM 4121 C CA . SER B 1 238 ? 28.161 0.499 -0.401 1 47.66 238 SER B CA 1
ATOM 4122 C C . SER B 1 238 ? 28.85 0.103 0.901 1 47.66 238 SER B C 1
ATOM 4124 O O . SER B 1 238 ? 28.417 0.501 1.984 1 47.66 238 SER B O 1
ATOM 4126 N N . ALA B 1 239 ? 29.333 -1.024 1.001 1 42.86 239 ALA B N 1
ATOM 4127 C CA . ALA B 1 239 ? 30.134 -1.481 2.134 1 42.86 239 ALA B CA 1
ATOM 4128 C C . ALA B 1 239 ? 31.249 -0.49 2.453 1 42.86 239 ALA B C 1
ATOM 4130 O O . ALA B 1 239 ? 31.885 -0.578 3.506 1 42.86 239 ALA B O 1
ATOM 4131 N N . ASP B 1 240 ? 31.742 0.178 1.606 1 43.77 240 ASP B N 1
ATOM 4132 C CA . ASP B 1 240 ? 33.085 0.685 1.872 1 43.77 240 ASP B CA 1
ATOM 4133 C C . ASP B 1 240 ? 33.11 1.532 3.142 1 43.77 240 ASP B C 1
ATOM 4135 O O . ASP B 1 240 ? 34.161 1.692 3.767 1 43.77 240 ASP B O 1
ATOM 4139 N N . ARG B 1 241 ? 32.458 2.756 3.05 1 42.78 241 ARG B N 1
ATOM 4140 C CA . ARG B 1 241 ? 32.899 3.705 4.067 1 42.78 241 ARG B CA 1
ATOM 4141 C C . ARG B 1 241 ? 32.384 3.309 5.446 1 42.78 241 ARG B C 1
ATOM 4143 O O . ARG B 1 241 ? 32.438 4.104 6.387 1 42.78 241 ARG B O 1
ATOM 4150 N N . ALA B 1 242 ? 31.672 2.13 5.531 1 46.98 242 ALA B N 1
ATOM 4151 C CA . ALA B 1 242 ? 30.975 1.926 6.799 1 46.98 242 ALA B CA 1
ATOM 4152 C C . ALA B 1 242 ? 31.949 1.524 7.902 1 46.98 242 ALA B C 1
ATOM 4154 O O . ALA B 1 242 ? 32.991 0.922 7.63 1 46.98 242 ALA B O 1
ATOM 4155 N N . THR B 1 243 ? 31.745 2.129 8.963 1 55.05 243 THR B N 1
ATOM 4156 C CA . THR B 1 243 ? 32.35 1.786 10.245 1 55.05 243 THR B CA 1
ATOM 4157 C C . THR B 1 243 ? 32.254 0.285 10.504 1 55.05 243 THR B C 1
ATOM 4159 O O . THR B 1 243 ? 31.471 -0.413 9.856 1 55.05 243 THR B O 1
ATOM 4162 N N . LEU B 1 244 ? 33.205 -0.218 11.157 1 52.06 244 LEU B N 1
ATOM 4163 C CA . LEU B 1 244 ? 33.227 -1.61 11.594 1 52.06 244 LEU B CA 1
ATOM 4164 C C . LEU B 1 244 ? 31.823 -2.092 11.943 1 52.06 244 LEU B C 1
ATOM 4166 O O . LEU B 1 244 ? 31.445 -3.215 11.601 1 52.06 244 LEU B O 1
ATOM 4170 N N . LEU B 1 245 ? 31.074 -1.249 12.468 1 55.34 245 LEU B N 1
ATOM 4171 C CA . LEU B 1 245 ? 29.719 -1.58 12.895 1 55.34 245 LEU B CA 1
ATOM 4172 C C . LEU B 1 245 ? 28.81 -1.807 11.691 1 55.34 245 LEU B C 1
ATOM 4174 O O . LEU B 1 245 ? 28.015 -2.75 11.677 1 55.34 245 LEU B O 1
ATOM 4178 N N . ARG B 1 246 ? 29.082 -1.063 10.758 1 60.79 246 ARG B N 1
ATOM 4179 C CA . ARG B 1 246 ? 28.254 -1.211 9.565 1 60.79 246 ARG B CA 1
ATOM 4180 C C . ARG B 1 246 ? 28.576 -2.51 8.834 1 60.79 246 ARG B C 1
ATOM 4182 O O . ARG B 1 246 ? 27.683 -3.155 8.28 1 60.79 246 ARG B O 1
ATOM 4189 N N . ARG B 1 247 ? 29.782 -2.832 8.982 1 58.84 247 ARG B N 1
ATOM 4190 C CA . ARG B 1 247 ? 30.196 -4.075 8.339 1 58.84 247 ARG B CA 1
ATOM 4191 C C . ARG B 1 247 ? 29.6 -5.285 9.052 1 58.84 247 ARG B C 1
ATOM 4193 O O . ARG B 1 247 ? 29.139 -6.228 8.405 1 58.84 247 ARG B O 1
ATOM 4200 N N . VAL B 1 248 ? 29.711 -5.201 10.373 1 56.53 248 VAL B N 1
ATOM 4201 C CA . VAL B 1 248 ? 29.162 -6.301 11.158 1 56.53 248 VAL B CA 1
ATOM 4202 C C . VAL B 1 248 ? 27.656 -6.402 10.922 1 56.53 248 VAL B C 1
ATOM 4204 O O . VAL B 1 248 ? 27.125 -7.498 10.725 1 56.53 248 VAL B O 1
ATOM 4207 N N . VAL B 1 249 ? 27.095 -5.313 10.843 1 60.7 249 VAL B N 1
ATOM 4208 C CA . VAL B 1 249 ? 25.649 -5.267 10.656 1 60.7 249 VAL B CA 1
ATOM 4209 C C . VAL B 1 249 ? 25.291 -5.785 9.264 1 60.7 249 VAL B C 1
ATOM 4211 O O . VAL B 1 249 ? 24.305 -6.507 9.099 1 60.7 249 VAL B O 1
ATOM 4214 N N . ALA B 1 250 ? 26.171 -5.485 8.444 1 64.03 250 ALA B N 1
ATOM 4215 C CA . ALA B 1 250 ? 25.952 -5.958 7.079 1 64.03 250 ALA B CA 1
ATOM 4216 C C . ALA B 1 250 ? 26.034 -7.48 7.007 1 64.03 250 ALA B C 1
ATOM 4218 O O . ALA B 1 250 ? 25.247 -8.118 6.303 1 64.03 250 ALA B O 1
ATOM 4219 N N . VAL B 1 251 ? 26.981 -7.988 7.778 1 59.68 251 VAL B N 1
ATOM 4220 C CA . VAL B 1 251 ? 27.154 -9.436 7.792 1 59.68 251 VAL B CA 1
ATOM 4221 C C . VAL B 1 251 ? 25.948 -10.095 8.458 1 59.68 251 VAL B C 1
ATOM 4223 O O . VAL B 1 251 ? 25.409 -11.079 7.947 1 59.68 251 VAL B O 1
ATOM 4226 N N . VAL B 1 252 ? 25.567 -9.575 9.561 1 60.91 252 VAL B N 1
ATOM 4227 C CA . VAL B 1 252 ? 24.424 -10.121 10.286 1 60.91 252 VAL B CA 1
ATOM 4228 C C . VAL B 1 252 ? 23.171 -10.031 9.419 1 60.91 252 VAL B C 1
ATOM 4230 O O . VAL B 1 252 ? 22.388 -10.981 9.348 1 60.91 252 VAL B O 1
ATOM 4233 N N . ARG B 1 253 ? 23.124 -9.014 8.745 1 68.21 253 ARG B N 1
ATOM 4234 C CA . ARG B 1 253 ? 21.981 -8.831 7.856 1 68.21 253 ARG B CA 1
ATOM 4235 C C . ARG B 1 253 ? 21.956 -9.9 6.769 1 68.21 253 ARG B C 1
ATOM 4237 O O . ARG B 1 253 ? 20.909 -10.489 6.494 1 68.21 253 ARG B O 1
ATOM 4244 N N . ARG B 1 254 ? 23.078 -10.119 6.272 1 68.28 254 ARG B N 1
ATOM 4245 C CA . ARG B 1 254 ? 23.169 -11.089 5.185 1 68.28 254 ARG B CA 1
ATOM 4246 C C . ARG B 1 254 ? 22.872 -12.499 5.682 1 68.28 254 ARG B C 1
ATOM 4248 O O . ARG B 1 254 ? 22.32 -13.319 4.945 1 68.28 254 ARG B O 1
ATOM 4255 N N . CYS B 1 255 ? 23.239 -12.671 6.922 1 68.16 255 CYS B N 1
ATOM 4256 C CA . CYS B 1 255 ? 23.017 -13.99 7.504 1 68.16 255 CYS B CA 1
ATOM 4257 C C . CYS B 1 255 ? 21.549 -14.186 7.866 1 68.16 255 CYS B C 1
ATOM 4259 O O . CYS B 1 255 ? 20.999 -15.273 7.681 1 68.16 255 CYS B O 1
ATOM 4261 N N . VAL B 1 256 ? 20.987 -13.153 8.234 1 68.72 256 VAL B N 1
ATOM 4262 C CA . VAL B 1 256 ? 19.611 -13.25 8.709 1 68.72 256 VAL B CA 1
ATOM 4263 C C . VAL B 1 256 ? 18.646 -13.03 7.546 1 68.72 256 VAL B C 1
ATOM 4265 O O . VAL B 1 256 ? 17.569 -13.629 7.503 1 68.72 256 VAL B O 1
ATOM 4268 N N . PHE B 1 257 ? 19.163 -12.252 6.593 1 75.95 257 PHE B N 1
ATOM 4269 C CA . PHE B 1 257 ? 18.346 -11.915 5.434 1 75.95 257 PHE B CA 1
ATOM 4270 C C . PHE B 1 257 ? 19.118 -12.149 4.141 1 75.95 257 PHE B C 1
ATOM 4272 O O . PHE B 1 257 ? 19.505 -11.196 3.462 1 75.95 257 PHE B O 1
ATOM 4279 N N . PRO B 1 258 ? 19.191 -13.429 3.83 1 74.02 258 PRO B N 1
ATOM 4280 C CA . PRO B 1 258 ? 19.961 -13.737 2.623 1 74.02 258 PRO B CA 1
ATOM 4281 C C . PRO B 1 258 ? 19.261 -13.282 1.344 1 74.02 258 PRO B C 1
ATOM 4283 O O . PRO B 1 258 ? 18.03 -13.216 1.3 1 74.02 258 PRO B O 1
ATOM 4286 N N . THR B 1 259 ? 20.131 -12.923 0.4 1 78.71 259 THR B N 1
ATOM 4287 C CA . THR B 1 259 ? 19.598 -12.709 -0.941 1 78.71 259 THR B CA 1
ATOM 4288 C C . THR B 1 259 ? 19.039 -14.007 -1.515 1 78.71 259 THR B C 1
ATOM 4290 O O . THR B 1 259 ? 19.665 -15.063 -1.401 1 78.71 259 THR B O 1
ATOM 4293 N N . LEU B 1 260 ? 17.846 -13.884 -2.064 1 83.51 260 LEU B N 1
ATOM 4294 C CA . LEU B 1 260 ? 17.179 -15.066 -2.598 1 83.51 260 LEU B CA 1
ATOM 4295 C C . LEU B 1 260 ? 17.448 -15.214 -4.092 1 83.51 260 LEU B C 1
ATOM 4297 O O . LEU B 1 260 ? 17.523 -14.218 -4.815 1 83.51 260 LEU B O 1
ATOM 4301 N N . ARG B 1 261 ? 17.644 -16.532 -4.458 1 87.2 261 ARG B N 1
ATOM 4302 C CA . ARG B 1 261 ? 17.689 -16.811 -5.889 1 87.2 261 ARG B CA 1
ATOM 4303 C C . ARG B 1 261 ? 16.283 -16.911 -6.472 1 87.2 261 ARG B C 1
ATOM 4305 O O . ARG B 1 261 ? 15.38 -17.46 -5.837 1 87.2 261 ARG B O 1
ATOM 4312 N N . ALA B 1 262 ? 16.088 -16.355 -7.654 1 89.99 262 ALA B N 1
ATOM 4313 C CA . ALA B 1 262 ? 14.784 -16.373 -8.312 1 89.99 262 ALA B CA 1
ATOM 4314 C C . ALA B 1 262 ? 14.253 -17.798 -8.438 1 89.99 262 ALA B C 1
ATOM 4316 O O . ALA B 1 262 ? 13.057 -18.039 -8.256 1 89.99 262 ALA B O 1
ATOM 4317 N N . GLU B 1 263 ? 15.17 -18.723 -8.704 1 91.57 263 GLU B N 1
ATOM 4318 C CA . GLU B 1 263 ? 14.796 -20.122 -8.882 1 91.57 263 GLU B CA 1
ATOM 4319 C C . GLU B 1 263 ? 14.224 -20.709 -7.594 1 91.57 263 GLU B C 1
ATOM 4321 O O . GLU B 1 263 ? 13.241 -21.451 -7.627 1 91.57 263 GLU B O 1
ATOM 4326 N N . GLU B 1 264 ? 14.809 -20.367 -6.459 1 89.78 264 GLU B N 1
ATOM 4327 C CA . GLU B 1 264 ? 14.357 -20.874 -5.167 1 89.78 264 GLU B CA 1
ATOM 4328 C C . GLU B 1 264 ? 12.96 -20.36 -4.83 1 89.78 264 GLU B C 1
ATOM 4330 O O . GLU B 1 264 ? 12.119 -21.112 -4.334 1 89.78 264 GLU B O 1
ATOM 4335 N N . VAL B 1 265 ? 12.784 -19.151 -5.092 1 90.92 265 VAL B N 1
ATOM 4336 C CA . VAL B 1 265 ? 11.485 -18.539 -4.835 1 90.92 265 VAL B CA 1
ATOM 4337 C C . VAL B 1 265 ? 10.429 -19.168 -5.741 1 90.92 265 VAL B C 1
ATOM 4339 O O . VAL B 1 265 ? 9.342 -19.526 -5.282 1 90.92 265 VAL B O 1
ATOM 4342 N N . ALA B 1 266 ? 10.758 -19.333 -6.993 1 94.78 266 ALA B N 1
ATOM 4343 C CA . ALA B 1 266 ? 9.836 -19.894 -7.977 1 94.78 266 ALA B CA 1
ATOM 4344 C C . ALA B 1 266 ? 9.448 -21.324 -7.611 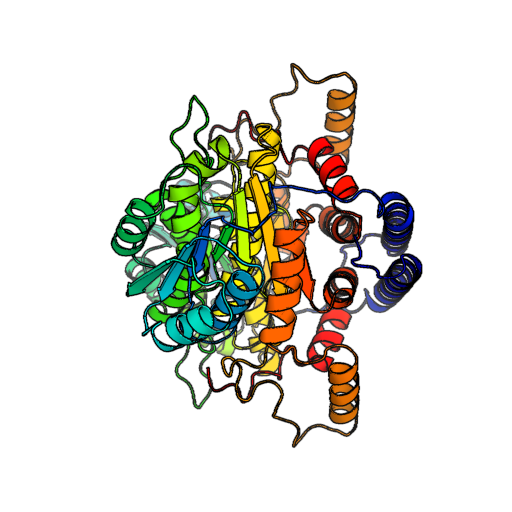1 94.78 266 ALA B C 1
ATOM 4346 O O . ALA B 1 266 ? 8.275 -21.696 -7.693 1 94.78 266 ALA B O 1
ATOM 4347 N N . GLU B 1 267 ? 10.403 -22.079 -7.208 1 92.49 267 GLU B N 1
ATOM 4348 C CA . GLU B 1 267 ? 10.142 -23.467 -6.84 1 92.49 267 GLU B CA 1
ATOM 4349 C C . GLU B 1 267 ? 9.255 -23.553 -5.602 1 92.49 267 GLU B C 1
ATOM 4351 O O . GLU B 1 267 ? 8.354 -24.392 -5.533 1 92.49 267 GLU B O 1
ATOM 4356 N N . ALA B 1 268 ? 9.557 -22.716 -4.658 1 88.17 268 ALA B N 1
ATOM 4357 C CA . ALA B 1 268 ? 8.745 -22.694 -3.444 1 88.17 268 ALA B CA 1
ATOM 4358 C C . ALA B 1 268 ? 7.292 -22.353 -3.762 1 88.17 268 ALA B C 1
ATOM 4360 O O . ALA B 1 268 ? 6.37 -22.976 -3.229 1 88.17 268 ALA B O 1
ATOM 4361 N N . LEU B 1 269 ? 7.125 -21.447 -4.635 1 91.41 269 LEU B N 1
ATOM 4362 C CA . LEU B 1 269 ? 5.783 -21.02 -5.015 1 91.41 269 LEU B CA 1
ATOM 4363 C C . LEU B 1 269 ? 5.072 -22.108 -5.813 1 91.41 269 LEU B C 1
ATOM 4365 O O . LEU B 1 269 ? 3.912 -22.425 -5.542 1 91.41 269 LEU B O 1
ATOM 4369 N N . ALA B 1 270 ? 5.731 -22.68 -6.795 1 92.97 270 ALA B N 1
ATOM 4370 C CA . ALA B 1 270 ? 5.132 -23.721 -7.626 1 92.97 270 ALA B CA 1
ATOM 4371 C C . ALA B 1 270 ? 4.705 -24.919 -6.782 1 92.97 270 ALA B C 1
ATOM 4373 O O . ALA B 1 270 ? 3.67 -25.535 -7.046 1 92.97 270 ALA B O 1
ATOM 4374 N N . LYS B 1 271 ? 5.517 -25.21 -5.802 1 89.39 271 LYS B N 1
ATOM 4375 C CA . LYS B 1 271 ? 5.166 -26.302 -4.898 1 89.39 271 LYS B CA 1
ATOM 4376 C C . LYS B 1 271 ? 3.865 -26.006 -4.158 1 89.39 271 LYS B C 1
ATOM 4378 O O . LYS B 1 271 ? 2.998 -26.875 -4.043 1 89.39 271 LYS B O 1
ATOM 4383 N N . ARG B 1 272 ? 3.725 -24.85 -3.717 1 88.24 272 ARG B N 1
ATOM 4384 C CA . ARG B 1 272 ? 2.525 -24.455 -2.986 1 88.24 272 ARG B CA 1
ATOM 4385 C C . ARG B 1 272 ? 1.303 -24.457 -3.898 1 88.24 272 ARG B C 1
ATOM 4387 O O . ARG B 1 272 ? 0.216 -24.869 -3.488 1 88.24 272 ARG B O 1
ATOM 4394 N N . LEU B 1 273 ? 1.449 -23.973 -5.068 1 89.23 273 LEU B N 1
ATOM 4395 C CA . LEU B 1 273 ? 0.361 -23.957 -6.04 1 89.23 273 LEU B CA 1
ATOM 4396 C C . LEU B 1 273 ? -0.106 -25.374 -6.357 1 89.23 273 LEU B C 1
ATOM 4398 O O . LEU B 1 273 ? -1.308 -25.627 -6.464 1 89.23 273 LEU B O 1
ATOM 4402 N N . ASP B 1 274 ? 0.865 -26.222 -6.415 1 89.03 274 ASP B N 1
ATOM 4403 C CA . ASP B 1 274 ? 0.58 -27.606 -6.78 1 89.03 274 ASP B CA 1
ATOM 4404 C C . ASP B 1 274 ? -0.095 -28.35 -5.63 1 89.03 274 ASP B C 1
ATOM 4406 O O . ASP B 1 274 ? -0.929 -29.229 -5.858 1 89.03 274 ASP B O 1
ATOM 4410 N N . GLU B 1 275 ? 0.246 -27.969 -4.402 1 84.33 275 GLU B N 1
ATOM 4411 C CA . GLU B 1 275 ? -0.256 -28.676 -3.227 1 84.33 275 GLU B CA 1
ATOM 4412 C C . GLU B 1 275 ? -1.471 -27.968 -2.635 1 84.33 275 GLU B C 1
ATOM 4414 O O . GLU B 1 275 ? -1.967 -28.357 -1.575 1 84.33 275 GLU B O 1
ATOM 4419 N N . GLU B 1 276 ? -2.009 -26.955 -3.223 1 77.46 276 GLU B N 1
ATOM 4420 C CA . GLU B 1 276 ? -3.176 -26.2 -2.778 1 77.46 276 GLU B CA 1
ATOM 4421 C C . GLU B 1 276 ? -2.99 -25.684 -1.354 1 77.46 276 GLU B C 1
ATOM 4423 O O . GLU B 1 276 ? -3.891 -25.804 -0.522 1 77.46 276 GLU B O 1
ATOM 4428 N N . GLN B 1 277 ? -1.813 -25.272 -1.034 1 77.1 277 GLN B N 1
ATOM 4429 C CA . GLN B 1 277 ? -1.48 -24.73 0.279 1 77.1 277 GLN B CA 1
ATOM 4430 C C . GLN B 1 277 ? -1.227 -23.227 0.206 1 77.1 277 GLN B C 1
ATOM 4432 O O . GLN B 1 277 ? -0.202 -22.741 0.688 1 77.1 277 GLN B O 1
ATOM 4437 N N . LEU B 1 278 ? -2.29 -22.58 -0.268 1 79.36 278 LEU B N 1
ATOM 4438 C CA . LEU B 1 278 ? -2.11 -21.139 -0.403 1 79.36 278 LEU B CA 1
ATOM 4439 C C . LEU B 1 278 ? -2.269 -20.442 0.944 1 79.36 278 LEU B C 1
ATOM 4441 O O . LEU B 1 278 ? -3.031 -20.9 1.798 1 79.36 278 LEU B O 1
ATOM 4445 N N . VAL B 1 279 ? -1.397 -19.49 1.1 1 83.44 279 VAL B N 1
ATOM 4446 C CA . VAL B 1 279 ? -1.515 -18.556 2.215 1 83.44 279 VAL B CA 1
ATOM 4447 C C . VAL B 1 279 ? -1.737 -17.142 1.685 1 83.44 279 VAL B C 1
ATOM 4449 O O . VAL B 1 279 ? -1.343 -16.825 0.56 1 83.44 279 VAL B O 1
ATOM 4452 N N . PRO B 1 280 ? -2.402 -16.376 2.447 1 86.62 280 PRO B N 1
ATOM 4453 C CA . PRO B 1 280 ? -2.678 -15.025 1.952 1 86.62 280 PRO B CA 1
ATOM 4454 C C . PRO B 1 280 ? -1.407 -14.251 1.61 1 86.62 280 PRO B C 1
ATOM 4456 O O . PRO B 1 280 ? -1.355 -13.565 0.586 1 86.62 280 PRO B O 1
ATOM 4459 N N . THR B 1 281 ? -0.463 -14.326 2.482 1 88.05 281 THR B N 1
ATOM 4460 C CA . THR B 1 281 ? 0.815 -13.656 2.271 1 88.05 281 THR B CA 1
ATOM 4461 C C . THR B 1 281 ? 1.976 -14.608 2.541 1 88.05 281 THR B C 1
ATOM 4463 O O . THR B 1 281 ? 2.108 -15.137 3.646 1 88.05 281 THR B O 1
ATOM 4466 N N . LEU B 1 282 ? 2.803 -14.837 1.515 1 86.81 282 LEU B N 1
ATOM 4467 C CA . LEU B 1 282 ? 4.004 -15.656 1.631 1 86.81 282 LEU B CA 1
ATOM 4468 C C . LEU B 1 282 ? 5.251 -14.783 1.718 1 86.81 282 LEU B C 1
ATOM 4470 O O . LEU B 1 282 ? 5.609 -14.106 0.751 1 86.81 282 LEU B O 1
ATOM 4474 N N . VAL B 1 283 ? 5.84 -14.746 2.837 1 85.73 283 VAL B N 1
ATOM 4475 C CA . VAL B 1 283 ? 7.064 -13.977 3.037 1 85.73 283 VAL B CA 1
ATOM 4476 C C . VAL B 1 283 ? 8.276 -14.901 2.944 1 85.73 283 VAL B C 1
ATOM 4478 O O . VAL B 1 283 ? 8.297 -15.972 3.555 1 85.73 283 VAL B O 1
ATOM 4481 N N . LEU B 1 284 ? 9.224 -14.494 2.13 1 83.7 284 LEU B N 1
ATOM 4482 C CA . LEU B 1 284 ? 10.456 -15.258 1.965 1 83.7 284 LEU B CA 1
ATOM 4483 C C . LEU B 1 284 ? 11.677 -14.378 2.208 1 83.7 284 LEU B C 1
ATOM 4485 O O . LEU B 1 284 ? 11.854 -13.355 1.541 1 83.7 284 LEU B O 1
ATOM 4489 N N . PRO B 1 285 ? 12.591 -14.74 3.194 1 81.86 285 PRO B N 1
ATOM 4490 C CA . PRO B 1 285 ? 12.48 -15.871 4.118 1 81.86 285 PRO B CA 1
ATOM 4491 C C . PRO B 1 285 ? 11.363 -15.688 5.144 1 81.86 285 PRO B C 1
ATOM 4493 O O . PRO B 1 285 ? 11.023 -14.556 5.496 1 81.86 285 PRO B O 1
ATOM 4496 N N . TRP B 1 286 ? 10.824 -16.725 5.632 1 75.29 286 TRP B N 1
ATOM 4497 C CA . TRP B 1 286 ? 9.594 -16.728 6.418 1 75.29 286 TRP B CA 1
ATOM 4498 C C . TRP B 1 286 ? 9.731 -15.836 7.648 1 75.29 286 TRP B C 1
ATOM 4500 O O . TRP B 1 286 ? 8.775 -15.167 8.047 1 75.29 286 TRP B O 1
ATOM 4510 N N . HIS B 1 287 ? 10.919 -15.758 8.276 1 75.65 287 HIS B N 1
ATOM 4511 C CA . HIS B 1 287 ? 11.075 -15.047 9.539 1 75.65 287 HIS B CA 1
ATOM 4512 C C . HIS B 1 287 ? 11.09 -13.537 9.324 1 75.65 287 HIS B C 1
ATOM 4514 O O . HIS B 1 287 ? 10.902 -12.769 10.27 1 75.65 287 HIS B O 1
ATOM 4520 N N . ALA B 1 288 ? 11.283 -13.114 8.067 1 78.45 288 ALA B N 1
ATOM 4521 C CA . ALA B 1 288 ? 11.292 -11.682 7.778 1 78.45 288 ALA B CA 1
ATOM 4522 C C . ALA B 1 288 ? 9.936 -11.052 8.084 1 78.45 288 ALA B C 1
ATOM 4524 O O . ALA B 1 288 ? 9.866 -9.923 8.575 1 78.45 288 ALA B O 1
ATOM 4525 N N . GLY B 1 289 ? 8.887 -11.754 7.804 1 75.29 289 GLY B N 1
ATOM 4526 C CA . GLY B 1 289 ? 7.554 -11.256 8.106 1 75.29 289 GLY B CA 1
ATOM 4527 C C . GLY B 1 289 ? 7.341 -10.98 9.582 1 75.29 289 GLY B C 1
ATOM 4528 O O . GLY B 1 289 ? 6.773 -9.95 9.951 1 75.29 289 GLY B O 1
ATOM 4529 N N . TRP B 1 290 ? 7.892 -11.779 10.39 1 73.61 290 TRP B N 1
ATOM 4530 C CA . TRP B 1 290 ? 7.762 -11.626 11.836 1 73.61 290 TRP B CA 1
ATOM 4531 C C . TRP B 1 290 ? 8.645 -10.493 12.345 1 73.61 290 TRP B C 1
ATOM 4533 O O . TRP B 1 290 ? 8.202 -9.663 13.142 1 73.61 290 TRP B O 1
ATOM 4543 N N . VAL B 1 291 ? 9.806 -10.543 11.871 1 73.54 291 VAL B N 1
ATOM 4544 C CA . VAL B 1 291 ? 10.777 -9.558 12.336 1 73.54 291 VAL B CA 1
ATOM 4545 C C . VAL B 1 291 ? 10.27 -8.15 12.037 1 73.54 291 VAL B C 1
ATOM 4547 O O . VAL B 1 291 ? 10.266 -7.285 12.917 1 73.54 291 VAL B O 1
ATOM 4550 N N . PHE B 1 292 ? 9.758 -7.982 10.936 1 76.64 292 PHE B N 1
ATOM 4551 C CA . PHE B 1 292 ? 9.352 -6.637 10.546 1 76.64 292 PHE B CA 1
ATOM 4552 C C . PHE B 1 292 ? 8.026 -6.263 11.197 1 76.64 292 PHE B C 1
ATOM 4554 O O . PHE B 1 292 ? 7.793 -5.095 11.517 1 76.64 292 PHE B O 1
ATOM 4561 N N . THR B 1 293 ? 7.195 -7.256 11.384 1 77.86 293 THR B N 1
ATOM 4562 C CA . THR B 1 293 ? 5.971 -6.987 12.13 1 77.86 293 THR B CA 1
ATOM 4563 C C . THR B 1 293 ? 6.29 -6.594 13.57 1 77.86 293 THR B C 1
ATOM 4565 O O . THR B 1 293 ? 5.712 -5.644 14.102 1 77.86 293 THR B O 1
ATOM 4568 N N . LEU B 1 294 ? 7.241 -7.246 14.139 1 73.64 294 LEU B N 1
ATOM 4569 C CA . LEU B 1 294 ? 7.629 -6.945 15.513 1 73.64 294 LEU B CA 1
ATOM 4570 C C . LEU B 1 294 ? 8.296 -5.577 15.602 1 73.64 294 LEU B C 1
ATOM 4572 O O . LEU B 1 294 ? 8.117 -4.857 16.587 1 73.64 294 LEU B O 1
ATOM 4576 N N . LEU B 1 295 ? 9.009 -5.301 14.595 1 76.68 295 LEU B N 1
ATOM 4577 C CA . LEU B 1 295 ? 9.67 -4.002 14.545 1 76.68 295 LEU B CA 1
ATOM 4578 C C . LEU B 1 295 ? 8.651 -2.87 14.626 1 76.68 295 LEU B C 1
ATOM 4580 O O . LEU B 1 295 ? 8.928 -1.821 15.212 1 76.68 295 LEU B O 1
ATOM 4584 N N . ARG B 1 296 ? 7.469 -3.104 14.097 1 79.27 296 ARG B N 1
ATOM 4585 C CA . ARG B 1 296 ? 6.438 -2.073 14.039 1 79.27 296 ARG B CA 1
ATOM 4586 C C . ARG B 1 296 ? 5.855 -1.802 15.422 1 79.27 296 ARG B C 1
ATOM 4588 O O . ARG B 1 296 ? 5.155 -0.807 15.622 1 79.27 296 ARG B O 1
ATOM 4595 N N . LEU B 1 297 ? 6.195 -2.661 16.312 1 74.22 297 LEU B N 1
ATOM 4596 C CA . LEU B 1 297 ? 5.684 -2.5 17.669 1 74.22 297 LEU B CA 1
ATOM 4597 C C . LEU B 1 297 ? 6.643 -1.671 18.516 1 74.22 297 LEU B C 1
ATOM 4599 O O . LEU B 1 297 ? 6.299 -1.259 19.627 1 74.22 297 LEU B O 1
ATOM 4603 N N . LEU B 1 298 ? 7.793 -1.379 17.94 1 75.64 298 LEU B N 1
ATOM 4604 C CA . LEU B 1 298 ? 8.815 -0.641 18.674 1 75.64 298 LEU B CA 1
ATOM 4605 C C . LEU B 1 298 ? 8.662 0.861 18.457 1 75.64 298 LEU B C 1
ATOM 4607 O O . LEU B 1 298 ? 8.026 1.291 17.492 1 75.64 298 LEU B O 1
ATOM 4611 N N . PRO B 1 299 ? 9.249 1.645 19.38 1 75.51 299 PRO B N 1
ATOM 4612 C CA . PRO B 1 299 ? 9.264 3.089 19.136 1 75.51 299 PRO B CA 1
ATOM 4613 C C . PRO B 1 299 ? 9.942 3.459 17.819 1 75.51 299 PRO B C 1
ATOM 4615 O O . PRO B 1 299 ? 10.874 2.775 17.388 1 75.51 299 PRO B O 1
ATOM 4618 N N . PHE B 1 300 ? 9.508 4.509 17.233 1 77.9 300 PHE B N 1
ATOM 4619 C CA . PHE B 1 300 ? 9.99 4.894 15.912 1 77.9 300 PHE B CA 1
ATOM 4620 C C . PHE B 1 300 ? 11.501 5.095 15.925 1 77.9 300 PHE B C 1
ATOM 4622 O O . PHE B 1 300 ? 12.178 4.817 14.933 1 77.9 300 PHE B O 1
ATOM 4629 N N . SER B 1 301 ? 12.044 5.61 17.043 1 76.46 301 SER B N 1
ATOM 4630 C CA . SER B 1 301 ? 13.485 5.823 17.134 1 76.46 301 SER B CA 1
ATOM 4631 C C . SER B 1 301 ? 14.246 4.506 17.019 1 76.46 301 SER B C 1
ATOM 4633 O O . SER B 1 301 ? 15.326 4.457 16.428 1 76.46 301 SER B O 1
ATOM 4635 N N . VAL B 1 302 ? 13.65 3.463 17.573 1 75.65 302 VAL B N 1
ATOM 4636 C CA . VAL B 1 302 ? 14.279 2.147 17.514 1 75.65 302 VAL B CA 1
ATOM 4637 C C . VAL B 1 302 ? 14.083 1.542 16.125 1 75.65 302 VAL B C 1
ATOM 4639 O O . VAL B 1 302 ? 14.997 0.921 15.578 1 75.65 302 VAL B O 1
ATOM 4642 N N . GLN B 1 303 ? 12.881 1.775 15.627 1 78.84 303 GLN B N 1
ATOM 4643 C CA . GLN B 1 303 ? 12.64 1.32 14.262 1 78.84 303 GLN B CA 1
ATOM 4644 C C . GLN B 1 303 ? 13.659 1.917 13.295 1 78.84 303 GLN B C 1
ATOM 4646 O O . GLN B 1 303 ? 14.264 1.196 12.499 1 78.84 303 GLN B O 1
ATOM 4651 N N . ASP B 1 304 ? 13.805 3.171 13.445 1 78.58 304 ASP B N 1
ATOM 4652 C CA . ASP B 1 304 ? 14.716 3.882 12.553 1 78.58 304 ASP B CA 1
ATOM 4653 C C . ASP B 1 304 ? 16.146 3.367 12.703 1 78.58 304 ASP B C 1
ATOM 4655 O O . ASP B 1 304 ? 16.857 3.197 11.711 1 78.58 304 ASP B O 1
ATOM 4659 N N . LEU B 1 305 ? 16.547 3.159 13.932 1 74.09 305 LEU B N 1
ATOM 4660 C CA . LEU B 1 305 ? 17.884 2.638 14.197 1 74.09 305 LEU B CA 1
ATOM 4661 C C . LEU B 1 305 ? 18.079 1.279 13.533 1 74.09 305 LEU B C 1
ATOM 4663 O O . LEU B 1 305 ? 19.098 1.043 12.88 1 74.09 305 LEU B O 1
ATOM 4667 N N . LEU B 1 306 ? 17.098 0.473 13.664 1 73.23 306 LEU B N 1
ATOM 4668 C CA . LEU B 1 306 ? 17.205 -0.878 13.125 1 73.23 306 LEU B CA 1
ATOM 4669 C C . LEU B 1 306 ? 17.135 -0.863 11.602 1 73.23 306 LEU B C 1
ATOM 4671 O O . LEU B 1 306 ? 17.803 -1.658 10.937 1 73.23 306 LEU B O 1
ATOM 4675 N N . LEU B 1 307 ? 16.342 0.002 11.094 1 76.1 307 LEU B N 1
ATOM 4676 C CA . LEU B 1 307 ? 16.266 0.147 9.644 1 76.1 307 LEU B CA 1
ATOM 4677 C C . LEU B 1 307 ? 17.583 0.668 9.08 1 76.1 307 LEU B C 1
ATOM 4679 O O . LEU B 1 307 ? 18.025 0.228 8.015 1 76.1 307 LEU B O 1
ATOM 4683 N N . ASP B 1 308 ? 18.13 1.581 9.777 1 72.43 308 ASP B N 1
ATOM 4684 C CA . ASP B 1 308 ? 19.442 2.077 9.374 1 72.43 308 ASP B CA 1
ATOM 4685 C C . ASP B 1 308 ? 20.468 0.947 9.337 1 72.43 308 ASP B C 1
ATOM 4687 O O . ASP B 1 308 ? 21.241 0.834 8.382 1 72.43 308 ASP B O 1
ATOM 4691 N N . LEU B 1 309 ? 20.334 0.154 10.354 1 67.58 309 LEU B N 1
ATOM 4692 C CA . LEU B 1 309 ? 21.266 -0.963 10.457 1 67.58 309 LEU B CA 1
ATOM 4693 C C . LEU B 1 309 ? 20.999 -1.996 9.367 1 67.58 309 LEU B C 1
ATOM 4695 O O . LEU B 1 309 ? 21.929 -2.64 8.876 1 67.58 309 LEU B O 1
ATOM 4699 N N . GLY B 1 310 ? 19.751 -2.017 8.947 1 68.96 310 GLY B N 1
ATOM 4700 C CA . GLY B 1 310 ? 19.368 -2.987 7.933 1 68.96 310 GLY B CA 1
ATOM 4701 C C . GLY B 1 310 ? 19.54 -2.47 6.518 1 68.96 310 GLY B C 1
ATOM 4702 O O . GLY B 1 310 ? 19.323 -3.205 5.552 1 68.96 310 GLY B O 1
ATOM 4703 N N . GLY B 1 311 ? 19.936 -1.205 6.375 1 64.66 311 GLY B N 1
ATOM 4704 C CA . GLY B 1 311 ? 20.187 -0.645 5.056 1 64.66 311 GLY B CA 1
ATOM 4705 C C . GLY B 1 311 ? 18.994 0.098 4.487 1 64.66 311 GLY B C 1
ATOM 4706 O O . GLY B 1 311 ? 18.946 0.38 3.287 1 64.66 311 GLY B O 1
ATOM 4707 N N . GLY B 1 312 ? 18.01 0.244 5.28 1 65.25 312 GLY B N 1
ATOM 4708 C CA . GLY B 1 312 ? 16.822 0.937 4.806 1 65.25 312 GLY B CA 1
ATOM 4709 C C . GLY B 1 312 ? 17.115 2.323 4.265 1 65.25 312 GLY B C 1
ATOM 4710 O O . GLY B 1 312 ? 16.465 2.777 3.321 1 65.25 312 GLY B O 1
ATOM 4711 N N . CYS B 1 313 ? 18.065 2.973 4.787 1 64.02 313 CYS B N 1
ATOM 4712 C CA . CYS B 1 313 ? 18.397 4.334 4.381 1 64.02 313 CYS B CA 1
ATOM 4713 C C . CYS B 1 313 ? 19.54 4.339 3.373 1 64.02 313 CYS B C 1
ATOM 4715 O O . CYS B 1 313 ? 19.568 5.169 2.463 1 64.02 313 CYS B O 1
ATOM 4717 N N . PHE B 1 314 ? 20.319 3.324 3.42 1 58.26 314 PHE B N 1
ATOM 4718 C CA . PHE B 1 314 ? 21.564 3.487 2.678 1 58.26 314 PHE B CA 1
ATOM 4719 C C . PHE B 1 314 ? 21.779 2.322 1.719 1 58.26 314 PHE B C 1
ATOM 4721 O O . PHE B 1 314 ? 22.715 2.336 0.916 1 58.26 314 PHE B O 1
ATOM 4728 N N . GLY B 1 315 ? 20.889 1.464 1.808 1 52.46 315 GLY B N 1
ATOM 4729 C CA . GLY B 1 315 ? 21.095 0.266 1.01 1 52.46 315 GLY B CA 1
ATOM 4730 C C . GLY B 1 315 ? 20.961 0.511 -0.481 1 52.46 315 GLY B C 1
ATOM 4731 O O . GLY B 1 315 ? 21.504 -0.243 -1.291 1 52.46 315 GLY B O 1
ATOM 4732 N N . MET B 1 316 ? 20.388 1.704 -0.81 1 54.3 316 MET B N 1
ATOM 4733 C CA . MET B 1 316 ? 20.105 1.929 -2.225 1 54.3 316 MET B CA 1
ATOM 4734 C C . MET B 1 316 ? 20.975 3.051 -2.782 1 54.3 316 MET B C 1
ATOM 4736 O O . MET B 1 316 ? 20.707 3.569 -3.868 1 54.3 316 MET B O 1
ATOM 4740 N N . GLU B 1 317 ? 21.93 3.457 -2.025 1 56.47 317 GLU B N 1
ATOM 4741 C CA . GLU B 1 317 ? 22.793 4.551 -2.459 1 56.47 317 GLU B CA 1
ATOM 4742 C C . GLU B 1 317 ? 23.469 4.227 -3.789 1 56.47 317 GLU B C 1
ATOM 4744 O O . GLU B 1 317 ? 23.638 5.107 -4.635 1 56.47 317 GLU B O 1
ATOM 4749 N N . SER B 1 318 ? 23.787 2.965 -3.973 1 50.5 318 SER B N 1
ATOM 4750 C CA . SER B 1 318 ? 24.497 2.582 -5.189 1 50.5 318 SER B CA 1
ATOM 4751 C C . SER B 1 318 ? 23.572 1.863 -6.165 1 50.5 318 SER B C 1
ATOM 4753 O O . SER B 1 318 ? 24.036 1.216 -7.106 1 50.5 318 SER B O 1
ATOM 4755 N N . PHE B 1 319 ? 22.318 2.101 -5.893 1 53.47 319 PHE B N 1
ATOM 4756 C CA . PHE B 1 319 ? 21.332 1.402 -6.709 1 53.47 319 PHE B CA 1
ATOM 4757 C C . PHE B 1 319 ? 21.285 1.984 -8.117 1 53.47 319 PHE B C 1
ATOM 4759 O O . PHE B 1 319 ? 21.23 3.203 -8.289 1 53.47 319 PHE B O 1
ATOM 4766 N N . GLN B 1 320 ? 21.584 1.139 -9.169 1 49.89 320 GLN B N 1
ATOM 4767 C CA . GLN B 1 320 ? 21.53 1.542 -10.571 1 49.89 320 GLN B CA 1
ATOM 4768 C C . GLN B 1 320 ? 20.233 1.076 -11.227 1 49.89 320 GLN B C 1
ATOM 4770 O O . GLN B 1 320 ? 20.011 1.32 -12.415 1 49.89 320 GLN B O 1
ATOM 4775 N N . GLY B 1 321 ? 18.983 1.115 -10.614 1 50.53 321 GLY B N 1
ATOM 4776 C CA . GLY B 1 321 ? 17.7 0.696 -11.157 1 50.53 321 GLY B CA 1
ATOM 4777 C C . GLY B 1 321 ? 17.746 0.411 -12.646 1 50.53 321 GLY B C 1
ATOM 4778 O O . GLY B 1 321 ? 18.649 0.876 -13.344 1 50.53 321 GLY B O 1
#

Nearest PDB structures (foldseek):
  3zv4-assembly1_A-2  TM=7.551E-01  e=5.134E-12  Pandoraea pnomenusa
  7umx-assembly2_F-4  TM=7.372E-01  e=8.532E-11  Acinetobacter baumannii ATCC 19606 = CIP 70.34 = JCM 6841
  4m86-assembly1_A-2  TM=7.493E-01  e=1.025E-10  Neisseria meningitidis FAM18
  6ahe-assembly1_B  TM=7.367E-01  e=1.572E-10  Acinetobacter baumannii ATCC 19606 = CIP 70.34 = JCM 6841
  4m87-assembly1_A  TM=6.960E-01  e=1.776E-10  Neisseria meningitidis FAM18

Solvent-accessible surface area (backbone atoms only — not comparable to full-atom values): 30399 Å² total; per-residue (Å²): 122,69,63,66,62,55,39,61,56,54,23,50,47,29,37,48,29,21,50,45,15,47,68,47,44,75,52,64,57,61,29,26,62,17,65,42,57,64,23,24,37,38,30,28,22,14,43,47,53,49,18,22,32,35,49,37,33,38,21,59,53,33,24,26,30,40,39,36,28,12,72,52,70,41,61,67,38,51,54,53,23,56,70,58,25,45,95,74,48,40,77,47,80,43,74,35,48,56,56,34,67,67,46,42,50,60,53,57,72,67,54,61,83,86,36,50,34,33,40,39,35,42,39,65,61,77,48,53,27,56,59,66,39,100,89,38,75,39,46,44,72,67,51,43,48,49,33,32,32,28,41,28,44,19,44,50,52,50,45,66,70,44,43,71,58,24,60,74,62,20,10,30,41,35,41,60,48,29,44,42,34,78,40,45,29,19,46,28,23,44,38,14,12,21,24,12,17,42,51,22,25,47,45,2,46,43,32,32,32,52,59,70,66,43,60,37,43,19,48,27,35,36,21,38,49,56,51,68,59,60,66,54,42,43,45,61,57,74,58,73,88,51,51,71,62,48,50,52,34,46,50,52,39,44,71,76,54,52,74,36,51,35,57,59,54,19,43,56,49,39,51,30,46,39,65,24,54,38,47,60,67,44,40,40,61,52,62,54,53,52,54,54,45,34,42,70,61,28,24,66,54,55,37,49,50,51,33,51,55,67,27,30,37,54,18,43,74,51,44,62,91,129,67,64,66,61,54,40,62,58,52,24,50,47,30,37,48,28,21,50,46,15,47,67,46,42,75,51,62,58,58,31,24,61,16,67,40,58,65,23,25,35,39,28,29,22,15,42,48,51,50,18,22,32,34,50,37,34,38,20,59,52,33,25,27,32,39,38,36,29,12,72,52,71,42,60,67,39,51,54,53,22,59,69,58,26,47,94,74,48,42,76,47,79,43,77,34,47,56,55,34,68,66,45,42,50,59,52,57,71,67,54,62,83,86,34,50,34,32,40,39,36,41,38,66,62,76,48,53,29,54,60,66,40,101,88,38,77,40,46,42,72,65,52,42,48,49,31,33,32,29,42,28,44,21,42,50,53,51,44,65,69,43,42,69,56,24,59,74,60,20,11,29,42,36,39,61,48,28,43,42,35,77,40,44,28,20,47,28,22,43,39,13,12,22,24,10,17,42,52,20,26,49,45,3,46,42,32,33,34,51,58,70,68,42,61,36,42,20,49,27,36,34,20,39,50,56,51,70,61,60,67,54,42,43,46,61,57,71,58,72,87,49,52,73,62,48,51,52,35,46,52,53,39,45,69,75,55,52,74,36,52,37,58,60,55,19,43,56,49,39,51,28,46,41,65,25,55,38,47,60,68,44,40,39,62,52,62,55,54,52,53,55,44,34,43,69,63,28,24,64,53,53,37,49,52,52,33,51,55,69,26,31,38,55,17,43,75,52,45,62,92

Secondary structure (DSSP, 8-state):
------HHHHHHHHHHHHHHHHHHTT-----S----BT-EEEEESTTSHHHHHHHHHHHHTTBSEEEEEESS--HHHHHHHHHHS-TT-EEEEEE--TT-HHHHHHHHTTSPTT-EEEEEE--------SSPBTTB----HHHHHHHHIIIIIHHHHHHHHHHHHHHHH-EEEEEE--GGGTS--TT-HHHHHHHHHHHHHHHHHHHHHHHTT-TTEEEEEEEES-B-SSTTTTTT---TT--HHHHHHHHHHHHHSPPBPHHHHHHHHHHHHHHT---SEEEESHHHHHHHHHHTTS-HHHHHHHHHHHTTTTTTTT---/------HHHHHHHHHHHHHHHHHHTT-----S----BT-EEEEESTTSHHHHHHHHHHHHTTBSEEEEEESS--HHHHHHHHHHS-TT-EEEEEE--TT-HHHHHHHHTTSPTT-EEEEEE--------SS-BTTB----HHHHHHHHIIIIIHHHHHHHHHHHHHHHH-EEEEEE--GGGTS--TT-HHHHHHHHHHHHHHHHHHHHHHHTT-TTEEEEEEEES-B-SSTTTTTT---TT--HHHHHHHHHHHHHSPPBPHHHHHHHHHHHHHHT---SEEEESHHHHHHHHHHTTS-HHHHHHHHHHHTTTTTTTT---

InterPro domains:
  IPR002347 Short-chain dehydrogenase/reductase SDR [PF00106] (40-235)
  IPR002347 Short-chain dehydrogenase/reductase SDR [PR00081] (40-57)
  IPR002347 Short-chain dehydrogenase/reductase SDR [PR00081] (165-181)
  IPR002347 Short-chain dehydrogenase/reductase SDR [PR00081] (191-210)
  IPR002347 Short-chain dehydrogenase/reductase SDR [PR00081] (215-232)
  IPR020904 Short-chain dehydrogenase/reductase, conserved site [PS00061] (178-206)
  IPR036291 NAD(P)-binding domain superfamily [SSF51735] (35-308)
  IPR057326 Ketoreductase domain [SM00822] (39-235)

pLDDT: mean 77.85, std 17.63, range [19.44, 97.77]

Radius of gyration: 23.84 Å; Cα contacts (8 Å, |Δi|>4): 1482; chains: 2; bounding box: 63×72×56 Å

Organism: NCBI:txid2562239